Protein AF-0000000082431481 (afdb_homodimer)

Nearest PDB structures (foldseek):
  3o7w-assembly1_A  TM=8.827E-01  e=3.983E-12  Homo sapiens
  3p71-assembly1_T  TM=8.928E-01  e=1.053E-11  Homo sapiens
  8har-assembly1_B  TM=4.815E-01  e=8.298E-02  Streptomyces sp. KO-3988
  4f6c-assembly1_A  TM=4.393E-01  e=6.550E-01  Staphylococcus aureus subsp. aureus Mu50
  7rlo-assembly1_D  TM=3.215E-01  e=6.550E-01  Homo sapiens

Structure (mmCIF, N/CA/C/O backbone):
data_AF-0000000082431481-model_v1
#
loop_
_entity.id
_entity.type
_entity.pdbx_description
1 polymer A0A803R4A2_CANSA
#
loop_
_atom_site.group_PDB
_atom_site.id
_atom_site.type_symbol
_atom_site.label_atom_id
_atom_site.label_alt_id
_atom_site.label_comp_id
_atom_site.label_asym_id
_atom_site.label_entity_id
_atom_site.label_seq_id
_atom_site.pdbx_PDB_ins_code
_atom_site.Cartn_x
_atom_site.Cartn_y
_atom_site.Cartn_z
_atom_site.occupancy
_atom_site.B_iso_or_equiv
_atom_site.auth_seq_id
_atom_site.auth_comp_id
_atom_site.auth_asym_id
_atom_site.auth_atom_id
_atom_site.pdbx_PDB_model_num
ATOM 1 N N . MET A 1 1 ? -11.195 -8.539 27.344 1 41.53 1 MET A N 1
ATOM 2 C CA . MET A 1 1 ? -9.75 -8.703 27.484 1 41.53 1 MET A CA 1
ATOM 3 C C . MET A 1 1 ? -9.125 -9.141 26.156 1 41.53 1 MET A C 1
ATOM 5 O O . MET A 1 1 ? -8.117 -8.586 25.719 1 41.53 1 MET A O 1
ATOM 9 N N . ALA A 1 2 ? -9.695 -10.172 25.609 1 45.09 2 ALA A N 1
ATOM 10 C CA . ALA A 1 2 ? -9.195 -10.656 24.328 1 45.09 2 ALA A CA 1
ATOM 11 C C . ALA A 1 2 ? -9.312 -9.586 23.25 1 45.09 2 ALA A C 1
ATOM 13 O O . ALA A 1 2 ? -8.383 -9.383 22.469 1 45.09 2 ALA A O 1
ATOM 14 N N . GLU A 1 3 ? -10.359 -8.867 23.281 1 48 3 GLU A N 1
ATOM 15 C CA . GLU A 1 3 ? -10.586 -7.777 22.344 1 48 3 GLU A CA 1
ATOM 16 C C . GLU A 1 3 ? -9.586 -6.645 22.547 1 48 3 GLU A C 1
ATOM 18 O O . GLU A 1 3 ? -9.094 -6.055 21.594 1 48 3 GLU A O 1
ATOM 23 N N . MET A 1 4 ? -9.281 -6.383 23.875 1 45.25 4 MET A N 1
ATOM 24 C CA . MET A 1 4 ? -8.305 -5.34 24.172 1 45.25 4 MET A CA 1
ATOM 25 C C . MET A 1 4 ? -6.91 -5.758 23.719 1 45.25 4 MET A C 1
ATOM 27 O O . MET A 1 4 ? -6.156 -4.945 23.172 1 45.25 4 MET A O 1
ATOM 31 N N . ALA A 1 5 ? -6.602 -7.023 23.953 1 46.16 5 ALA A N 1
ATOM 32 C CA . ALA A 1 5 ? -5.297 -7.527 23.531 1 46.16 5 ALA A CA 1
ATOM 33 C C . ALA A 1 5 ? -5.16 -7.5 22.016 1 46.16 5 ALA A C 1
ATOM 35 O O . ALA A 1 5 ? -4.105 -7.141 21.484 1 46.16 5 ALA A O 1
ATOM 36 N N . ASP A 1 6 ? -6.254 -7.785 21.406 1 56.28 6 ASP A N 1
ATOM 37 C CA . ASP A 1 6 ? -6.289 -7.773 19.953 1 56.28 6 ASP A CA 1
ATOM 38 C C . ASP A 1 6 ? -6.141 -6.352 19.406 1 56.28 6 ASP A C 1
ATOM 40 O O . ASP A 1 6 ? -5.422 -6.129 18.438 1 56.28 6 ASP A O 1
ATOM 44 N N . SER A 1 7 ? -6.695 -5.473 20.266 1 58.16 7 SER A N 1
ATOM 45 C CA . SER A 1 7 ? -6.594 -4.07 19.875 1 58.16 7 SER A CA 1
ATOM 46 C C . SER A 1 7 ? -5.168 -3.551 20.031 1 58.16 7 SER A C 1
ATOM 48 O O . SER A 1 7 ? -4.656 -2.844 19.156 1 58.16 7 SER A O 1
ATOM 50 N N . ARG A 1 8 ? -4.586 -3.9 21.156 1 55.94 8 ARG A N 1
ATOM 51 C CA . ARG A 1 8 ? -3.219 -3.453 21.406 1 55.94 8 ARG A CA 1
ATOM 52 C C . ARG A 1 8 ? -2.248 -4.059 20.406 1 55.94 8 ARG A C 1
ATOM 54 O O . ARG A 1 8 ? -1.327 -3.385 19.938 1 55.94 8 ARG A O 1
ATOM 61 N N . SER A 1 9 ? -2.391 -5.305 20.234 1 59.12 9 SER A N 1
ATOM 62 C CA . SER A 1 9 ? -1.533 -5.988 19.266 1 59.12 9 SER A CA 1
ATOM 63 C C . SER A 1 9 ? -1.663 -5.375 17.875 1 59.12 9 SER A C 1
ATOM 65 O O . SER A 1 9 ? -0.664 -5.188 17.172 1 59.12 9 SER A O 1
ATOM 67 N N . ASN A 1 10 ? -2.82 -4.902 17.672 1 67.94 10 ASN A N 1
ATOM 68 C CA . ASN A 1 10 ? -3.049 -4.301 16.359 1 67.94 10 ASN A CA 1
ATOM 69 C C . ASN A 1 10 ? -2.391 -2.93 16.25 1 67.94 10 ASN A C 1
ATOM 71 O O . ASN A 1 10 ? -1.796 -2.602 15.227 1 67.94 10 ASN A O 1
ATOM 75 N N . ARG A 1 11 ? -2.314 -2.322 17.469 1 73.88 11 ARG A N 1
ATOM 76 C CA . ARG A 1 11 ? -1.729 -0.986 17.453 1 73.88 11 ARG A CA 1
ATOM 77 C C . ARG A 1 11 ? -0.211 -1.056 17.328 1 73.88 11 ARG A C 1
ATOM 79 O O . ARG A 1 11 ? 0.396 -0.228 16.641 1 73.88 11 ARG A O 1
ATOM 86 N N . ALA A 1 12 ? 0.333 -2.123 17.969 1 77.5 12 ALA A N 1
ATOM 87 C CA . ALA A 1 12 ? 1.775 -2.311 17.844 1 77.5 12 ALA A CA 1
ATOM 88 C C . ALA A 1 12 ? 2.162 -2.652 16.406 1 77.5 12 ALA A C 1
ATOM 90 O O . ALA A 1 12 ? 3.176 -2.172 15.906 1 77.5 12 ALA A O 1
ATOM 91 N N . ALA A 1 13 ? 1.406 -3.396 15.852 1 75.31 13 ALA A N 1
ATOM 92 C CA . ALA A 1 13 ? 1.664 -3.785 14.469 1 75.31 13 ALA A CA 1
ATOM 93 C C . ALA A 1 13 ? 1.53 -2.592 13.523 1 75.31 13 ALA A C 1
ATOM 95 O O . ALA A 1 13 ? 2.318 -2.439 12.586 1 75.31 13 ALA A O 1
ATOM 96 N N . VAL A 1 14 ? 0.667 -1.733 13.906 1 75.81 14 VAL A N 1
ATOM 97 C CA . VAL A 1 14 ? 0.438 -0.54 13.094 1 75.81 14 VAL A CA 1
ATOM 98 C C . VAL A 1 14 ? 1.644 0.392 13.195 1 75.81 14 VAL A C 1
ATOM 100 O O . VAL A 1 14 ? 2.107 0.927 12.188 1 75.81 14 VAL A O 1
ATOM 103 N N . GLN A 1 15 ? 2.107 0.514 14.359 1 80.81 15 GLN A N 1
ATOM 104 C CA . GLN A 1 15 ? 3.254 1.393 14.562 1 80.81 15 GLN A CA 1
ATOM 105 C C . GLN A 1 15 ? 4.496 0.851 13.859 1 80.81 15 GLN A C 1
ATOM 107 O O . GLN A 1 15 ? 5.254 1.61 13.25 1 80.81 15 GLN A O 1
ATOM 112 N N . ALA A 1 16 ? 4.637 -0.404 13.938 1 81.38 16 ALA A N 1
ATOM 113 C CA . ALA A 1 16 ? 5.781 -1.032 13.273 1 81.38 16 ALA A CA 1
ATOM 114 C C . ALA A 1 16 ? 5.707 -0.849 11.766 1 81.38 16 ALA A C 1
ATOM 116 O O . ALA A 1 16 ? 6.723 -0.584 11.117 1 81.38 16 ALA A O 1
ATOM 117 N N . THR A 1 17 ? 4.512 -0.928 11.297 1 78.94 17 THR A N 1
ATOM 118 C CA . THR A 1 17 ? 4.309 -0.746 9.859 1 78.94 17 THR A CA 1
ATOM 119 C C . THR A 1 17 ? 4.605 0.695 9.453 1 78.94 17 THR A C 1
ATOM 121 O O . THR A 1 17 ? 5.203 0.938 8.406 1 78.94 17 THR A O 1
ATOM 124 N N . ASN A 1 18 ? 4.207 1.595 10.297 1 84.5 18 ASN A N 1
ATOM 125 C CA . ASN A 1 18 ? 4.469 3.006 10.031 1 84.5 18 ASN A CA 1
ATOM 126 C C . ASN A 1 18 ? 5.965 3.303 10.008 1 84.5 18 ASN A C 1
ATOM 128 O O . ASN A 1 18 ? 6.457 3.971 9.094 1 84.5 18 ASN A O 1
ATOM 132 N N . ASP A 1 19 ? 6.664 2.76 10.945 1 87 19 ASP A N 1
ATOM 133 C CA . ASP A 1 19 ? 8.109 2.98 11.023 1 87 19 ASP A CA 1
ATOM 134 C C . ASP A 1 19 ? 8.82 2.365 9.82 1 87 19 ASP A C 1
ATOM 136 O O . ASP A 1 19 ? 9.711 2.986 9.234 1 87 19 ASP A O 1
ATOM 140 N N . ASP A 1 20 ? 8.414 1.267 9.516 1 84.5 20 ASP A N 1
ATOM 141 C CA . ASP A 1 20 ? 9.023 0.577 8.383 1 84.5 20 ASP A CA 1
ATOM 142 C C . ASP A 1 20 ? 8.758 1.324 7.082 1 84.5 20 ASP A C 1
ATOM 144 O O . ASP A 1 20 ? 9.648 1.452 6.238 1 84.5 20 ASP A O 1
ATOM 148 N N . ALA A 1 21 ? 7.531 1.777 6.902 1 86.38 21 ALA A N 1
ATOM 149 C CA . ALA A 1 21 ? 7.164 2.523 5.703 1 86.38 21 ALA A CA 1
ATOM 150 C C . ALA A 1 21 ? 7.973 3.812 5.586 1 86.38 21 ALA A C 1
ATOM 152 O O . ALA A 1 21 ? 8.445 4.16 4.5 1 86.38 21 ALA A O 1
ATOM 153 N N . SER A 1 22 ? 8.141 4.457 6.707 1 91.88 22 SER A N 1
ATOM 154 C CA . SER A 1 22 ? 8.914 5.695 6.707 1 91.88 22 SER A CA 1
ATOM 155 C C . SER A 1 22 ? 10.383 5.434 6.387 1 91.88 22 SER A C 1
ATOM 157 O O . SER A 1 22 ? 11 6.172 5.617 1 91.88 22 SER A O 1
ATOM 159 N N . ALA A 1 23 ? 10.875 4.359 6.891 1 91.25 23 ALA A N 1
ATOM 160 C CA . ALA A 1 23 ? 12.266 3.99 6.625 1 91.25 23 ALA A CA 1
ATOM 161 C C . ALA A 1 23 ? 12.453 3.617 5.156 1 91.25 23 ALA A C 1
ATOM 163 O O . ALA A 1 23 ? 13.484 3.945 4.559 1 91.25 23 ALA A O 1
ATOM 164 N N . SER A 1 24 ? 11.492 2.945 4.637 1 88.62 24 SER A N 1
ATOM 165 C CA . SER A 1 24 ? 11.57 2.582 3.227 1 88.62 24 SER A CA 1
ATOM 166 C C . SER A 1 24 ? 11.508 3.816 2.334 1 88.62 24 SER A C 1
ATOM 168 O O . SER A 1 24 ? 12.227 3.91 1.342 1 88.62 24 SER A O 1
ATOM 170 N N . LYS A 1 25 ? 10.719 4.738 2.697 1 92.12 25 LYS A N 1
ATOM 171 C CA . LYS A 1 25 ? 10.648 5.973 1.919 1 92.12 25 LYS A CA 1
ATOM 172 C C . LYS A 1 25 ? 11.977 6.727 1.972 1 92.12 25 LYS A C 1
ATOM 174 O O . LYS A 1 25 ? 12.461 7.215 0.948 1 92.12 25 LYS A O 1
ATOM 179 N N . LEU A 1 26 ? 12.492 6.805 3.115 1 95.94 26 LEU A N 1
ATOM 180 C CA . LEU A 1 26 ? 13.766 7.504 3.25 1 95.94 26 LEU A CA 1
ATOM 181 C C . LEU A 1 26 ? 14.852 6.812 2.428 1 95.94 26 LEU A C 1
ATOM 183 O O . LEU A 1 26 ? 15.672 7.477 1.79 1 95.94 26 LEU A O 1
ATOM 187 N N . SER A 1 27 ? 14.852 5.516 2.455 1 93.56 27 SER A N 1
ATOM 188 C CA . SER A 1 27 ? 15.789 4.77 1.629 1 93.56 27 SER A CA 1
ATOM 189 C C . SER A 1 27 ? 15.648 5.133 0.155 1 93.56 27 SER A C 1
ATOM 191 O O . SER A 1 27 ? 16.641 5.336 -0.542 1 93.56 27 SER A O 1
ATOM 193 N N . CYS A 1 28 ? 14.422 5.281 -0.324 1 93.62 28 CYS A N 1
ATOM 194 C CA . CYS A 1 28 ? 14.148 5.68 -1.698 1 93.62 28 CYS A CA 1
ATOM 195 C C . CYS A 1 28 ? 14.672 7.082 -1.979 1 93.62 28 CYS A C 1
ATOM 197 O O . CYS A 1 28 ? 15.281 7.324 -3.023 1 93.62 28 CYS A O 1
ATOM 199 N N . VAL A 1 29 ? 14.492 7.914 -1.031 1 96.69 29 VAL A N 1
ATOM 200 C CA . VAL A 1 29 ? 14.922 9.305 -1.185 1 96.69 29 VAL A CA 1
ATOM 201 C C . VAL A 1 29 ? 16.453 9.367 -1.246 1 96.69 29 VAL A C 1
ATOM 203 O O . VAL A 1 29 ? 17.016 10.016 -2.131 1 96.69 29 VAL A O 1
ATOM 206 N N . LYS A 1 30 ? 17.031 8.648 -0.423 1 96.69 30 LYS A N 1
ATOM 207 C CA . LYS A 1 30 ? 18.484 8.664 -0.345 1 96.69 30 LYS A CA 1
ATOM 208 C C . LYS A 1 30 ? 19.109 8.062 -1.602 1 96.69 30 LYS A C 1
ATOM 210 O O . LYS A 1 30 ? 20.203 8.477 -2.021 1 96.69 30 LYS A O 1
ATOM 215 N N . LYS A 1 31 ? 18.406 7.191 -2.207 1 95.25 31 LYS A N 1
ATOM 216 C CA . LYS A 1 31 ? 18.938 6.531 -3.395 1 95.25 31 LYS A CA 1
ATOM 217 C C . LYS A 1 31 ? 18.5 7.258 -4.668 1 95.25 31 LYS A C 1
ATOM 219 O O . LYS A 1 31 ? 18.812 6.812 -5.773 1 95.25 31 LYS A O 1
ATOM 224 N N . GLY A 1 32 ? 17.672 8.297 -4.516 1 96.06 32 GLY A N 1
ATOM 225 C CA . GLY A 1 32 ? 17.375 9.195 -5.625 1 96.06 32 GLY A CA 1
ATOM 226 C C . GLY A 1 32 ? 16.156 8.789 -6.418 1 96.06 32 GLY A C 1
ATOM 227 O O . GLY A 1 32 ? 15.898 9.32 -7.5 1 96.06 32 GLY A O 1
ATOM 228 N N . TYR A 1 33 ? 15.414 7.867 -5.887 1 92.81 33 TYR A N 1
ATOM 229 C CA . TYR A 1 33 ? 14.211 7.441 -6.594 1 92.81 33 TYR A CA 1
ATOM 230 C C . TYR A 1 33 ? 13.164 8.547 -6.605 1 92.81 33 TYR A C 1
ATOM 232 O O . TYR A 1 33 ? 12.359 8.641 -7.539 1 92.81 33 TYR A O 1
ATOM 240 N N . MET A 1 34 ? 13.164 9.305 -5.543 1 94.25 34 MET A N 1
ATOM 241 C CA . MET A 1 34 ? 12.172 10.359 -5.371 1 94.25 34 MET A CA 1
ATOM 242 C C . MET A 1 34 ? 12.719 11.492 -4.512 1 94.25 34 MET A C 1
ATOM 244 O O . MET A 1 34 ? 13.719 11.32 -3.812 1 94.25 34 MET A O 1
ATOM 248 N N . LYS A 1 35 ? 12.062 12.547 -4.652 1 96.31 35 LYS A N 1
ATOM 249 C CA . LYS A 1 35 ? 12.414 13.695 -3.822 1 96.31 35 LYS A CA 1
ATOM 250 C C . LYS A 1 35 ? 11.406 13.891 -2.697 1 96.31 35 LYS A C 1
ATOM 252 O O . LYS A 1 35 ? 10.195 13.867 -2.93 1 96.31 35 LYS A O 1
ATOM 257 N N . ASP A 1 36 ? 11.906 14.039 -1.519 1 97.06 36 ASP A N 1
ATOM 258 C CA . ASP A 1 36 ? 11.133 14.336 -0.318 1 97.06 36 ASP A CA 1
ATOM 259 C C . ASP A 1 36 ? 11.992 15.031 0.734 1 97.06 36 ASP A C 1
ATOM 261 O O . ASP A 1 36 ? 12.867 14.406 1.343 1 97.06 36 ASP A O 1
ATOM 265 N N . ASP A 1 37 ? 11.711 16.219 0.983 1 97.81 37 ASP A N 1
ATOM 266 C CA . ASP A 1 37 ? 12.547 17.016 1.872 1 97.81 37 ASP A CA 1
ATOM 267 C C . ASP A 1 37 ? 12.102 16.859 3.326 1 97.81 37 ASP A C 1
ATOM 269 O O . ASP A 1 37 ? 12.688 17.469 4.227 1 97.81 37 ASP A O 1
ATOM 273 N N . TYR A 1 38 ? 11.156 16.031 3.596 1 98.31 38 TYR A N 1
ATOM 274 C CA . TYR A 1 38 ? 10.555 16.031 4.922 1 98.31 38 TYR A CA 1
ATOM 275 C C . TYR A 1 38 ? 10.711 14.672 5.598 1 98.31 38 TYR A C 1
ATOM 277 O O . TYR A 1 38 ? 10.695 14.578 6.824 1 98.31 38 TYR A O 1
ATOM 285 N N . ILE A 1 39 ? 10.836 13.562 4.844 1 97.62 39 ILE A N 1
ATOM 286 C CA . ILE A 1 39 ? 10.695 12.219 5.387 1 97.62 39 ILE A CA 1
ATOM 287 C C . ILE A 1 39 ? 11.805 11.945 6.395 1 97.62 39 ILE A C 1
ATOM 289 O O . ILE A 1 39 ? 11.617 11.203 7.355 1 97.62 39 ILE A O 1
ATOM 293 N N . HIS A 1 40 ? 12.984 12.578 6.246 1 97.75 40 HIS A N 1
ATOM 294 C CA . HIS A 1 40 ? 14.102 12.359 7.152 1 97.75 40 HIS A CA 1
ATOM 295 C C . HIS A 1 40 ? 13.773 12.844 8.562 1 97.75 40 HIS A C 1
ATOM 297 O O . HIS A 1 40 ? 14.375 12.383 9.531 1 97.75 40 HIS A O 1
ATOM 303 N N . LEU A 1 41 ? 12.797 13.719 8.719 1 97.81 41 LEU A N 1
ATOM 304 C CA . LEU A 1 41 ? 12.391 14.242 10.023 1 97.81 41 LEU A CA 1
ATOM 305 C C . LEU A 1 41 ? 11.586 13.203 10.797 1 97.81 41 LEU A C 1
ATOM 307 O O . LEU A 1 41 ? 11.422 13.32 12.016 1 97.81 41 LEU A O 1
ATOM 311 N N . PHE A 1 42 ? 11.102 12.148 10.047 1 97.06 42 PHE A N 1
ATOM 312 C CA . PHE A 1 42 ? 10.18 11.188 10.633 1 97.06 42 PHE A CA 1
ATOM 313 C C . PHE A 1 42 ? 10.867 9.844 10.867 1 97.06 42 PHE A C 1
ATOM 315 O O . PHE A 1 42 ? 10.25 8.898 11.344 1 97.06 42 PHE A O 1
ATOM 322 N N . VAL A 1 43 ? 12.102 9.773 10.5 1 96 43 VAL A N 1
ATOM 323 C CA . VAL A 1 43 ? 12.812 8.5 10.602 1 96 43 VAL A CA 1
ATOM 324 C C . VAL A 1 43 ? 13.953 8.633 11.609 1 96 43 VAL A C 1
ATOM 326 O O . VAL A 1 43 ? 14.891 9.406 11.406 1 96 43 VAL A O 1
ATOM 329 N N . ARG A 1 44 ? 13.867 7.891 12.555 1 91.12 44 ARG A N 1
ATOM 330 C CA . ARG A 1 44 ? 14.898 7.934 13.586 1 91.12 44 ARG A CA 1
ATOM 331 C C . ARG A 1 44 ? 16.094 7.066 13.203 1 91.12 44 ARG A C 1
ATOM 333 O O . ARG A 1 44 ? 17.25 7.473 13.383 1 91.12 44 ARG A O 1
ATOM 340 N N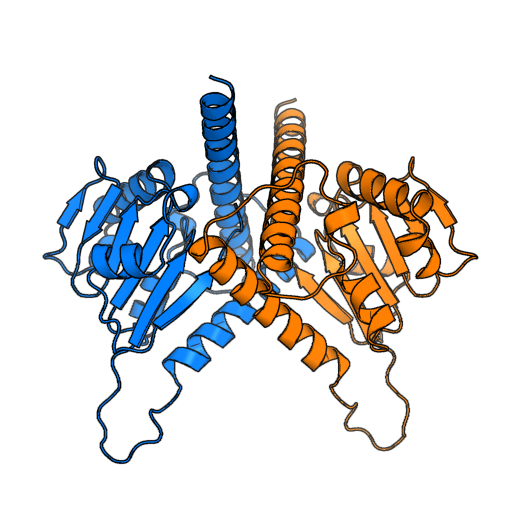 . ARG A 1 45 ? 15.797 5.871 12.641 1 90.5 45 ARG A N 1
ATOM 341 C CA . ARG A 1 45 ? 16.844 4.941 12.25 1 90.5 45 ARG A CA 1
ATOM 342 C C . ARG A 1 45 ? 16.75 4.609 10.758 1 90.5 45 ARG A C 1
ATOM 344 O O . ARG A 1 45 ? 16 3.713 10.367 1 90.5 45 ARG A O 1
ATOM 351 N N . PRO A 1 46 ? 17.594 5.258 10.086 1 91.62 46 PRO A N 1
ATOM 352 C CA . PRO A 1 46 ? 17.594 4.953 8.656 1 91.62 46 PRO A CA 1
ATOM 353 C C . PRO A 1 46 ? 18.047 3.529 8.352 1 91.62 46 PRO A C 1
ATOM 355 O O . PRO A 1 46 ? 18.922 2.992 9.055 1 91.62 46 PRO A O 1
ATOM 358 N N . VAL A 1 47 ? 17.422 2.961 7.402 1 87.25 47 VAL A N 1
ATOM 359 C CA . VAL A 1 47 ? 17.797 1.631 6.934 1 87.25 47 VAL A CA 1
ATOM 360 C C . VAL A 1 47 ? 18.031 1.66 5.422 1 87.25 47 VAL A C 1
ATOM 362 O O . VAL A 1 47 ? 17.359 2.4 4.703 1 87.25 47 VAL A O 1
ATOM 365 N N . ARG A 1 48 ? 19.016 0.936 5.051 1 86.69 48 ARG A N 1
ATOM 366 C CA . ARG A 1 48 ? 19.25 0.769 3.617 1 86.69 48 ARG A CA 1
ATOM 367 C C . ARG A 1 48 ? 18.453 -0.42 3.074 1 86.69 48 ARG A C 1
ATOM 369 O O . ARG A 1 48 ? 18.703 -1.562 3.465 1 86.69 48 ARG A O 1
ATOM 376 N N . ARG A 1 49 ? 17.594 -0.048 2.207 1 84.94 49 ARG A N 1
ATOM 377 C CA . ARG A 1 49 ? 16.828 -1.108 1.566 1 84.94 49 ARG A CA 1
ATOM 378 C C . ARG A 1 49 ? 17.469 -1.54 0.254 1 84.94 49 ARG A C 1
ATOM 380 O O . ARG A 1 49 ? 18.172 -0.756 -0.384 1 84.94 49 ARG A O 1
ATOM 387 N N . SER A 1 50 ? 17.219 -2.736 -0.128 1 83.69 50 SER A N 1
ATOM 388 C CA . SER A 1 50 ? 17.719 -3.234 -1.402 1 83.69 50 SER A CA 1
ATOM 389 C C . SER A 1 50 ? 17.109 -2.475 -2.574 1 83.69 50 SER A C 1
ATOM 391 O O . SER A 1 50 ? 16.031 -1.914 -2.459 1 83.69 50 SER A O 1
ATOM 393 N N . PRO A 1 51 ? 17.812 -2.451 -3.74 1 83.81 51 PRO A N 1
ATOM 394 C CA . PRO A 1 51 ? 17.281 -1.771 -4.922 1 83.81 51 PRO A CA 1
ATOM 395 C C . PRO A 1 51 ? 15.906 -2.299 -5.332 1 83.81 51 PRO A C 1
ATOM 397 O O . PRO A 1 51 ? 15.055 -1.526 -5.773 1 83.81 51 PRO A O 1
ATOM 400 N N . ILE A 1 52 ? 15.703 -3.514 -5.133 1 79.25 52 ILE A N 1
ATOM 401 C CA . ILE A 1 52 ? 14.445 -4.117 -5.535 1 79.25 52 ILE A CA 1
ATOM 402 C C . ILE A 1 52 ? 13.312 -3.605 -4.641 1 79.25 52 ILE A C 1
ATOM 404 O O . ILE A 1 52 ? 12.227 -3.291 -5.121 1 79.25 52 ILE A O 1
ATOM 408 N N . ILE A 1 53 ? 13.562 -3.576 -3.354 1 80.88 53 ILE A N 1
ATOM 409 C CA . ILE A 1 53 ? 12.562 -3.039 -2.436 1 80.88 53 ILE A CA 1
ATOM 410 C C . ILE A 1 53 ? 12.297 -1.57 -2.762 1 80.88 53 ILE A C 1
ATOM 412 O O . ILE A 1 53 ? 11.148 -1.132 -2.795 1 80.88 53 ILE A O 1
ATOM 416 N N . ASN A 1 54 ? 13.367 -0.85 -3 1 86.56 54 ASN A N 1
ATOM 417 C CA . ASN A 1 54 ? 13.227 0.56 -3.352 1 86.56 54 ASN A CA 1
ATOM 418 C C . ASN A 1 54 ? 12.391 0.743 -4.613 1 86.56 54 ASN A C 1
ATOM 420 O O . ASN A 1 54 ? 11.539 1.637 -4.68 1 86.56 54 ASN A O 1
ATOM 424 N N . ARG A 1 55 ? 12.594 -0.11 -5.57 1 84.19 55 ARG A N 1
ATOM 425 C CA . ARG A 1 55 ? 11.836 -0.017 -6.816 1 84.19 55 ARG A CA 1
ATOM 426 C C . ARG A 1 55 ? 10.359 -0.314 -6.59 1 84.19 55 ARG A C 1
ATOM 428 O O . ARG A 1 55 ? 9.492 0.353 -7.156 1 84.19 55 ARG A O 1
ATOM 435 N N . GLY A 1 56 ? 10.133 -1.345 -5.828 1 82.62 56 GLY A N 1
ATOM 436 C CA . GLY 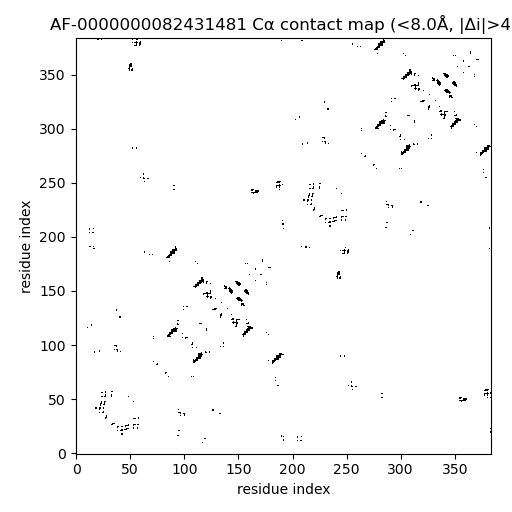A 1 56 ? 8.75 -1.652 -5.504 1 82.62 56 GLY A CA 1
ATOM 437 C C . GLY A 1 56 ? 8.039 -0.523 -4.777 1 82.62 56 GLY A C 1
ATOM 438 O O . GLY A 1 56 ? 6.918 -0.158 -5.133 1 82.62 56 GLY A O 1
ATOM 439 N N . TYR A 1 57 ? 8.711 0.036 -3.818 1 84.94 57 TYR A N 1
ATOM 440 C CA . TYR A 1 57 ? 8.141 1.154 -3.078 1 84.94 57 TYR A CA 1
ATOM 441 C C . TYR A 1 57 ? 7.875 2.34 -3.998 1 84.94 57 TYR A C 1
ATOM 443 O O . TYR A 1 57 ? 6.801 2.945 -3.949 1 84.94 57 TYR A O 1
ATOM 451 N N . PHE A 1 58 ? 8.852 2.588 -4.832 1 87.62 58 PHE A N 1
ATOM 452 C CA . PHE A 1 58 ? 8.742 3.725 -5.738 1 87.62 58 PHE A CA 1
ATOM 453 C C . PHE A 1 58 ? 7.574 3.539 -6.699 1 87.62 58 PHE A C 1
ATOM 455 O O . PHE A 1 58 ? 6.852 4.492 -7 1 87.62 58 PHE A O 1
ATOM 462 N N . ALA A 1 59 ? 7.418 2.354 -7.16 1 82.31 59 ALA A N 1
ATOM 463 C CA . ALA A 1 59 ? 6.332 2.078 -8.094 1 82.31 59 ALA A CA 1
ATOM 464 C C . ALA A 1 59 ? 4.977 2.377 -7.465 1 82.31 59 ALA A C 1
ATOM 466 O O . ALA A 1 59 ? 4.125 3.018 -8.086 1 82.31 59 ALA A O 1
ATOM 467 N N . ARG A 1 60 ? 4.805 1.949 -6.273 1 83.06 60 ARG A N 1
ATOM 468 C CA . ARG A 1 60 ? 3.547 2.203 -5.574 1 83.06 60 ARG A CA 1
ATOM 469 C C . ARG A 1 60 ? 3.363 3.693 -5.305 1 83.06 60 ARG A C 1
ATOM 471 O O . ARG A 1 60 ? 2.283 4.242 -5.535 1 83.06 60 ARG A O 1
ATOM 478 N N . TRP A 1 61 ? 4.355 4.27 -4.777 1 86.62 61 TRP A N 1
ATOM 479 C CA . TRP A 1 61 ? 4.316 5.703 -4.496 1 86.62 61 TRP A CA 1
ATOM 480 C C . TRP A 1 61 ? 3.965 6.492 -5.75 1 86.62 61 TRP A C 1
ATOM 482 O O . TRP A 1 61 ? 3.09 7.363 -5.719 1 86.62 61 TRP A O 1
ATOM 492 N N . ALA A 1 62 ? 4.621 6.156 -6.883 1 86.56 62 ALA A N 1
ATOM 493 C CA . ALA A 1 62 ? 4.414 6.867 -8.141 1 86.56 62 ALA A CA 1
ATOM 494 C C . ALA A 1 62 ? 2.98 6.688 -8.641 1 86.56 62 ALA A C 1
ATOM 496 O O . ALA A 1 62 ? 2.371 7.633 -9.148 1 86.56 62 ALA A O 1
ATOM 497 N N . ALA A 1 63 ? 2.482 5.535 -8.461 1 82 63 ALA A N 1
ATOM 498 C CA . ALA A 1 63 ? 1.112 5.254 -8.883 1 82 63 ALA A CA 1
ATOM 499 C C . ALA A 1 63 ? 0.112 6.082 -8.078 1 82 63 ALA A C 1
ATOM 501 O O . ALA A 1 63 ? -0.787 6.703 -8.648 1 82 63 ALA A O 1
ATOM 502 N N . LEU A 1 64 ? 0.285 6.129 -6.836 1 83.94 64 LEU A N 1
ATOM 503 C CA . LEU A 1 64 ? -0.628 6.875 -5.977 1 83.94 64 LEU A CA 1
ATOM 504 C C . LEU A 1 64 ? -0.481 8.375 -6.203 1 83.94 64 LEU A C 1
ATOM 506 O O . LEU A 1 64 ? -1.471 9.109 -6.188 1 83.94 64 LEU A O 1
ATOM 510 N N . ARG A 1 65 ? 0.721 8.773 -6.43 1 87.38 65 ARG A N 1
ATOM 511 C CA . ARG A 1 65 ? 0.968 10.188 -6.688 1 87.38 65 ARG A CA 1
ATOM 512 C C . ARG A 1 65 ? 0.314 10.625 -7.996 1 87.38 65 ARG A C 1
ATOM 514 O O . ARG A 1 65 ? -0.237 11.727 -8.078 1 87.38 65 ARG A O 1
ATOM 521 N N . GLN A 1 66 ? 0.398 9.781 -8.945 1 84.69 66 GLN A N 1
ATOM 522 C CA . GLN A 1 66 ? -0.235 10.086 -10.227 1 84.69 66 GLN A CA 1
ATOM 523 C C . GLN A 1 66 ? -1.745 10.242 -10.062 1 84.69 66 GLN A C 1
ATOM 525 O O . GLN A 1 66 ? -2.344 11.156 -10.641 1 84.69 66 GLN A O 1
ATOM 530 N N . LEU A 1 67 ? -2.311 9.406 -9.336 1 81.88 67 LEU A N 1
ATOM 531 C CA . LEU A 1 67 ? -3.746 9.484 -9.094 1 81.88 67 LEU A CA 1
ATOM 532 C C . LEU A 1 67 ? -4.102 10.773 -8.352 1 81.88 67 LEU A C 1
ATOM 534 O O . LEU A 1 67 ? -5.102 11.422 -8.664 1 81.88 67 LEU A O 1
ATOM 538 N N . LEU A 1 68 ? -3.328 11.094 -7.441 1 87.06 68 LEU A N 1
ATOM 539 C CA . LEU A 1 68 ? -3.516 12.328 -6.68 1 87.06 68 LEU A CA 1
ATOM 540 C C . LEU A 1 68 ? -3.467 13.547 -7.598 1 87.06 68 LEU A C 1
ATOM 542 O O . LEU A 1 68 ? -4.34 14.414 -7.527 1 87.06 68 LEU A O 1
ATOM 546 N N . PHE A 1 69 ? -2.514 13.531 -8.453 1 89.5 69 PHE A N 1
ATOM 547 C CA . PHE A 1 69 ? -2.35 14.68 -9.336 1 89.5 69 PHE A CA 1
ATOM 548 C C . PHE A 1 69 ? -3.471 14.734 -10.367 1 89.5 69 PHE A C 1
ATOM 550 O O . PHE A 1 69 ? -3.918 15.82 -10.75 1 89.5 69 PHE A O 1
ATOM 557 N N . GLN A 1 70 ? -3.877 13.602 -10.82 1 83.81 70 GLN A N 1
ATOM 558 C CA . GLN A 1 70 ? -5.031 13.578 -11.711 1 83.81 70 GLN A CA 1
ATOM 559 C C . GLN A 1 70 ? -6.254 14.203 -11.047 1 83.81 70 GLN A C 1
ATOM 561 O O . GLN A 1 70 ? -6.996 14.961 -11.68 1 83.81 70 GLN A O 1
ATOM 566 N N . PHE A 1 71 ? -6.418 13.898 -9.906 1 85.69 71 PHE A N 1
ATOM 567 C CA . PHE A 1 71 ? -7.527 14.461 -9.148 1 85.69 71 PHE A CA 1
ATOM 568 C C . PHE A 1 71 ? -7.367 15.969 -8.992 1 85.69 71 PHE A C 1
ATOM 570 O O . PHE A 1 71 ? -8.312 16.719 -9.219 1 85.69 71 PHE A O 1
ATOM 577 N N . LEU A 1 72 ? -6.23 16.359 -8.648 1 88.38 72 LEU A N 1
ATOM 578 C CA . LEU A 1 72 ? -5.984 17.781 -8.359 1 88.38 72 LEU A CA 1
ATOM 579 C C . LEU A 1 72 ? -6 18.609 -9.633 1 88.38 72 LEU A C 1
ATOM 581 O O . LEU A 1 72 ? -6.328 19.797 -9.609 1 88.38 72 LEU A O 1
ATOM 585 N N . ASP A 1 73 ? -5.699 17.953 -10.781 1 86.19 73 ASP A N 1
ATOM 586 C CA . ASP A 1 73 ? -5.598 18.672 -12.047 1 86.19 73 ASP A CA 1
ATOM 587 C C . ASP A 1 73 ? -6.941 18.688 -12.773 1 86.19 73 ASP A C 1
ATOM 589 O O . ASP A 1 73 ? -7.121 19.438 -13.742 1 86.19 73 ASP A O 1
ATOM 593 N N . THR A 1 74 ? -7.789 17.75 -12.555 1 75.12 74 THR A N 1
ATOM 594 C CA . THR A 1 74 ? -9.07 17.703 -13.242 1 75.12 74 THR A CA 1
ATOM 595 C C . THR A 1 74 ? -9.797 19.047 -13.141 1 75.12 74 THR A C 1
ATOM 597 O O . THR A 1 74 ? -9.945 19.594 -12.047 1 75.12 74 THR A O 1
ATOM 600 N N . GLU A 1 75 ? -9.781 19.641 -14.422 1 62.75 75 GLU A N 1
ATOM 601 C CA . GLU A 1 75 ? -10.5 20.906 -14.555 1 62.75 75 GLU A CA 1
ATOM 602 C C . GLU A 1 75 ? -12.008 20.703 -14.453 1 62.75 75 GLU A C 1
ATOM 604 O O . GLU A 1 75 ? -12.516 19.641 -14.836 1 62.75 75 GLU A O 1
ATOM 609 N N . SER A 1 76 ? -12.75 21.266 -13.547 1 55.34 76 SER A N 1
ATOM 610 C CA . SER A 1 76 ? -14.211 21.266 -13.602 1 55.34 76 SER A CA 1
ATOM 611 C C . SER A 1 76 ? -14.711 21.688 -14.984 1 55.34 76 SER A C 1
ATOM 613 O O . SER A 1 76 ? -14.211 22.641 -15.57 1 55.34 76 SER A O 1
ATOM 615 N N . ASN A 1 77 ? -14.93 20.656 -15.875 1 50.19 77 ASN A N 1
ATOM 616 C CA . ASN A 1 77 ? -15.469 20.984 -17.203 1 50.19 77 ASN A CA 1
ATOM 617 C C . ASN A 1 77 ? -16.359 22.219 -17.156 1 50.19 77 ASN A C 1
ATOM 619 O O . ASN A 1 77 ? -16.953 22.594 -18.156 1 50.19 77 ASN A O 1
ATOM 623 N N . GLY A 1 78 ? -17.125 22.484 -16.219 1 47.31 78 GLY A N 1
ATOM 624 C CA . GLY A 1 78 ? -18.094 23.531 -16.469 1 47.31 78 GLY A CA 1
ATOM 625 C C . GLY A 1 78 ? -17.453 24.859 -16.797 1 47.31 78 GLY A C 1
ATOM 626 O O . GLY A 1 78 ? -16.25 25.047 -16.625 1 47.31 78 GLY A O 1
ATOM 627 N N . ASP A 1 79 ? -18.281 25.844 -17.547 1 46.19 79 ASP A N 1
ATOM 628 C CA . ASP A 1 79 ? -18.016 27.203 -17.984 1 46.19 79 ASP A CA 1
ATOM 629 C C . ASP A 1 79 ? -17.062 27.922 -17.031 1 46.19 79 ASP A C 1
ATOM 631 O O . ASP A 1 79 ? -16.141 28.609 -17.469 1 46.19 79 ASP A O 1
ATOM 635 N N . GLU A 1 80 ? -17.688 28.562 -15.922 1 45.62 80 GLU A N 1
ATOM 636 C CA . GLU A 1 80 ? -17.109 29.594 -15.055 1 45.62 80 GLU A CA 1
ATOM 637 C C . GLU A 1 80 ? -15.906 29.062 -14.281 1 45.62 80 GLU A C 1
ATOM 639 O O . GLU A 1 80 ? -15.898 27.891 -13.875 1 45.62 80 GLU A O 1
ATOM 644 N N . LYS A 1 81 ? -14.672 29.625 -14.359 1 47.62 81 LYS A N 1
ATOM 645 C CA . LYS A 1 81 ? -13.367 29.594 -13.695 1 47.62 81 LYS A CA 1
ATOM 646 C C . LYS A 1 81 ? -13.5 29.172 -12.234 1 47.62 81 LYS A C 1
ATOM 648 O O . LYS A 1 81 ? -12.688 29.562 -11.391 1 47.62 81 LYS A O 1
ATOM 653 N N . VAL A 1 82 ? -14.602 28.844 -11.75 1 49.31 82 VAL A N 1
ATOM 654 C CA . VAL A 1 82 ? -14.609 28.594 -10.312 1 49.31 82 VAL A CA 1
ATOM 655 C C . VAL A 1 82 ? -13.719 27.391 -9.992 1 49.31 82 VAL A C 1
ATOM 657 O O . VAL A 1 82 ? -13.969 26.281 -10.469 1 49.31 82 VAL A O 1
ATOM 660 N N . GLN A 1 83 ? -12.539 27.656 -9.852 1 55.5 83 GLN A N 1
ATOM 661 C CA . GLN A 1 83 ? -11.594 26.672 -9.336 1 55.5 83 GLN A CA 1
ATOM 662 C C . GLN A 1 83 ? -12.227 25.812 -8.242 1 55.5 83 GLN A C 1
ATOM 664 O O . GLN A 1 83 ? -12.547 26.328 -7.164 1 55.5 83 GLN A O 1
ATOM 669 N N . THR A 1 84 ? -12.867 24.797 -8.547 1 65.75 84 THR A N 1
ATOM 670 C CA . THR A 1 84 ? -13.523 23.891 -7.605 1 65.75 84 THR A CA 1
ATOM 671 C C . THR A 1 84 ? -12.555 23.453 -6.512 1 65.75 84 THR A C 1
ATOM 673 O O . THR A 1 84 ? -11.43 23.031 -6.801 1 65.75 84 THR A O 1
ATOM 676 N N . LYS A 1 85 ? -12.859 23.984 -5.238 1 82.5 85 LYS A N 1
ATOM 677 C CA . LYS A 1 85 ? -12.102 23.609 -4.047 1 82.5 85 LYS A CA 1
ATOM 678 C C . LYS A 1 85 ? -12.039 22.094 -3.893 1 82.5 85 LYS A C 1
ATOM 680 O O . LYS A 1 85 ? -13.039 21.406 -4.07 1 82.5 85 LYS A O 1
ATOM 685 N N . LYS A 1 86 ? -10.781 21.656 -3.783 1 87.88 86 LYS A N 1
ATOM 686 C CA . LYS A 1 86 ? -10.578 20.219 -3.648 1 87.88 86 LYS A CA 1
ATOM 687 C C . LYS A 1 86 ? -10.18 19.844 -2.225 1 87.88 86 LYS A C 1
ATOM 689 O O . LYS A 1 86 ? -9.469 20.609 -1.559 1 87.88 86 LYS A O 1
ATOM 694 N N . GLN A 1 87 ? -10.742 18.719 -1.779 1 90.62 87 GLN A N 1
ATOM 695 C CA . GLN A 1 87 ? -10.414 18.188 -0.459 1 90.62 87 GLN A CA 1
ATOM 696 C C . GLN A 1 87 ? -9.891 16.75 -0.554 1 90.62 87 GLN A C 1
ATOM 698 O O . GLN A 1 87 ? -10.359 15.969 -1.375 1 90.62 87 GLN A O 1
ATOM 703 N N . ILE A 1 88 ? -8.93 16.469 0.279 1 90.19 88 ILE A N 1
ATOM 704 C CA . ILE A 1 88 ? -8.352 15.125 0.309 1 90.19 88 ILE A CA 1
ATOM 705 C C . ILE A 1 88 ? -8.484 14.539 1.713 1 90.19 88 ILE A C 1
ATOM 707 O O . ILE A 1 88 ? -8.211 15.219 2.705 1 90.19 88 ILE A O 1
ATOM 711 N N . LEU A 1 89 ? -8.953 13.328 1.718 1 88.75 89 LEU A N 1
ATOM 712 C CA . LEU A 1 89 ? -8.977 12.555 2.949 1 88.75 89 LEU A CA 1
ATOM 713 C C . LEU A 1 89 ? -7.98 11.398 2.877 1 88.75 89 LEU A C 1
ATOM 715 O O . LEU A 1 89 ? -8.141 10.484 2.062 1 88.75 89 LEU A O 1
ATOM 719 N N . SER A 1 90 ? -6.973 11.453 3.717 1 89.81 90 SER A N 1
ATOM 720 C CA . SER A 1 90 ? -5.969 10.398 3.781 1 89.81 90 SER A CA 1
ATOM 721 C C . SER A 1 90 ? -6.195 9.492 4.988 1 89.81 90 SER A C 1
ATOM 723 O O . SER A 1 90 ? -6.023 9.914 6.133 1 89.81 90 SER A O 1
ATOM 725 N N . LEU A 1 91 ? -6.516 8.281 4.715 1 86.31 91 LEU A N 1
ATOM 726 C CA . LEU A 1 91 ? -6.762 7.309 5.77 1 86.31 91 LEU A CA 1
ATOM 727 C C . LEU A 1 91 ? -5.484 6.551 6.121 1 86.31 91 LEU A C 1
ATOM 729 O O . LEU A 1 91 ? -4.766 6.094 5.227 1 86.31 91 LEU A O 1
ATOM 733 N N . GLY A 1 92 ? -5.289 6.387 7.402 1 85.06 92 GLY A N 1
ATOM 734 C CA . GLY A 1 92 ? -4.059 5.719 7.793 1 85.06 92 GLY A CA 1
ATOM 735 C C . GLY A 1 92 ? -2.814 6.395 7.25 1 85.06 92 GLY A C 1
ATOM 736 O O . GLY A 1 92 ? -1.934 5.734 6.695 1 85.06 92 GLY A O 1
ATOM 737 N N . ALA A 1 93 ? -2.768 7.629 7.344 1 88 93 ALA A N 1
ATOM 738 C CA . ALA A 1 93 ? -1.742 8.445 6.703 1 88 93 ALA A CA 1
ATOM 739 C C . ALA A 1 93 ? -0.365 8.164 7.297 1 88 93 ALA A C 1
ATOM 741 O O . ALA A 1 93 ? 0.655 8.344 6.629 1 88 93 ALA A O 1
ATOM 742 N N . GLY A 1 94 ? -0.348 7.801 8.516 1 90.44 94 GLY A N 1
ATOM 743 C CA . GLY A 1 94 ? 0.947 7.641 9.156 1 90.44 94 GLY A CA 1
ATOM 744 C C . GLY A 1 94 ? 1.796 8.898 9.109 1 90.44 94 GLY A C 1
ATOM 745 O O . GLY A 1 94 ? 1.312 9.992 9.414 1 90.44 94 GLY A O 1
ATOM 746 N N . PHE A 1 95 ? 3.066 8.688 8.75 1 94.56 95 PHE A N 1
ATOM 747 C CA . PHE A 1 95 ? 3.98 9.82 8.656 1 94.56 95 PHE A CA 1
ATOM 748 C C . PHE A 1 95 ? 4.117 10.289 7.211 1 94.56 95 PHE A C 1
ATOM 750 O O . PHE A 1 95 ? 5.188 10.727 6.793 1 94.56 95 PHE A O 1
ATOM 757 N N . ASP A 1 96 ? 3.041 10.125 6.512 1 92.94 96 ASP A N 1
ATOM 758 C CA . ASP A 1 96 ? 3.01 10.609 5.133 1 92.94 96 ASP A CA 1
ATOM 759 C C . ASP A 1 96 ? 3.369 12.094 5.066 1 92.94 96 ASP A C 1
ATOM 761 O O . ASP A 1 96 ? 2.941 12.883 5.914 1 92.94 96 ASP A O 1
ATOM 765 N N . THR A 1 97 ? 4.129 12.461 4.062 1 96.69 97 THR A N 1
ATOM 766 C CA . THR A 1 97 ? 4.613 13.828 3.936 1 96.69 97 THR A CA 1
ATOM 767 C C . THR A 1 97 ? 4 14.516 2.717 1 96.69 97 THR A C 1
ATOM 769 O O . THR A 1 97 ? 4.445 15.586 2.312 1 96.69 97 THR A O 1
ATOM 772 N N . THR A 1 98 ? 2.996 13.93 2.15 1 95 98 THR A N 1
ATOM 773 C CA . THR A 1 98 ? 2.4 14.398 0.905 1 95 98 THR A CA 1
ATOM 774 C C . THR A 1 98 ? 1.902 15.836 1.049 1 95 98 THR A C 1
ATOM 776 O O . THR A 1 98 ? 2.119 16.656 0.164 1 95 98 THR A O 1
ATOM 779 N N . PHE A 1 99 ? 1.259 16.141 2.135 1 96.38 99 PHE A N 1
ATOM 780 C CA . PHE A 1 99 ? 0.756 17.5 2.334 1 96.38 99 PHE A CA 1
ATOM 781 C C . PHE A 1 99 ? 1.883 18.516 2.207 1 96.38 99 PHE A C 1
ATOM 783 O O . PHE A 1 99 ? 1.748 19.516 1.491 1 96.38 99 PHE A O 1
ATOM 790 N N . PHE A 1 100 ? 2.936 18.281 2.869 1 97.81 100 PHE A N 1
ATOM 791 C CA . PHE A 1 100 ? 4.055 19.219 2.893 1 97.81 100 PHE A CA 1
ATOM 792 C C . PHE A 1 100 ? 4.68 19.344 1.51 1 97.81 100 PHE A C 1
ATOM 794 O O . PHE A 1 100 ? 5.039 20.453 1.09 1 97.81 100 PHE A O 1
ATOM 801 N N . GLN A 1 101 ? 4.738 18.25 0.848 1 96.88 101 GLN A N 1
ATOM 802 C CA . GLN A 1 101 ? 5.266 18.281 -0.514 1 96.88 101 GLN A CA 1
ATOM 803 C C . GLN A 1 101 ? 4.375 19.109 -1.428 1 96.88 101 GLN A C 1
ATOM 805 O O . GLN A 1 101 ? 4.875 19.906 -2.232 1 96.88 101 GLN A O 1
ATOM 810 N N . LEU A 1 102 ? 3.139 18.906 -1.285 1 95.69 102 LEU A N 1
ATOM 811 C CA . LEU A 1 102 ? 2.188 19.625 -2.117 1 95.69 102 LEU A CA 1
ATOM 812 C C . LEU A 1 102 ? 2.291 21.125 -1.87 1 95.69 102 LEU A C 1
ATOM 814 O O . LEU A 1 102 ? 2.145 21.922 -2.799 1 95.69 102 LEU A O 1
ATOM 818 N N . GLN A 1 103 ? 2.531 21.516 -0.657 1 96.38 103 GLN A N 1
ATOM 819 C CA . GLN A 1 103 ? 2.74 22.922 -0.34 1 96.38 103 GLN A CA 1
ATOM 820 C C . GLN A 1 103 ? 3.938 23.484 -1.1 1 96.38 103 GLN A C 1
ATOM 822 O O . GLN A 1 103 ? 3.852 24.562 -1.693 1 96.38 103 GLN A O 1
ATOM 827 N N . ASP A 1 104 ? 4.938 22.75 -1.134 1 96.38 104 ASP A N 1
ATOM 828 C CA . ASP A 1 104 ? 6.148 23.188 -1.826 1 96.38 104 ASP A CA 1
ATOM 829 C C . ASP A 1 104 ? 5.91 23.297 -3.33 1 96.38 104 ASP A C 1
ATOM 831 O O . ASP A 1 104 ? 6.465 24.188 -3.984 1 96.38 104 ASP A O 1
ATOM 835 N N . GLU A 1 105 ? 5.125 22.406 -3.803 1 94.69 105 GLU A N 1
ATOM 836 C CA . GLU A 1 105 ? 4.906 22.328 -5.242 1 94.69 105 GLU A CA 1
ATOM 837 C C . GLU A 1 105 ? 3.836 23.312 -5.688 1 94.69 105 GLU A C 1
ATOM 839 O O . GLU A 1 105 ? 3.605 23.5 -6.887 1 94.69 105 GLU A O 1
ATOM 844 N N . GLY A 1 106 ? 3.146 23.969 -4.746 1 93.44 106 GLY A N 1
ATOM 845 C CA . GLY A 1 106 ? 2.078 24.906 -5.062 1 93.44 106 GLY A CA 1
ATOM 846 C C . GLY A 1 106 ? 0.82 24.219 -5.566 1 93.44 106 GLY A C 1
ATOM 847 O O . GLY A 1 106 ? 0.096 24.781 -6.395 1 93.44 106 GLY A O 1
ATOM 848 N N . LYS A 1 107 ? 0.606 22.984 -5.141 1 91.69 107 LYS A N 1
ATOM 849 C CA . LYS A 1 107 ? -0.527 22.188 -5.617 1 91.69 107 LYS A CA 1
ATOM 850 C C . LYS A 1 107 ? -1.398 21.719 -4.457 1 91.69 107 LYS A C 1
ATOM 852 O O . LYS A 1 107 ? -2.084 20.703 -4.562 1 91.69 107 LYS A O 1
ATOM 857 N N . ALA A 1 108 ? -1.281 22.406 -3.371 1 91.44 108 ALA A N 1
ATOM 858 C CA . ALA A 1 108 ? -2.045 22 -2.193 1 91.44 108 ALA A CA 1
ATOM 859 C C . ALA A 1 108 ? -3.543 22.156 -2.43 1 91.44 108 ALA A C 1
ATOM 861 O O . ALA A 1 108 ? -3.98 23.141 -3.037 1 91.44 108 ALA A O 1
ATOM 862 N N . PRO A 1 109 ? -4.289 21.203 -1.942 1 91.44 109 PRO A N 1
ATOM 863 C CA . PRO A 1 109 ? -5.746 21.344 -2.016 1 91.44 109 PRO A CA 1
ATOM 864 C C . PRO A 1 109 ? -6.285 22.391 -1.037 1 91.44 109 PRO A C 1
ATOM 866 O O . PRO A 1 109 ? -5.523 22.938 -0.24 1 91.44 109 PRO A O 1
ATOM 869 N N . HIS A 1 110 ? -7.602 22.594 -1.21 1 91.31 110 HIS A N 1
ATOM 870 C CA . HIS A 1 110 ? -8.281 23.484 -0.273 1 91.31 110 HIS A CA 1
ATOM 871 C C . HIS A 1 110 ? -8.172 22.953 1.155 1 91.31 110 HIS A C 1
ATOM 873 O O . HIS A 1 110 ? -7.922 23.719 2.086 1 91.31 110 HIS A O 1
ATOM 879 N N . LEU A 1 111 ? -8.312 21.625 1.262 1 93.25 111 LEU A N 1
ATOM 880 C CA . LEU A 1 111 ? -8.234 20.984 2.572 1 93.25 111 LEU A CA 1
ATOM 881 C C . LEU A 1 111 ? -7.648 19.578 2.463 1 93.25 111 LEU A C 1
ATOM 883 O O . LEU A 1 111 ? -8.039 18.812 1.588 1 93.25 111 LEU A O 1
ATOM 887 N N . TYR A 1 112 ? -6.676 19.328 3.293 1 94.81 112 TYR A N 1
ATOM 888 C CA . TYR A 1 112 ? -6.062 18.016 3.43 1 94.81 112 TYR A CA 1
ATOM 889 C C . TYR A 1 112 ? -6.289 17.453 4.828 1 94.81 112 TYR A C 1
ATOM 891 O O . TYR A 1 112 ? -5.82 18.016 5.816 1 94.81 112 TYR A O 1
ATOM 899 N N . VAL A 1 113 ? -6.996 16.344 4.863 1 93.56 113 VAL A N 1
ATOM 900 C CA . VAL A 1 113 ? -7.312 15.742 6.152 1 93.56 113 VAL A CA 1
ATOM 901 C C . VAL A 1 113 ? -6.633 14.383 6.27 1 93.56 113 VAL A C 1
ATOM 903 O O . VAL A 1 113 ? -6.781 13.531 5.391 1 93.56 113 VAL A O 1
ATOM 906 N N . GLU A 1 114 ? -5.906 14.266 7.355 1 93.25 114 GLU A N 1
ATOM 907 C CA . GLU A 1 114 ? -5.289 12.977 7.676 1 93.25 114 GLU A CA 1
ATOM 908 C C . GLU A 1 114 ? -5.906 12.367 8.93 1 93.25 114 GLU A C 1
ATOM 910 O O . GLU A 1 114 ? -6.109 13.055 9.93 1 93.25 114 GLU A O 1
ATOM 915 N N . VAL A 1 115 ? -6.168 11.078 8.781 1 90.31 115 VAL A N 1
ATOM 916 C CA . VAL A 1 115 ? -6.711 10.359 9.93 1 90.31 115 VAL A CA 1
ATOM 917 C C . VAL A 1 115 ? -5.863 9.125 10.219 1 90.31 115 VAL A C 1
ATOM 919 O O . VAL A 1 115 ? -5.449 8.422 9.289 1 90.31 115 VAL A O 1
ATOM 922 N N . ASP A 1 116 ? -5.652 8.867 11.445 1 89.06 116 ASP A N 1
ATOM 923 C CA . ASP A 1 116 ? -4.938 7.688 11.922 1 89.06 116 ASP A CA 1
ATOM 924 C C . ASP A 1 116 ? -5.184 7.453 13.406 1 89.06 116 ASP A C 1
ATOM 926 O O . ASP A 1 116 ? -5.895 8.234 14.055 1 89.0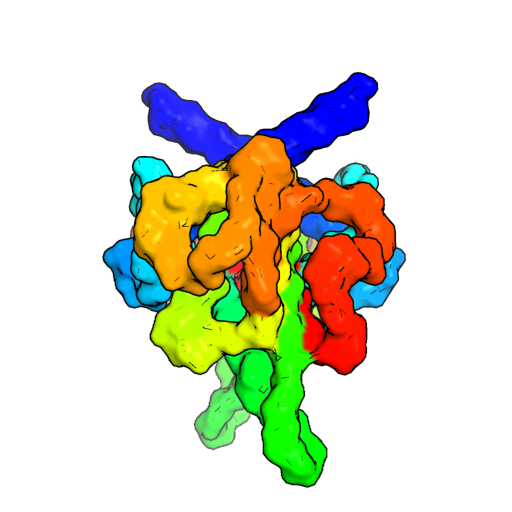6 116 ASP A O 1
ATOM 930 N N . PHE A 1 117 ? -4.641 6.363 13.945 1 88.88 117 PHE A N 1
ATOM 931 C CA . PHE A 1 117 ? -4.715 6.113 15.383 1 88.88 117 PHE A CA 1
ATOM 932 C C . PHE A 1 117 ? -4.012 7.219 16.156 1 88.88 117 PHE A C 1
ATOM 934 O O . PHE A 1 117 ? -3.002 7.758 15.711 1 88.88 117 PHE A O 1
ATOM 941 N N . LYS A 1 118 ? -4.492 7.387 17.328 1 92.81 118 LYS A N 1
ATOM 942 C CA . LYS A 1 118 ? -3.984 8.469 18.172 1 92.81 118 LYS A CA 1
ATOM 943 C C . LYS A 1 118 ? -2.486 8.32 18.422 1 92.81 118 LYS A C 1
ATOM 945 O O . LYS A 1 118 ? -1.752 9.305 18.438 1 92.81 118 LYS A O 1
ATOM 950 N N . GLU A 1 119 ? -2.023 7.074 18.578 1 92.25 119 GLU A N 1
ATOM 951 C CA . GLU A 1 119 ? -0.608 6.828 18.828 1 92.25 119 GLU A CA 1
ATOM 952 C C . GLU A 1 119 ? 0.26 7.355 17.703 1 92.25 119 GLU A C 1
ATOM 954 O O . GLU A 1 119 ? 1.374 7.832 17.922 1 92.25 119 GLU A O 1
ATOM 959 N N . VAL A 1 120 ? -0.264 7.324 16.547 1 92.69 120 VAL A N 1
ATOM 960 C CA . VAL A 1 120 ? 0.482 7.758 15.375 1 92.69 120 VAL A CA 1
ATOM 961 C C . VAL A 1 120 ? 0.353 9.266 15.211 1 92.69 120 VAL A C 1
ATOM 963 O O . VAL A 1 120 ? 1.352 9.969 15.023 1 92.69 120 VAL A O 1
ATOM 966 N N . THR A 1 121 ? -0.87 9.781 15.359 1 96 121 THR A N 1
ATOM 967 C CA . THR A 1 121 ? -1.086 11.203 15.133 1 96 121 THR A CA 1
ATOM 968 C C . THR A 1 121 ? -0.421 12.031 16.234 1 96 121 THR A C 1
ATOM 970 O O . THR A 1 121 ? 0.047 13.148 15.984 1 96 121 THR A O 1
ATOM 973 N N . SER A 1 122 ? -0.383 11.492 17.422 1 97.62 122 SER A N 1
ATOM 974 C CA . SER A 1 122 ? 0.292 12.203 18.5 1 97.62 122 SER A CA 1
ATOM 975 C C . SER A 1 122 ? 1.766 12.43 18.188 1 97.62 122 SER A C 1
ATOM 977 O O . SER A 1 122 ? 2.293 13.523 18.391 1 97.62 122 SER A O 1
ATOM 979 N N . LYS A 1 123 ? 2.34 11.414 17.672 1 96.62 123 LYS A N 1
ATOM 980 C CA . LYS A 1 123 ? 3.748 11.523 17.312 1 96.62 123 LYS A CA 1
ATOM 981 C C . LYS A 1 123 ? 3.941 12.5 16.156 1 96.62 123 LYS A C 1
ATOM 983 O O . LYS A 1 123 ? 4.867 13.312 16.172 1 96.62 123 LYS A O 1
ATOM 988 N N . LYS A 1 124 ? 3.088 12.438 15.211 1 97.56 124 LYS A N 1
ATOM 989 C CA . LYS A 1 124 ? 3.201 13.352 14.07 1 97.56 124 LYS A CA 1
ATOM 990 C C . LYS A 1 124 ? 2.953 14.797 14.5 1 97.56 124 LYS A C 1
ATOM 992 O O . LYS A 1 124 ? 3.674 15.703 14.078 1 97.56 124 LYS A O 1
ATOM 997 N N . ALA A 1 125 ? 1.966 15.008 15.336 1 98.5 125 ALA A N 1
ATOM 998 C CA . ALA A 1 125 ? 1.678 16.344 15.852 1 98.5 125 ALA A CA 1
ATOM 999 C C . ALA A 1 125 ? 2.875 16.906 16.609 1 98.5 125 ALA A C 1
ATOM 1001 O O . ALA A 1 125 ? 3.205 18.094 16.469 1 98.5 125 ALA A O 1
ATOM 1002 N N . ALA A 1 126 ? 3.455 16.078 17.375 1 98.31 126 ALA A N 1
ATOM 1003 C CA . ALA A 1 126 ? 4.629 16.516 18.141 1 98.31 126 ALA A CA 1
ATOM 1004 C C . ALA A 1 126 ? 5.75 16.969 17.203 1 98.31 126 ALA A C 1
ATOM 1006 O O . ALA A 1 126 ? 6.379 18 17.438 1 98.31 126 ALA A O 1
ATOM 1007 N N . LEU A 1 127 ? 5.961 16.234 16.172 1 97.81 127 LEU A N 1
ATOM 1008 C CA . LEU A 1 127 ? 7 16.578 15.211 1 97.81 127 LEU A CA 1
ATOM 1009 C C . LEU A 1 127 ? 6.66 17.859 14.477 1 97.81 127 LEU A C 1
ATOM 1011 O O . LEU A 1 127 ? 7.535 18.703 14.266 1 97.81 127 LEU A O 1
ATOM 1015 N N . ILE A 1 128 ? 5.453 18.016 14.133 1 98.19 128 ILE A N 1
ATOM 1016 C CA . ILE A 1 128 ? 5.02 19.219 13.445 1 98.19 128 ILE A CA 1
ATOM 1017 C C . ILE A 1 128 ? 5.246 20.438 14.352 1 98.19 128 ILE A C 1
ATOM 1019 O O . ILE A 1 128 ? 5.707 21.484 13.891 1 98.19 128 ILE A O 1
ATOM 1023 N N . GLU A 1 129 ? 4.961 20.25 15.57 1 97.69 129 GLU A N 1
ATOM 1024 C CA . GLU A 1 129 ? 5.09 21.344 16.516 1 97.69 129 GLU A CA 1
ATOM 1025 C C . GLU A 1 129 ? 6.555 21.703 16.766 1 97.69 129 GLU A C 1
ATOM 1027 O O . GLU A 1 129 ? 6.906 22.875 16.859 1 97.69 129 GLU A O 1
ATOM 1032 N N . SER A 1 130 ? 7.402 20.734 16.781 1 97.19 130 SER A N 1
ATOM 1033 C CA . SER A 1 130 ? 8.773 20.953 17.234 1 97.19 130 SER A CA 1
ATOM 1034 C C . SER A 1 130 ? 9.703 21.219 16.062 1 97.19 130 SER A C 1
ATOM 1036 O O . SER A 1 130 ? 10.805 21.75 16.25 1 97.19 130 SER A O 1
ATOM 1038 N N . CYS A 1 131 ? 9.32 20.875 14.914 1 97.5 131 CYS A N 1
ATOM 1039 C CA . CYS A 1 131 ? 10.18 21.062 13.75 1 97.5 131 CYS A CA 1
ATOM 1040 C C . CYS A 1 131 ? 9.711 22.234 12.906 1 97.5 131 CYS A C 1
ATOM 1042 O O . CYS A 1 131 ? 8.656 22.188 12.281 1 97.5 131 CYS A O 1
ATOM 1044 N N . SER A 1 132 ? 10.531 23.203 12.742 1 97.19 132 SER A N 1
ATOM 1045 C CA . SER A 1 132 ? 10.164 24.438 12.055 1 97.19 132 SER A CA 1
ATOM 1046 C C . SER A 1 132 ? 9.867 24.188 10.586 1 97.19 132 SER A C 1
ATOM 1048 O O . SER A 1 132 ? 8.984 24.828 10.008 1 97.19 132 SER A O 1
ATOM 1050 N N . GLN A 1 133 ? 10.609 23.281 9.992 1 97.5 133 GLN A N 1
ATOM 1051 C CA . GLN A 1 133 ? 10.406 22.984 8.578 1 97.5 133 GLN A CA 1
ATOM 1052 C C . GLN A 1 133 ? 8.977 22.531 8.312 1 97.5 133 GLN A C 1
ATOM 1054 O O . GLN A 1 133 ? 8.406 22.828 7.258 1 97.5 133 GLN A O 1
ATOM 1059 N N . LEU A 1 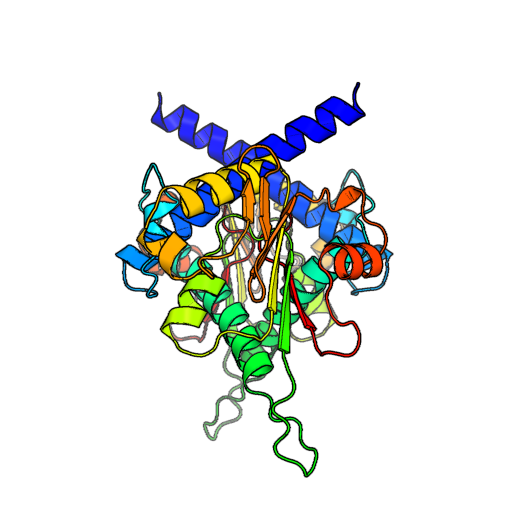134 ? 8.445 21.781 9.188 1 98.19 134 LEU A N 1
ATOM 1060 C CA . LEU A 1 134 ? 7.066 21.312 9.07 1 98.19 134 LEU A CA 1
ATOM 1061 C C . LEU A 1 134 ? 6.09 22.406 9.5 1 98.19 134 LEU A C 1
ATOM 1063 O O . LEU A 1 134 ? 5.117 22.688 8.797 1 98.19 134 LEU A O 1
ATOM 1067 N N . ARG A 1 135 ? 6.367 22.984 10.625 1 97.69 135 ARG A N 1
ATOM 1068 C CA . ARG A 1 135 ? 5.48 23.969 11.234 1 97.69 135 ARG A CA 1
ATOM 1069 C C . ARG A 1 135 ? 5.246 25.156 10.289 1 97.69 135 ARG A C 1
ATOM 1071 O O . ARG A 1 135 ? 4.145 25.703 10.242 1 97.69 135 ARG A O 1
ATOM 1078 N N . ASN A 1 136 ? 6.207 25.484 9.539 1 97.12 136 ASN A N 1
ATOM 1079 C CA . ASN A 1 136 ? 6.145 26.641 8.648 1 97.12 136 ASN A CA 1
ATOM 1080 C C . ASN A 1 136 ? 5.184 26.391 7.492 1 97.12 136 ASN A C 1
ATOM 1082 O O . ASN A 1 136 ? 4.766 27.344 6.82 1 97.12 136 ASN A O 1
ATOM 1086 N N . LYS A 1 137 ? 4.875 25.172 7.23 1 97.12 137 LYS A N 1
ATOM 1087 C CA . LYS A 1 137 ? 3.971 24.859 6.129 1 97.12 137 LYS A CA 1
ATOM 1088 C C . LYS A 1 137 ? 2.514 24.891 6.582 1 97.12 137 LYS A C 1
ATOM 1090 O O . LYS A 1 137 ? 1.6 24.812 5.762 1 97.12 137 LYS A O 1
ATOM 1095 N N . ILE A 1 138 ? 2.365 24.984 7.863 1 96.38 138 ILE A N 1
ATOM 1096 C CA . ILE A 1 138 ? 1.03 25.016 8.453 1 96.38 138 ILE A CA 1
ATOM 1097 C C . ILE A 1 138 ? 0.688 26.438 8.875 1 96.38 138 ILE A C 1
ATOM 1099 O O . ILE A 1 138 ? 1.555 27.172 9.344 1 96.38 138 ILE A O 1
ATOM 1103 N N . ASN A 1 139 ? -0.59 26.734 8.711 1 94.25 139 ASN A N 1
ATOM 1104 C CA . ASN A 1 139 ? -1.033 28.062 9.133 1 94.25 139 ASN A CA 1
ATOM 1105 C C . ASN A 1 139 ? -0.587 28.375 10.555 1 94.25 139 ASN A C 1
ATOM 1107 O O . ASN A 1 139 ? -0.744 27.562 11.461 1 94.25 139 ASN A O 1
ATOM 1111 N N . PRO A 1 140 ? -0.061 29.547 10.758 1 93.56 140 PRO A N 1
ATOM 1112 C CA . PRO A 1 140 ? 0.426 29.922 12.086 1 93.56 140 PRO A CA 1
ATOM 1113 C C . PRO A 1 140 ? -0.67 29.891 13.148 1 93.56 140 PRO A C 1
ATOM 1115 O O . PRO A 1 140 ? -0.384 29.688 14.336 1 93.56 140 PRO A O 1
ATOM 1118 N N . SER A 1 141 ? -1.838 30.078 12.75 1 95.31 141 SER A N 1
ATOM 1119 C CA . SER A 1 141 ? -2.947 30.125 13.703 1 95.31 141 SER A CA 1
ATOM 1120 C C . SER A 1 141 ? -3.471 28.734 14.008 1 95.31 141 SER A C 1
ATOM 1122 O O . SER A 1 141 ? -4.445 28.578 14.75 1 95.31 141 SER A O 1
ATOM 1124 N N . ALA A 1 142 ? -2.801 27.766 13.484 1 97.06 142 ALA A N 1
ATOM 1125 C CA . ALA A 1 142 ? -3.258 26.391 13.672 1 97.06 142 ALA A CA 1
ATOM 1126 C C . ALA A 1 142 ? -3.17 25.969 15.133 1 97.06 142 ALA A C 1
ATOM 1128 O O . ALA A 1 142 ? -2.279 26.422 15.859 1 97.06 142 ALA A O 1
ATOM 1129 N N . SER A 1 143 ? -4.102 25.172 15.57 1 97.75 143 SER A N 1
ATOM 1130 C CA . SER A 1 143 ? -4.047 24.547 16.891 1 97.75 143 SER A CA 1
ATOM 1131 C C . SER A 1 143 ? -3.367 23.188 16.828 1 97.75 143 SER A C 1
ATOM 1133 O O . SER A 1 143 ? -3.801 22.312 16.078 1 97.75 143 SER A O 1
ATOM 1135 N N . ILE A 1 144 ? -2.342 23.016 17.594 1 98.06 144 ILE A N 1
ATOM 1136 C CA . ILE A 1 144 ? -1.603 21.75 17.625 1 98.06 144 ILE A CA 1
ATOM 1137 C C . ILE A 1 144 ? -1.595 21.188 19.047 1 98.06 144 ILE A C 1
ATOM 1139 O O . ILE A 1 144 ? -1.232 21.891 20 1 98.06 144 ILE A O 1
ATOM 1143 N N . SER A 1 145 ? -2.025 19.969 19.203 1 98.12 145 SER A N 1
ATOM 1144 C CA . SER A 1 145 ? -2.043 19.297 20.5 1 98.12 145 SER A CA 1
ATOM 1145 C C . SER A 1 145 ? -1.455 17.891 20.406 1 98.12 145 SER A C 1
ATOM 1147 O O . SER A 1 145 ? -2.082 16.984 19.859 1 98.12 145 SER A O 1
ATOM 1149 N N . GLN A 1 146 ? -0.347 17.688 20.938 1 97.06 146 GLN A N 1
ATOM 1150 C CA . GLN A 1 146 ? 0.253 16.359 21 1 97.06 146 GLN A CA 1
ATOM 1151 C C . GLN A 1 146 ? -0.597 15.406 21.828 1 97.06 146 GLN A C 1
ATOM 1153 O O . GLN A 1 146 ? -0.776 14.242 21.469 1 97.06 146 GLN A O 1
ATOM 1158 N N . ASP A 1 147 ? -1.143 15.93 22.938 1 97.19 147 ASP A N 1
ATOM 1159 C CA . ASP A 1 147 ? -1.931 15.125 23.859 1 97.19 147 ASP A CA 1
ATOM 1160 C C . ASP A 1 147 ? -3.186 14.578 23.188 1 97.19 147 ASP A C 1
ATOM 1162 O O . ASP A 1 147 ? -3.555 13.422 23.391 1 97.19 147 ASP A O 1
ATOM 1166 N N . LYS A 1 148 ? -3.717 15.359 22.375 1 97.06 148 LYS A N 1
ATOM 1167 C CA . LYS A 1 148 ? -4.934 14.945 21.672 1 97.06 148 LYS A CA 1
ATOM 1168 C C . LYS A 1 148 ? -4.605 14.273 20.344 1 97.06 148 LYS A C 1
ATOM 1170 O O . LYS A 1 148 ? -5.465 13.641 19.734 1 97.06 148 LYS A O 1
ATOM 1175 N N . GLY A 1 149 ? -3.414 14.508 19.859 1 97.56 149 GLY A N 1
ATOM 1176 C CA . GLY A 1 149 ? -3.018 13.992 18.562 1 97.56 149 GLY A CA 1
ATOM 1177 C C . GLY A 1 149 ? -3.652 14.734 17.406 1 97.56 149 GLY A C 1
ATOM 1178 O O . GLY A 1 149 ? -3.988 14.133 16.391 1 97.56 149 GLY A O 1
ATOM 1179 N N . GLU A 1 150 ? -3.805 16.078 17.594 1 97.5 150 GLU A N 1
ATOM 1180 C CA . GLU A 1 150 ? -4.562 16.844 16.609 1 97.5 150 GLU A CA 1
ATOM 1181 C C . GLU A 1 150 ? -3.756 18.031 16.094 1 97.5 150 GLU A C 1
ATOM 1183 O O . GLU A 1 150 ? -2.965 18.625 16.828 1 97.5 150 GLU A O 1
ATOM 1188 N N . VAL A 1 151 ? -3.9 18.297 14.844 1 98.19 151 VAL A N 1
ATOM 1189 C CA . VAL A 1 151 ? -3.545 19.562 14.211 1 98.19 151 VAL A CA 1
ATOM 1190 C C . VAL A 1 151 ? -4.754 20.125 13.461 1 98.19 151 VAL A C 1
ATOM 1192 O O . VAL A 1 151 ? -5.309 19.453 12.586 1 98.19 151 VAL A O 1
ATOM 1195 N N . LEU A 1 152 ? -5.203 21.328 13.867 1 97.19 152 LEU A N 1
ATOM 1196 C CA . LEU A 1 152 ? -6.371 21.953 13.25 1 97.19 152 LEU A CA 1
ATOM 1197 C C . LEU A 1 152 ? -6.004 23.281 12.594 1 97.19 152 LEU A C 1
ATOM 1199 O O . LEU A 1 152 ? -5.613 24.234 13.281 1 97.19 152 LEU A O 1
ATOM 1203 N N . SER A 1 153 ? -6.055 23.266 11.359 1 96.38 153 SER A N 1
ATOM 1204 C CA . SER A 1 153 ? -5.855 24.469 10.562 1 96.38 153 SER A CA 1
ATOM 1205 C C . SER A 1 153 ? -6.879 24.562 9.43 1 96.38 153 SER A C 1
ATOM 1207 O O . SER A 1 153 ? -7.652 23.625 9.211 1 96.38 153 SER A O 1
ATOM 1209 N N . ASP A 1 154 ? -6.902 25.641 8.688 1 92.69 154 ASP A N 1
ATOM 1210 C CA . ASP A 1 154 ? -7.879 25.859 7.621 1 92.69 154 ASP A CA 1
ATOM 1211 C C . ASP A 1 154 ? -7.617 24.938 6.434 1 92.69 154 ASP A C 1
ATOM 1213 O O . ASP A 1 154 ? -8.555 24.516 5.75 1 92.69 154 ASP A O 1
ATOM 1217 N N . ASN A 1 155 ? -6.383 24.578 6.277 1 94.44 155 ASN A N 1
ATOM 1218 C CA . ASN A 1 155 ? -6.078 23.828 5.066 1 94.44 155 ASN A CA 1
ATOM 1219 C C . ASN A 1 155 ? -5.492 22.453 5.391 1 94.44 155 ASN A C 1
ATOM 1221 O O . ASN A 1 155 ? -5.199 21.672 4.484 1 94.44 155 ASN A O 1
ATOM 1225 N N . TYR A 1 156 ? -5.309 22.203 6.684 1 96.88 156 TYR A N 1
ATOM 1226 C CA . TYR A 1 156 ? -4.75 20.922 7.109 1 96.88 156 TYR A CA 1
ATOM 1227 C C . TYR A 1 156 ? -5.355 20.469 8.43 1 96.88 156 TYR A C 1
ATOM 1229 O O . TYR A 1 156 ? -5.434 21.25 9.383 1 96.88 156 TYR A O 1
ATOM 1237 N N . LYS A 1 157 ? -5.723 19.219 8.477 1 96.81 157 LYS A N 1
ATOM 1238 C CA . LYS A 1 157 ? -6.207 18.641 9.719 1 96.81 157 LYS A CA 1
ATOM 1239 C C . LYS A 1 157 ? -5.605 17.25 9.945 1 96.81 157 LYS A C 1
ATOM 1241 O O . LYS A 1 157 ? -5.59 16.422 9.039 1 96.81 157 LYS A O 1
ATOM 1246 N N . LEU A 1 158 ? -5.102 17.062 11.047 1 97.19 158 LEU A N 1
ATOM 1247 C CA . LEU A 1 158 ? -4.672 15.766 11.57 1 97.19 158 LEU A CA 1
ATOM 1248 C C . LEU A 1 158 ? -5.566 15.328 12.727 1 97.19 158 LEU A C 1
ATOM 1250 O O . LEU A 1 158 ? -5.637 16.016 13.758 1 97.19 158 LEU A O 1
ATOM 1254 N N . LEU A 1 159 ? -6.219 14.203 12.531 1 95.12 159 LEU A N 1
ATOM 1255 C CA . LEU A 1 159 ? -7.246 13.82 13.492 1 95.12 159 LEU A CA 1
ATOM 1256 C C . LEU A 1 159 ? -7.027 12.391 13.977 1 95.12 159 LEU A C 1
ATOM 1258 O O . LEU A 1 159 ? -6.824 11.477 13.164 1 95.12 159 LEU A O 1
ATOM 1262 N N . PRO A 1 160 ? -7.043 12.227 15.305 1 94.06 160 PRO A N 1
ATOM 1263 C CA . PRO A 1 160 ? -7.023 10.867 15.852 1 94.06 160 PRO A CA 1
ATOM 1264 C C . PRO A 1 160 ? -8.375 10.172 15.75 1 94.06 160 PRO A C 1
ATOM 1266 O O . PRO A 1 160 ? -9.344 10.594 16.391 1 94.06 160 PRO A O 1
ATOM 1269 N N . VAL A 1 161 ? -8.43 9.164 14.922 1 87.5 161 VAL A N 1
ATOM 1270 C CA . VAL A 1 161 ? -9.672 8.414 14.758 1 87.5 161 VAL A CA 1
ATOM 1271 C C . VAL A 1 161 ? -9.375 6.918 14.734 1 87.5 161 VAL A C 1
ATOM 1273 O O . VAL A 1 161 ? -8.461 6.469 14.039 1 87.5 161 VAL A O 1
ATOM 1276 N N . ASP A 1 162 ? -10.094 6.234 15.555 1 82.44 162 ASP A N 1
ATOM 1277 C CA . ASP A 1 162 ? -10.094 4.785 15.375 1 82.44 162 ASP A CA 1
ATOM 1278 C C . ASP A 1 162 ? -11.047 4.371 14.258 1 82.44 162 ASP A C 1
ATOM 1280 O O . ASP A 1 162 ? -12.258 4.301 14.461 1 82.44 162 ASP A O 1
ATOM 1284 N N . LEU A 1 163 ? -10.484 4.098 13.188 1 75.94 163 LEU A N 1
ATOM 1285 C CA . LEU A 1 163 ? -11.25 3.85 11.977 1 75.94 163 LEU A CA 1
ATOM 1286 C C . LEU A 1 163 ? -12.117 2.6 12.125 1 75.94 163 LEU A C 1
ATOM 1288 O O . LEU A 1 163 ? -13.078 2.41 11.367 1 75.94 163 LEU A O 1
ATOM 1292 N N . ARG A 1 164 ? -11.828 1.748 13.078 1 74.31 164 ARG A N 1
ATOM 1293 C CA . ARG A 1 164 ? -12.617 0.547 13.312 1 74.31 164 ARG A CA 1
ATOM 1294 C C . ARG A 1 164 ? -13.969 0.896 13.938 1 74.31 164 ARG A C 1
ATOM 1296 O O . ARG A 1 164 ? -14.914 0.104 13.875 1 74.31 164 ARG A O 1
ATOM 1303 N N . ASP A 1 165 ? -13.945 2.115 14.477 1 75.19 165 ASP A N 1
ATOM 1304 C CA . ASP A 1 165 ? -15.148 2.553 15.172 1 75.19 165 ASP A CA 1
ATOM 1305 C C . ASP A 1 165 ? -16 3.459 14.289 1 75.19 165 ASP A C 1
ATOM 1307 O O . ASP A 1 165 ? -17.094 3.879 14.688 1 75.19 165 ASP A O 1
ATOM 1311 N N . VAL A 1 166 ? -15.445 3.723 13.18 1 72.06 166 VAL A N 1
ATOM 1312 C CA . VAL A 1 166 ? -16.172 4.652 12.32 1 72.06 166 VAL A CA 1
ATOM 1313 C C . VAL A 1 166 ? -16.953 3.879 11.266 1 72.06 166 VAL A C 1
ATOM 1315 O O . VAL A 1 166 ? -16.359 3.182 10.438 1 72.06 166 VAL A O 1
ATOM 1318 N N . ASN A 1 167 ? -18.172 3.99 11.398 1 69.5 167 ASN A N 1
ATOM 1319 C CA . ASN A 1 167 ? -19.016 3.193 10.508 1 69.5 167 ASN A CA 1
ATOM 1320 C C . ASN A 1 167 ? -19.422 3.988 9.273 1 69.5 167 ASN A C 1
ATOM 1322 O O . ASN A 1 167 ? -19.828 3.408 8.258 1 69.5 167 ASN A O 1
ATOM 1326 N N . LYS A 1 168 ? -19.328 5.324 9.508 1 71.19 168 LYS A N 1
ATOM 1327 C CA . LYS A 1 168 ? -19.812 6.121 8.383 1 71.19 168 LYS A CA 1
ATOM 1328 C C . LYS A 1 168 ? -18.781 7.176 7.98 1 71.19 168 LYS A C 1
ATOM 1330 O O . LYS A 1 168 ? -18.219 7.863 8.836 1 71.19 168 LYS A O 1
ATOM 1335 N N . LEU A 1 169 ? -18.547 7.176 6.742 1 71.88 169 LEU A N 1
ATOM 1336 C CA . LEU A 1 169 ? -17.688 8.211 6.176 1 71.88 169 LEU A CA 1
ATOM 1337 C C . LEU A 1 169 ? -18.156 9.602 6.602 1 71.88 169 LEU A C 1
ATOM 1339 O O . LEU A 1 169 ? -17.344 10.484 6.867 1 71.88 169 LEU A O 1
ATOM 1343 N N . ASP A 1 170 ? -19.406 9.695 6.746 1 76.56 170 ASP A N 1
ATOM 1344 C CA . ASP A 1 170 ? -20 10.977 7.102 1 76.56 170 ASP A CA 1
ATOM 1345 C C . ASP A 1 170 ? -19.516 11.453 8.461 1 76.56 170 ASP A C 1
ATOM 1347 O O . ASP A 1 170 ? -19.359 12.656 8.688 1 76.56 170 ASP A O 1
ATOM 1351 N N . ASP A 1 171 ? -19.188 10.539 9.281 1 79.62 171 ASP A N 1
ATOM 1352 C CA . ASP A 1 171 ? -18.703 10.906 10.609 1 79.62 171 ASP A CA 1
ATOM 1353 C C . ASP A 1 171 ? -17.344 11.586 10.531 1 79.62 171 ASP A C 1
ATOM 1355 O O . ASP A 1 171 ? -17.078 12.57 11.227 1 79.62 171 ASP A O 1
ATOM 1359 N N . ILE A 1 172 ? -16.609 11.094 9.641 1 78.19 172 ILE A N 1
ATOM 1360 C CA . ILE A 1 172 ? -15.281 11.672 9.508 1 78.19 172 ILE A CA 1
ATOM 1361 C C . ILE A 1 172 ? -15.367 13.023 8.812 1 78.19 172 ILE A C 1
ATOM 1363 O O . ILE A 1 172 ? -14.648 13.961 9.164 1 78.19 172 ILE A O 1
ATOM 1367 N N . ILE A 1 173 ? -16.234 13.062 7.895 1 80.44 173 ILE A N 1
ATOM 1368 C CA . ILE A 1 173 ? -16.422 14.297 7.152 1 80.44 173 ILE A CA 1
ATOM 1369 C C . ILE A 1 173 ? -16.891 15.406 8.102 1 80.44 173 ILE A C 1
ATOM 1371 O O . ILE A 1 173 ? -16.391 16.531 8.039 1 80.44 173 ILE A O 1
ATOM 1375 N N . VAL A 1 174 ? -17.719 14.977 8.953 1 80.38 174 VAL A N 1
ATOM 1376 C CA . VAL A 1 174 ? -18.25 15.93 9.922 1 80.38 174 VAL A CA 1
ATOM 1377 C C . VAL A 1 174 ? -17.156 16.312 10.922 1 80.38 174 VAL A C 1
ATOM 1379 O O . VAL A 1 174 ? -16.938 17.484 11.188 1 80.38 174 VAL A O 1
ATOM 1382 N N . LEU A 1 175 ? -16.516 15.297 11.359 1 80.25 175 LEU A N 1
ATOM 1383 C CA . LEU A 1 175 ? -15.453 15.516 12.328 1 80.25 175 LEU A CA 1
ATOM 1384 C C . LEU A 1 175 ? -14.383 16.438 11.75 1 80.25 175 LEU A C 1
ATOM 1386 O O . LEU A 1 175 ? -13.844 17.297 12.461 1 80.25 175 LEU A O 1
ATOM 1390 N N . ALA A 1 176 ? -14.188 16.25 10.516 1 81.94 176 ALA A N 1
ATOM 1391 C CA . ALA A 1 176 ? -13.109 17 9.867 1 81.94 176 ALA A CA 1
ATOM 1392 C C . ALA A 1 176 ? -13.625 18.328 9.312 1 81.94 176 ALA A C 1
ATOM 1394 O O . ALA A 1 176 ? -12.852 19.125 8.797 1 81.94 176 ALA A O 1
ATOM 1395 N N . ASP A 1 177 ? -14.938 18.547 9.445 1 83.62 177 ASP A N 1
ATOM 1396 C CA . ASP A 1 177 ? -15.562 19.75 8.906 1 83.62 177 ASP A CA 1
ATOM 1397 C C . ASP A 1 177 ? -15.258 19.906 7.422 1 83.62 177 ASP A C 1
ATOM 1399 O O . ASP A 1 177 ? -14.844 20.984 6.98 1 83.62 177 ASP A O 1
ATOM 1403 N N . MET A 1 178 ? -15.328 18.766 6.812 1 82.44 178 MET A N 1
ATOM 1404 C CA . MET A 1 178 ? -15.188 18.797 5.359 1 82.44 178 MET A CA 1
ATOM 1405 C C . MET A 1 178 ? -16.516 19.156 4.691 1 82.44 178 MET A C 1
ATOM 1407 O O . MET A 1 178 ? -17.578 18.953 5.266 1 82.44 178 MET A O 1
ATOM 1411 N N . ASP A 1 179 ? -16.375 19.766 3.537 1 75.94 179 ASP A N 1
ATOM 1412 C CA . ASP A 1 179 ? -17.562 20.078 2.756 1 75.94 179 ASP A CA 1
ATOM 1413 C C . ASP A 1 179 ? -17.984 18.906 1.891 1 75.94 179 ASP A C 1
ATOM 1415 O O . ASP A 1 179 ? -17.281 18.531 0.941 1 75.94 179 ASP A O 1
ATOM 1419 N N . PRO A 1 180 ? -19.031 18.312 2.297 1 68.06 180 PRO A N 1
ATOM 1420 C CA . PRO A 1 180 ? -19.453 17.125 1.536 1 68.06 180 PRO A CA 1
ATOM 1421 C C . PRO A 1 180 ? -19.781 17.453 0.081 1 68.06 180 PRO A C 1
ATOM 1423 O O . PRO A 1 180 ? -19.844 16.547 -0.755 1 68.06 180 PRO A O 1
ATOM 1426 N N . ARG A 1 181 ? -20.016 18.797 -0.265 1 65.56 181 ARG A N 1
ATOM 1427 C CA . ARG A 1 181 ? -20.375 19.188 -1.624 1 65.56 181 ARG A CA 1
ATOM 1428 C C . ARG A 1 181 ? -19.125 19.25 -2.516 1 65.56 181 ARG A C 1
ATOM 1430 O O . ARG A 1 181 ? -19.25 19.234 -3.742 1 65.56 181 ARG A O 1
ATOM 1437 N N . MET A 1 182 ? -18.062 19.219 -1.806 1 52.91 182 MET A N 1
ATOM 1438 C CA . MET A 1 182 ? -16.812 19.328 -2.547 1 52.91 182 MET A CA 1
ATOM 1439 C C . MET A 1 182 ? -16.266 17.938 -2.869 1 52.91 182 MET A C 1
ATOM 1441 O O . MET A 1 182 ? -16.438 17 -2.092 1 52.91 182 MET A O 1
ATOM 1445 N N . ARG A 1 183 ? -15.609 17.844 -3.994 1 54.62 183 ARG A N 1
ATOM 1446 C CA . ARG A 1 183 ? -14.953 16.609 -4.398 1 54.62 183 ARG A CA 1
ATOM 1447 C C . ARG A 1 183 ? -13.812 16.25 -3.451 1 54.62 183 ARG A C 1
ATOM 1449 O O . ARG A 1 183 ? -13.086 17.141 -2.994 1 54.62 183 ARG A O 1
ATOM 1456 N N . PHE A 1 184 ? -13.977 15.102 -2.916 1 61.44 184 PHE A N 1
ATOM 1457 C CA . PHE A 1 184 ? -12.844 14.656 -2.109 1 61.44 184 PHE A CA 1
ATOM 1458 C C . PHE A 1 184 ? -12.359 13.281 -2.57 1 61.44 184 PHE A C 1
ATOM 1460 O O . PHE A 1 184 ? -13.133 12.508 -3.145 1 61.44 184 PHE A O 1
ATOM 1467 N N . ASP A 1 185 ? -10.984 13.141 -2.551 1 67.44 185 ASP A N 1
ATOM 1468 C CA . ASP A 1 185 ? -10.359 11.852 -2.818 1 67.44 185 ASP A CA 1
ATOM 1469 C C . ASP A 1 185 ? -9.914 11.18 -1.522 1 67.44 185 ASP A C 1
ATOM 1471 O O . ASP A 1 185 ? -9.648 11.852 -0.527 1 67.44 185 ASP A O 1
ATOM 1475 N N . ILE A 1 186 ? -10.086 9.891 -1.549 1 66.94 186 ILE A N 1
ATOM 1476 C CA . ILE A 1 186 ? -9.641 9.102 -0.408 1 66.94 186 ILE A CA 1
ATOM 1477 C C . ILE A 1 186 ?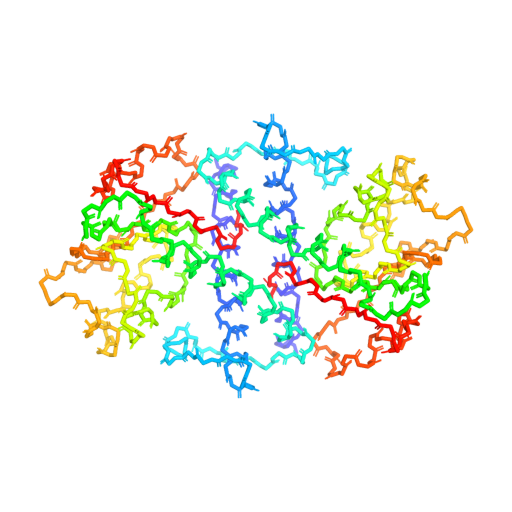 -8.359 8.344 -0.768 1 66.94 186 ILE A C 1
ATOM 1479 O O . ILE A 1 186 ? -8.32 7.625 -1.766 1 66.94 186 ILE A O 1
ATOM 1483 N N . LEU A 1 187 ? -7.352 8.711 -0.145 1 71 187 LEU A N 1
ATOM 1484 C CA . LEU A 1 187 ? -6.098 7.977 -0.285 1 71 187 LEU A CA 1
ATOM 1485 C C . LEU A 1 187 ? -5.922 6.984 0.857 1 71 187 LEU A C 1
ATOM 1487 O O . LEU A 1 187 ? -6.141 7.324 2.021 1 71 187 LEU A O 1
ATOM 1491 N N . GLY A 1 188 ? -5.988 5.676 0.435 1 59.38 188 GLY A N 1
ATOM 1492 C CA . GLY A 1 188 ? -5.707 4.66 1.437 1 59.38 188 GLY A CA 1
ATOM 1493 C C . GLY A 1 188 ? -4.25 4.242 1.47 1 59.38 188 GLY A C 1
ATOM 1494 O O . GLY A 1 188 ? -3.682 3.869 0.441 1 59.38 188 GLY A O 1
ATOM 1495 N N . SER A 1 189 ? -3.43 4.711 2.258 1 49.94 189 SER A N 1
ATOM 1496 C CA . SER A 1 189 ? -2.014 4.359 2.271 1 49.94 189 SER A CA 1
ATOM 1497 C C . SER A 1 189 ? -1.81 2.918 2.732 1 49.94 189 SER A C 1
ATOM 1499 O O . SER A 1 189 ? -1.811 1.994 1.916 1 49.94 189 SER A O 1
ATOM 1501 N N . ARG A 1 190 ? -1.504 2.467 4.035 1 49.66 190 ARG A N 1
ATOM 1502 C CA . ARG A 1 190 ? -0.931 1.242 4.582 1 49.66 190 ARG A CA 1
ATOM 1503 C C . ARG A 1 190 ? -2.016 0.348 5.176 1 49.66 190 ARG A C 1
ATOM 1505 O O . ARG A 1 190 ? -2.928 0.833 5.848 1 49.66 190 ARG A O 1
ATOM 1512 N N . PHE A 1 191 ? -2.688 -0.546 4.371 1 41.03 191 PHE A N 1
ATOM 1513 C CA . PHE A 1 191 ? -3.758 -1.195 5.117 1 41.03 191 PHE A CA 1
ATOM 1514 C C . PHE A 1 191 ? -3.223 -1.827 6.395 1 41.03 191 PHE A C 1
ATOM 1516 O O . PHE A 1 191 ? -2.139 -2.414 6.395 1 41.03 191 PHE A O 1
ATOM 1523 N N . LYS A 1 192 ? -3.404 -1.222 7.391 1 36.62 192 LYS A N 1
ATOM 1524 C CA . LYS A 1 192 ? -3.229 -1.713 8.758 1 36.62 192 LYS A CA 1
ATOM 1525 C C . LYS A 1 192 ? -4.219 -2.834 9.062 1 36.62 192 LYS A C 1
ATOM 1527 O O . LYS A 1 192 ? -5.332 -2.848 8.539 1 36.62 192 LYS A O 1
ATOM 1532 N N . MET B 1 1 ? 23.219 -11.148 17.156 1 40.88 1 MET B N 1
ATOM 1533 C CA . MET B 1 1 ? 22.016 -11.391 17.938 1 40.88 1 MET B CA 1
ATOM 1534 C C . MET B 1 1 ? 20.984 -10.281 17.719 1 40.88 1 MET B C 1
ATOM 1536 O O . MET B 1 1 ? 19.812 -10.555 17.5 1 40.88 1 MET B O 1
ATOM 1540 N N . ALA B 1 2 ? 21.438 -9.078 17.875 1 45.28 2 ALA B N 1
ATOM 1541 C CA . ALA B 1 2 ? 20.547 -7.949 17.656 1 45.28 2 ALA B CA 1
ATOM 1542 C C . ALA B 1 2 ? 20 -7.941 16.234 1 45.28 2 ALA B C 1
ATOM 1544 O O . ALA B 1 2 ? 18.812 -7.699 16.016 1 45.28 2 ALA B O 1
ATOM 1545 N N . GLU B 1 3 ? 20.844 -8.281 15.328 1 48.22 3 GLU B N 1
ATOM 1546 C CA . GLU B 1 3 ? 20.453 -8.352 13.922 1 48.22 3 GLU B CA 1
ATOM 1547 C C . GLU B 1 3 ? 19.438 -9.469 13.688 1 48.22 3 GLU B C 1
ATOM 1549 O O . GLU B 1 3 ? 18.5 -9.297 12.914 1 48.22 3 GLU B O 1
ATOM 1554 N N . MET B 1 4 ? 19.672 -10.625 14.391 1 45.56 4 MET B N 1
ATOM 1555 C CA . MET B 1 4 ? 18.734 -11.734 14.258 1 45.56 4 MET B CA 1
ATOM 1556 C C . MET B 1 4 ? 17.375 -11.375 14.859 1 45.56 4 MET B C 1
ATOM 1558 O O . MET B 1 4 ? 16.344 -11.711 14.297 1 45.56 4 MET B O 1
ATOM 1562 N N . ALA B 1 5 ? 17.438 -10.711 15.984 1 46.25 5 ALA B N 1
ATOM 1563 C CA . ALA B 1 5 ? 16.203 -10.312 16.641 1 46.25 5 ALA B CA 1
ATOM 1564 C C . ALA B 1 5 ? 15.438 -9.297 15.781 1 46.25 5 ALA B C 1
ATOM 1566 O O . ALA B 1 5 ? 14.211 -9.383 15.656 1 46.25 5 ALA B O 1
ATOM 1567 N N . ASP B 1 6 ? 16.219 -8.484 15.172 1 56.38 6 ASP B N 1
ATOM 1568 C CA . ASP B 1 6 ? 15.641 -7.473 14.289 1 56.38 6 ASP B CA 1
ATOM 1569 C C . ASP B 1 6 ? 15.016 -8.117 13.055 1 56.38 6 ASP B C 1
ATOM 1571 O O . ASP B 1 6 ? 13.93 -7.734 12.625 1 56.38 6 ASP B O 1
ATOM 1575 N N . SER B 1 7 ? 15.703 -9.227 12.711 1 58.03 7 SER B N 1
ATOM 1576 C CA . SER B 1 7 ? 15.195 -9.945 11.547 1 58.03 7 SER B CA 1
ATOM 1577 C C . SER B 1 7 ? 13.898 -10.68 11.875 1 58.03 7 SER B C 1
ATOM 1579 O O . SER B 1 7 ? 12.953 -10.672 11.086 1 58.03 7 SER B O 1
ATOM 1581 N N . ARG B 1 8 ? 13.914 -11.328 13.023 1 55.78 8 ARG B N 1
ATOM 1582 C CA . ARG B 1 8 ? 12.719 -12.07 13.438 1 55.78 8 ARG B CA 1
ATOM 1583 C C . ARG B 1 8 ? 11.547 -11.133 13.672 1 55.78 8 ARG B C 1
ATOM 1585 O O . ARG B 1 8 ? 10.406 -11.445 13.312 1 55.78 8 ARG B O 1
ATOM 1592 N N . SER B 1 9 ? 11.812 -10.117 14.391 1 59.25 9 SER B N 1
ATOM 1593 C CA . SER B 1 9 ? 10.773 -9.133 14.664 1 59.25 9 SER B CA 1
ATOM 1594 C C . SER B 1 9 ? 10.195 -8.57 13.367 1 59.25 9 SER B C 1
ATOM 1596 O O . SER B 1 9 ? 8.984 -8.398 13.242 1 59.25 9 SER B O 1
ATOM 1598 N N . ASN B 1 10 ? 11.062 -8.547 12.43 1 68.25 10 ASN B N 1
ATOM 1599 C CA . ASN B 1 10 ? 10.609 -8.016 11.156 1 68.25 10 ASN B CA 1
ATOM 1600 C C . ASN B 1 10 ? 9.727 -9.008 10.406 1 68.25 10 ASN B C 1
ATOM 1602 O O . ASN B 1 10 ? 8.703 -8.633 9.836 1 68.25 10 ASN B O 1
ATOM 1606 N N . ARG B 1 11 ? 10.055 -10.297 10.734 1 74.19 11 ARG B N 1
ATOM 1607 C CA . ARG B 1 11 ? 9.281 -11.32 10.039 1 74.19 11 ARG B CA 1
ATOM 1608 C C . ARG B 1 11 ? 7.887 -11.453 10.641 1 74.19 11 ARG B C 1
ATOM 1610 O O . ARG B 1 11 ? 6.91 -11.664 9.914 1 74.19 11 ARG B O 1
ATOM 1617 N N . ALA B 1 12 ? 7.875 -11.266 11.984 1 77.5 12 ALA B N 1
ATOM 1618 C CA . ALA B 1 12 ? 6.574 -11.312 12.648 1 77.5 12 ALA B CA 1
ATOM 1619 C C . ALA B 1 12 ? 5.691 -10.148 12.203 1 77.5 12 ALA B C 1
ATOM 1621 O O . ALA B 1 12 ? 4.488 -10.312 11.992 1 77.5 12 ALA B O 1
ATOM 1622 N N . ALA B 1 13 ? 6.262 -9.102 12.078 1 75.44 13 ALA B N 1
ATOM 1623 C CA . ALA B 1 13 ? 5.523 -7.918 11.641 1 75.44 13 ALA B CA 1
ATOM 1624 C C . ALA B 1 13 ? 5.035 -8.07 10.203 1 75.44 13 ALA B C 1
ATOM 1626 O O . ALA B 1 13 ? 3.918 -7.672 9.875 1 75.44 13 ALA B O 1
ATOM 1627 N N . VAL B 1 14 ? 5.809 -8.773 9.477 1 75.88 14 VAL B N 1
ATOM 1628 C CA . VAL B 1 14 ? 5.457 -9 8.078 1 75.88 14 VAL B CA 1
ATOM 1629 C C . VAL B 1 14 ? 4.254 -9.938 7.996 1 75.88 14 VAL B C 1
ATOM 1631 O O . VAL B 1 14 ? 3.32 -9.695 7.227 1 75.88 14 VAL B O 1
ATOM 1634 N N . GLN B 1 15 ? 4.301 -10.914 8.773 1 81 15 GLN B N 1
ATOM 1635 C CA . GLN B 1 15 ? 3.203 -11.875 8.766 1 81 15 GLN B CA 1
ATOM 1636 C C . GLN B 1 15 ? 1.903 -11.234 9.242 1 81 15 GLN B C 1
ATOM 1638 O O . GLN B 1 15 ? 0.838 -11.484 8.68 1 81 15 GLN B O 1
ATOM 1643 N N . ALA B 1 16 ? 2.035 -10.453 10.227 1 81.5 16 ALA B N 1
ATOM 1644 C CA . ALA B 1 16 ? 0.858 -9.766 10.75 1 81.5 16 ALA B CA 1
ATOM 1645 C C . ALA B 1 16 ? 0.259 -8.828 9.703 1 81.5 16 ALA B C 1
ATOM 1647 O O . ALA B 1 16 ? -0.964 -8.75 9.562 1 81.5 16 ALA B O 1
ATOM 1648 N N . THR B 1 17 ? 1.143 -8.227 8.992 1 78.94 17 THR B N 1
ATOM 1649 C CA . THR B 1 17 ? 0.693 -7.324 7.941 1 78.94 17 THR B CA 1
ATOM 1650 C C . THR B 1 17 ? -0.001 -8.094 6.824 1 78.94 17 THR B C 1
ATOM 1652 O O . THR B 1 17 ? -1.014 -7.645 6.285 1 78.94 17 THR B O 1
ATOM 1655 N N . ASN B 1 18 ? 0.536 -9.234 6.527 1 84.5 18 ASN B N 1
ATOM 1656 C CA . ASN B 1 18 ? -0.066 -10.078 5.5 1 84.5 18 ASN B CA 1
ATOM 1657 C C . ASN B 1 18 ? -1.463 -10.539 5.906 1 84.5 18 ASN B C 1
ATOM 1659 O O . ASN B 1 18 ? -2.402 -10.461 5.113 1 84.5 18 ASN B O 1
ATOM 1663 N N . ASP B 1 19 ? -1.594 -10.945 7.125 1 87 19 ASP B N 1
ATOM 1664 C CA . ASP B 1 19 ? -2.885 -11.414 7.621 1 87 19 ASP B CA 1
ATOM 1665 C C . ASP B 1 19 ? -3.91 -10.281 7.637 1 87 19 ASP B C 1
ATOM 1667 O O . ASP B 1 19 ? -5.059 -10.469 7.234 1 87 19 ASP B O 1
ATOM 1671 N N . ASP B 1 20 ? -3.469 -9.234 8.047 1 84.44 20 ASP B N 1
ATOM 1672 C CA . ASP B 1 20 ? -4.355 -8.078 8.117 1 84.44 20 ASP B CA 1
ATOM 1673 C C . ASP B 1 20 ? -4.801 -7.641 6.719 1 84.44 20 ASP B C 1
ATOM 1675 O O . ASP B 1 20 ? -5.969 -7.309 6.512 1 84.44 20 ASP B O 1
ATOM 1679 N N . ALA B 1 21 ? -3.865 -7.613 5.797 1 86.31 21 ALA B N 1
ATOM 1680 C CA . ALA B 1 21 ? -4.176 -7.23 4.422 1 86.31 21 ALA B CA 1
ATOM 1681 C C . ALA B 1 21 ? -5.18 -8.195 3.797 1 86.31 21 ALA B C 1
ATOM 1683 O O . ALA B 1 21 ? -6.117 -7.766 3.117 1 86.31 21 ALA B O 1
ATOM 1684 N N . SER B 1 22 ? -4.98 -9.453 4.074 1 91.88 22 SER B N 1
ATOM 1685 C CA . SER B 1 22 ? -5.898 -10.453 3.533 1 91.88 22 SER B CA 1
ATOM 1686 C C . SER B 1 22 ? -7.289 -10.312 4.141 1 91.88 22 SER B C 1
ATOM 1688 O O . SER B 1 22 ? -8.297 -10.398 3.43 1 91.88 22 SER B O 1
ATOM 1690 N N . ALA B 1 23 ? -7.324 -10.008 5.379 1 91.25 23 ALA B N 1
ATOM 1691 C CA . ALA B 1 23 ? -8.609 -9.82 6.055 1 91.25 23 ALA B CA 1
ATOM 1692 C C . ALA B 1 23 ? -9.32 -8.57 5.531 1 91.25 23 ALA B C 1
ATOM 1694 O O . ALA B 1 23 ? -10.547 -8.57 5.383 1 91.25 23 ALA B O 1
ATOM 1695 N N . SER B 1 24 ? -8.547 -7.57 5.297 1 88.62 24 SER B N 1
ATOM 1696 C CA . SER B 1 24 ? -9.141 -6.352 4.75 1 88.62 24 SER B CA 1
ATOM 1697 C C . SER B 1 24 ? -9.68 -6.582 3.342 1 88.62 24 SER B C 1
ATOM 1699 O O . SER B 1 24 ? -10.758 -6.09 2.998 1 88.62 24 SER B O 1
ATOM 1701 N N . LYS B 1 25 ? -9 -7.336 2.586 1 92.06 25 LYS B N 1
ATOM 1702 C CA . LYS B 1 25 ? -9.484 -7.648 1.246 1 92.06 25 LYS B CA 1
ATOM 1703 C C . LYS B 1 25 ? -10.781 -8.453 1.307 1 92.06 25 LYS B C 1
ATOM 1705 O O . LYS B 1 25 ? -11.727 -8.164 0.571 1 92.06 25 LYS B O 1
ATOM 1710 N N . LEU B 1 26 ? -10.773 -9.383 2.141 1 96 26 LEU B N 1
ATOM 1711 C CA . LEU B 1 26 ? -11.977 -10.195 2.27 1 96 26 LEU B CA 1
ATOM 1712 C C . LEU B 1 26 ? -13.164 -9.344 2.715 1 96 26 LEU B C 1
ATOM 1714 O O . LEU B 1 26 ? -14.281 -9.508 2.219 1 96 26 LEU B O 1
ATOM 1718 N N . SER B 1 27 ? -12.922 -8.453 3.623 1 93.5 27 SER B N 1
ATOM 1719 C CA . SER B 1 27 ? -13.969 -7.531 4.047 1 93.5 27 SER B CA 1
ATOM 1720 C C . SER B 1 27 ? -14.516 -6.738 2.863 1 93.5 27 SER B C 1
ATOM 1722 O O . SER B 1 27 ? -15.734 -6.578 2.727 1 93.5 27 SER B O 1
ATOM 1724 N N . CYS B 1 28 ? -13.648 -6.289 1.975 1 93.62 28 CYS B N 1
ATOM 1725 C CA . CYS B 1 28 ? -14.047 -5.562 0.772 1 93.62 28 CYS B CA 1
ATOM 1726 C C . CYS B 1 28 ? -14.883 -6.441 -0.145 1 93.62 28 CYS B C 1
ATOM 1728 O O . CYS B 1 28 ? -15.906 -5.996 -0.678 1 93.62 28 CYS B O 1
ATOM 1730 N N . VAL B 1 29 ? -14.484 -7.641 -0.241 1 96.75 29 VAL B N 1
ATOM 1731 C CA . VAL B 1 29 ? -15.188 -8.578 -1.113 1 96.75 29 VAL B CA 1
ATOM 1732 C C . VAL B 1 29 ? -16.578 -8.859 -0.559 1 96.75 29 VAL B C 1
ATOM 1734 O O . VAL B 1 29 ? -17.562 -8.797 -1.292 1 96.75 29 VAL B O 1
ATOM 1737 N N . LYS B 1 30 ? -16.625 -9.047 0.671 1 96.69 30 LYS B N 1
ATOM 1738 C CA . LYS B 1 30 ? -17.906 -9.375 1.313 1 96.69 30 LYS B CA 1
ATOM 1739 C C . LYS B 1 30 ? -18.875 -8.203 1.247 1 96.69 30 LYS B C 1
ATOM 1741 O O . LYS B 1 30 ? -20.078 -8.398 1.161 1 96.69 30 LYS B O 1
ATOM 1746 N N . LYS B 1 31 ? -18.328 -7.043 1.192 1 95.25 31 LYS B N 1
ATOM 1747 C CA . LYS B 1 31 ? -19.188 -5.855 1.174 1 95.25 31 LYS B CA 1
ATOM 1748 C C . LYS B 1 31 ? -19.469 -5.402 -0.257 1 95.25 31 LYS B C 1
ATOM 1750 O O . LYS B 1 31 ? -20.109 -4.379 -0.472 1 95.25 31 LYS B O 1
ATOM 1755 N N . GLY B 1 32 ? -18.844 -6.082 -1.236 1 96.12 32 GLY B N 1
ATOM 1756 C CA . GLY B 1 32 ? -19.219 -5.887 -2.631 1 96.12 32 GLY B CA 1
ATOM 1757 C C . GLY B 1 32 ? -18.375 -4.836 -3.326 1 96.12 32 GLY B C 1
ATOM 1758 O O . GLY B 1 32 ? -18.703 -4.406 -4.438 1 96.12 32 GLY B O 1
ATOM 1759 N N . TYR B 1 33 ? -17.328 -4.43 -2.676 1 92.94 33 TYR B N 1
ATOM 1760 C CA . TYR B 1 33 ? -16.469 -3.426 -3.297 1 92.94 33 TYR B CA 1
ATOM 1761 C C . TYR B 1 33 ? -15.742 -3.998 -4.508 1 92.94 33 TYR B C 1
ATOM 1763 O O . TYR B 1 33 ? -15.438 -3.273 -5.457 1 92.94 33 TYR B O 1
ATOM 1771 N N . MET B 1 34 ? -15.438 -5.262 -4.402 1 94.38 34 MET B N 1
ATOM 1772 C CA . MET B 1 34 ? -14.672 -5.93 -5.453 1 94.38 34 MET B CA 1
ATOM 1773 C C . MET B 1 34 ? -15.008 -7.418 -5.504 1 94.38 34 MET B C 1
ATOM 1775 O O . MET B 1 34 ? -15.57 -7.961 -4.555 1 94.38 34 MET B O 1
ATOM 1779 N N . LYS B 1 35 ? -14.68 -7.934 -6.582 1 96.31 35 LYS B N 1
ATOM 1780 C CA . LYS B 1 35 ? -14.852 -9.375 -6.742 1 96.31 35 LYS B CA 1
ATOM 1781 C C . LYS B 1 35 ? -13.516 -10.109 -6.633 1 96.31 35 LYS B C 1
ATOM 1783 O O . LYS B 1 35 ? -12.531 -9.703 -7.25 1 96.31 35 LYS B O 1
ATOM 1788 N N . ASP B 1 36 ? -13.508 -11.117 -5.848 1 97.06 36 ASP B N 1
ATOM 1789 C CA . ASP B 1 36 ? -12.375 -12.023 -5.672 1 97.06 36 ASP B CA 1
ATOM 1790 C C . ASP B 1 36 ? -12.828 -13.391 -5.172 1 97.06 36 ASP B C 1
ATOM 1792 O O . ASP B 1 36 ? -13.242 -13.531 -4.016 1 97.06 36 ASP B O 1
ATOM 1796 N N . ASP B 1 37 ? -12.68 -14.328 -5.949 1 97.81 37 ASP B N 1
ATOM 1797 C CA . ASP B 1 37 ? -13.203 -15.656 -5.633 1 97.81 37 ASP B CA 1
ATOM 1798 C C . ASP B 1 37 ? -12.18 -16.469 -4.852 1 97.81 37 ASP B C 1
ATOM 1800 O O . ASP B 1 37 ? -12.445 -17.625 -4.504 1 97.81 37 ASP B O 1
ATOM 1804 N N . TYR B 1 38 ? -11.078 -15.914 -4.516 1 98.31 38 TYR B N 1
ATOM 1805 C CA . TYR B 1 38 ? -9.992 -16.734 -3.984 1 98.31 38 TYR B CA 1
ATOM 1806 C C . TYR B 1 38 ? -9.602 -16.281 -2.584 1 98.31 38 TYR B C 1
ATOM 1808 O O . TYR B 1 38 ? -9.062 -17.062 -1.798 1 98.31 38 TYR B O 1
ATOM 1816 N N . ILE B 1 39 ? -9.812 -15 -2.207 1 97.69 39 ILE B N 1
ATOM 1817 C CA . ILE B 1 39 ? -9.219 -14.406 -1.015 1 97.69 39 ILE B CA 1
ATOM 1818 C C . ILE B 1 39 ? -9.742 -15.117 0.232 1 97.69 39 ILE B C 1
ATOM 1820 O O . ILE B 1 39 ? -9.031 -15.227 1.235 1 97.69 39 ILE B O 1
ATOM 1824 N N . HIS B 1 40 ? -10.969 -15.656 0.19 1 97.81 40 HIS B N 1
ATOM 1825 C CA . HIS B 1 40 ? -11.547 -16.328 1.343 1 97.81 40 HIS B CA 1
ATOM 1826 C C . HIS B 1 40 ? -10.758 -17.594 1.703 1 97.81 40 HIS B C 1
ATOM 1828 O O . HIS B 1 40 ? -10.797 -18.047 2.846 1 97.81 40 HIS B O 1
ATOM 1834 N N . LEU B 1 41 ? -9.984 -18.141 0.789 1 97.81 41 LEU B N 1
ATOM 1835 C CA . LEU B 1 41 ? -9.172 -19.344 1.025 1 97.81 41 LEU B CA 1
ATOM 1836 C C . LEU B 1 41 ? -7.949 -19 1.866 1 97.81 41 LEU B C 1
ATOM 1838 O O . LEU B 1 41 ? -7.316 -19.906 2.434 1 97.81 41 LEU B O 1
ATOM 1842 N N . PHE B 1 42 ? -7.629 -17.656 1.946 1 97 42 PHE B N 1
ATOM 1843 C CA . PHE B 1 42 ? -6.387 -17.234 2.574 1 97 42 PHE B CA 1
ATOM 1844 C C . PHE B 1 42 ? -6.66 -16.578 3.926 1 97 42 PHE B C 1
ATOM 1846 O O . PHE B 1 42 ? -5.734 -16.141 4.605 1 97 42 PHE B O 1
ATOM 1853 N N . VAL B 1 43 ? -7.895 -16.5 4.27 1 96 43 VAL B N 1
ATOM 1854 C CA . VAL B 1 43 ? -8.258 -15.812 5.508 1 96 43 VAL B CA 1
ATOM 1855 C C . VAL B 1 43 ? -8.867 -16.812 6.484 1 96 43 VAL B C 1
ATOM 1857 O O . VAL B 1 43 ? -9.93 -17.375 6.215 1 96 43 VAL B O 1
ATOM 1860 N N . ARG B 1 44 ? -8.266 -16.938 7.516 1 91.06 44 ARG B N 1
ATOM 1861 C CA . ARG B 1 44 ? -8.758 -17.859 8.523 1 91.06 44 ARG B CA 1
ATOM 1862 C C . ARG B 1 44 ? -9.828 -17.203 9.391 1 91.06 44 ARG B C 1
ATOM 1864 O O . ARG B 1 44 ? -10.852 -17.828 9.695 1 91.06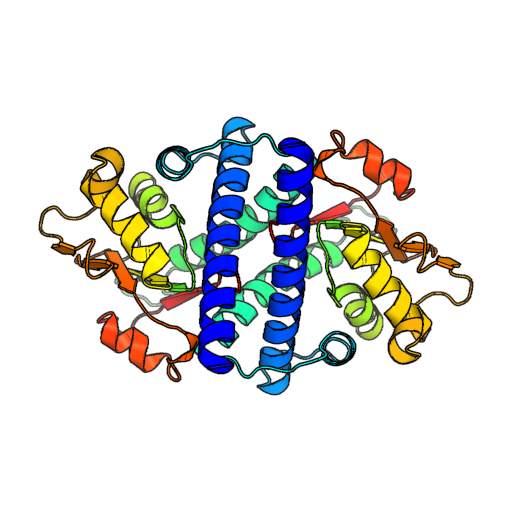 44 ARG B O 1
ATOM 1871 N N . ARG B 1 45 ? -9.594 -15.93 9.773 1 90.44 45 ARG B N 1
ATOM 1872 C CA . ARG B 1 45 ? -10.523 -15.203 10.625 1 90.44 45 ARG B CA 1
ATOM 1873 C C . ARG B 1 45 ? -11 -13.922 9.945 1 90.44 45 ARG B C 1
ATOM 1875 O O . ARG B 1 45 ? -10.328 -12.891 10.016 1 90.44 45 ARG B O 1
ATOM 1882 N N . PRO B 1 46 ? -12.141 -14.062 9.438 1 91.56 46 PRO B N 1
ATOM 1883 C CA . PRO B 1 46 ? -12.68 -12.852 8.805 1 91.56 46 PRO B CA 1
ATOM 1884 C C . PRO B 1 46 ? -12.953 -11.734 9.805 1 91.56 46 PRO B C 1
ATOM 1886 O O . PRO B 1 46 ? -13.328 -12 10.945 1 91.56 46 PRO B O 1
ATOM 1889 N N . VAL B 1 47 ? -12.688 -10.57 9.375 1 87.12 47 VAL B N 1
ATOM 1890 C CA . VAL B 1 47 ? -12.969 -9.383 10.18 1 87.12 47 VAL B CA 1
ATOM 1891 C C . VAL B 1 47 ? -13.805 -8.398 9.367 1 87.12 47 VAL B C 1
ATOM 1893 O O . VAL B 1 47 ? -13.648 -8.289 8.148 1 87.12 47 VAL B O 1
ATOM 1896 N N . ARG B 1 48 ? -14.711 -7.809 10.07 1 86.62 48 ARG B N 1
ATOM 1897 C CA . ARG B 1 48 ? -15.477 -6.742 9.438 1 86.62 48 ARG B CA 1
ATOM 1898 C C . ARG B 1 48 ? -14.781 -5.395 9.609 1 86.62 48 ARG B C 1
ATOM 1900 O O . ARG B 1 48 ? -14.617 -4.914 10.734 1 86.62 48 ARG B O 1
ATOM 1907 N N . ARG B 1 49 ? -14.445 -4.887 8.477 1 84.75 49 ARG B N 1
ATOM 1908 C CA . ARG B 1 49 ? -13.828 -3.562 8.508 1 84.75 49 ARG B CA 1
ATOM 1909 C C . ARG B 1 49 ? -14.875 -2.469 8.305 1 84.75 49 ARG B C 1
ATOM 1911 O O . ARG B 1 49 ? -15.914 -2.701 7.688 1 84.75 49 ARG B O 1
ATOM 1918 N N . SER B 1 50 ? -14.586 -1.326 8.805 1 83.5 50 SER B N 1
ATOM 1919 C CA . SER B 1 50 ? -15.477 -0.187 8.609 1 83.5 50 SER B CA 1
ATOM 1920 C C . SER B 1 50 ? -15.562 0.204 7.141 1 83.5 50 SER B C 1
ATOM 1922 O O . SER B 1 50 ? -14.641 -0.064 6.367 1 83.5 50 SER B O 1
ATOM 1924 N N . PRO B 1 51 ? -16.672 0.859 6.727 1 83.62 51 PRO B N 1
ATOM 1925 C CA . PRO B 1 51 ? -16.812 1.3 5.336 1 83.62 51 PRO B CA 1
ATOM 1926 C C . PRO B 1 51 ? -15.664 2.201 4.887 1 83.62 51 PRO B C 1
ATOM 1928 O O . PRO B 1 51 ? -15.227 2.123 3.738 1 83.62 51 PRO B O 1
ATOM 1931 N N . ILE B 1 52 ? -15.195 2.953 5.766 1 79 52 ILE B N 1
ATOM 1932 C CA . ILE B 1 52 ? -14.125 3.883 5.426 1 79 52 ILE B CA 1
ATOM 1933 C C . ILE B 1 52 ? -12.844 3.109 5.129 1 79 52 ILE B C 1
ATOM 1935 O O . ILE B 1 52 ? -12.133 3.422 4.172 1 79 52 ILE B O 1
ATOM 1939 N N . ILE B 1 53 ? -12.531 2.154 5.969 1 80.69 53 ILE B N 1
ATOM 1940 C CA . ILE B 1 53 ? -11.352 1.326 5.719 1 80.69 53 ILE B CA 1
ATOM 1941 C C . ILE B 1 53 ? -11.523 0.573 4.402 1 80.69 53 ILE B C 1
ATOM 1943 O O . ILE B 1 53 ? -10.586 0.499 3.598 1 80.69 53 ILE B O 1
ATOM 1947 N N . ASN B 1 54 ? -12.695 0.046 4.207 1 86.62 54 ASN B N 1
ATOM 1948 C CA . ASN B 1 54 ? -12.977 -0.67 2.967 1 86.62 54 ASN B CA 1
ATOM 1949 C C . ASN B 1 54 ? -12.789 0.227 1.747 1 86.62 54 ASN B C 1
ATOM 1951 O O . ASN B 1 54 ? -12.219 -0.198 0.74 1 86.62 54 ASN B O 1
ATOM 1955 N N . ARG B 1 55 ? -13.219 1.443 1.852 1 84.25 55 ARG B N 1
ATOM 1956 C CA . ARG B 1 55 ? -13.086 2.379 0.739 1 84.25 55 ARG B CA 1
ATOM 1957 C C . ARG B 1 55 ? -11.625 2.697 0.464 1 84.25 55 ARG B C 1
ATOM 1959 O O . ARG B 1 55 ? -11.203 2.779 -0.694 1 84.25 55 ARG B O 1
ATOM 1966 N N . GLY B 1 56 ? -10.906 2.936 1.53 1 82.56 56 GLY B N 1
ATOM 1967 C CA . GLY B 1 56 ? -9.484 3.174 1.36 1 82.56 56 GLY B CA 1
ATOM 1968 C C . GLY B 1 56 ? -8.758 2.012 0.71 1 82.56 56 GLY B C 1
ATOM 1969 O O . GLY B 1 56 ? -7.969 2.205 -0.22 1 82.56 56 GLY B O 1
ATOM 1970 N N . TYR B 1 57 ? -9.062 0.823 1.17 1 85 57 TYR B N 1
ATOM 1971 C CA . TYR B 1 57 ? -8.453 -0.368 0.594 1 85 57 TYR B CA 1
ATOM 1972 C C . TYR B 1 57 ? -8.812 -0.512 -0.879 1 85 57 TYR B C 1
ATOM 1974 O O . TYR B 1 57 ? -7.949 -0.774 -1.718 1 85 57 TYR B O 1
ATOM 1982 N N . PHE B 1 58 ? -10.07 -0.281 -1.139 1 87.62 58 PHE B N 1
ATOM 1983 C CA . PHE B 1 58 ? -10.562 -0.428 -2.504 1 87.62 58 PHE B CA 1
ATOM 1984 C C . PHE B 1 58 ? -9.891 0.581 -3.43 1 87.62 58 PHE B C 1
ATOM 1986 O O . PHE B 1 58 ? -9.555 0.255 -4.57 1 87.62 58 PHE B O 1
ATOM 1993 N N . ALA B 1 59 ? -9.727 1.749 -2.943 1 82.31 59 ALA B N 1
ATOM 1994 C CA . ALA B 1 59 ? -9.109 2.787 -3.76 1 82.31 59 ALA B CA 1
ATOM 1995 C C . ALA B 1 59 ? -7.688 2.393 -4.16 1 82.31 59 ALA B C 1
ATOM 1997 O O . ALA B 1 59 ? -7.305 2.527 -5.328 1 82.31 59 ALA B O 1
ATOM 1998 N N . ARG B 1 60 ? -6.945 1.898 -3.234 1 82.94 60 ARG B N 1
ATOM 1999 C CA . ARG B 1 60 ? -5.582 1.467 -3.527 1 82.94 60 ARG B CA 1
ATOM 2000 C C . ARG B 1 60 ? -5.578 0.271 -4.473 1 82.94 60 ARG B C 1
ATOM 2002 O O . ARG B 1 60 ? -4.816 0.242 -5.441 1 82.94 60 ARG B O 1
ATOM 2009 N N . TRP B 1 61 ? -6.348 -0.679 -4.148 1 86.62 61 TRP B N 1
ATOM 2010 C CA . TRP B 1 61 ? -6.457 -1.866 -4.988 1 86.62 61 TRP B CA 1
ATOM 2011 C C . TRP B 1 61 ? -6.812 -1.486 -6.426 1 86.62 61 TRP B C 1
ATOM 2013 O O . TRP B 1 61 ? -6.184 -1.959 -7.371 1 86.62 61 TRP B O 1
ATOM 2023 N N . ALA B 1 62 ? -7.82 -0.594 -6.574 1 86.56 62 ALA B N 1
ATOM 2024 C CA . ALA B 1 62 ? -8.289 -0.181 -7.895 1 86.56 62 ALA B CA 1
ATOM 2025 C C . ALA B 1 62 ? -7.191 0.55 -8.664 1 86.56 62 ALA B C 1
ATOM 2027 O O . ALA B 1 62 ? -7.031 0.353 -9.867 1 86.56 62 ALA B O 1
ATOM 2028 N N . ALA B 1 63 ? -6.461 1.335 -7.977 1 82.06 63 ALA B N 1
ATOM 2029 C CA . ALA B 1 63 ? -5.367 2.072 -8.602 1 82.06 63 ALA B CA 1
ATOM 2030 C C . ALA B 1 63 ? -4.293 1.121 -9.125 1 82.06 63 ALA B C 1
ATOM 2032 O O . ALA B 1 63 ? -3.85 1.244 -10.266 1 82.06 63 ALA B O 1
ATOM 2033 N N . LEU B 1 64 ? -3.934 0.193 -8.344 1 83.88 64 LEU B N 1
ATOM 2034 C CA . LEU B 1 64 ? -2.896 -0.755 -8.734 1 83.88 64 LEU B CA 1
ATOM 2035 C C . LEU B 1 64 ? -3.395 -1.675 -9.844 1 83.88 64 LEU B C 1
ATOM 2037 O O . LEU B 1 64 ? -2.639 -2.021 -10.758 1 83.88 64 LEU B O 1
ATOM 2041 N N . ARG B 1 65 ? -4.633 -2.014 -9.75 1 87.31 65 ARG B N 1
ATOM 2042 C CA . ARG B 1 65 ? -5.219 -2.869 -10.781 1 87.31 65 ARG B CA 1
ATOM 2043 C C . ARG B 1 65 ? -5.262 -2.152 -12.125 1 87.31 65 ARG B C 1
ATOM 2045 O O . ARG B 1 65 ? -5.012 -2.762 -13.172 1 87.31 65 ARG B O 1
ATOM 2052 N N . GLN B 1 66 ? -5.582 -0.921 -12.062 1 84.69 66 GLN B N 1
ATOM 2053 C CA . GLN B 1 66 ? -5.609 -0.138 -13.297 1 84.69 66 GLN B CA 1
ATOM 2054 C C . GLN B 1 66 ? -4.227 -0.08 -13.945 1 84.69 66 GLN B C 1
ATOM 2056 O O . GLN B 1 66 ? -4.102 -0.205 -15.164 1 84.69 66 GLN B O 1
ATOM 2061 N N . LEU B 1 67 ? -3.26 0.112 -13.164 1 81.81 67 LEU B N 1
ATOM 2062 C CA . LEU B 1 67 ? -1.896 0.148 -13.68 1 81.81 67 LEU B CA 1
ATOM 2063 C C . LEU B 1 67 ? -1.504 -1.2 -14.281 1 81.81 67 LEU B C 1
ATOM 2065 O O . LEU B 1 67 ? -0.86 -1.256 -15.328 1 81.81 67 LEU B O 1
ATOM 2069 N N . LEU B 1 68 ? -1.875 -2.199 -13.648 1 86.94 68 LEU B N 1
ATOM 2070 C CA . LEU B 1 68 ? -1.614 -3.553 -14.133 1 86.94 68 LEU B CA 1
ATOM 2071 C C . LEU B 1 68 ? -2.26 -3.777 -15.492 1 86.94 68 LEU B C 1
ATOM 2073 O O . LEU B 1 68 ? -1.611 -4.273 -16.422 1 86.94 68 LEU B O 1
ATOM 2077 N N . PHE B 1 69 ? -3.465 -3.344 -15.602 1 89.44 69 PHE B N 1
ATOM 2078 C CA . PHE B 1 69 ? -4.188 -3.566 -16.844 1 89.44 69 PHE B CA 1
ATOM 2079 C C . PHE B 1 69 ? -3.629 -2.688 -17.953 1 89.44 69 PHE B C 1
ATOM 2081 O O . PHE B 1 69 ? -3.588 -3.102 -19.125 1 89.44 69 PHE B O 1
ATOM 2088 N N . GLN B 1 70 ? -3.246 -1.514 -17.594 1 83.75 70 GLN B N 1
ATOM 2089 C CA . GLN B 1 70 ? -2.588 -0.673 -18.594 1 83.75 70 GLN B CA 1
ATOM 2090 C C . GLN B 1 70 ? -1.336 -1.349 -19.141 1 83.75 70 GLN B C 1
ATOM 2092 O O . GLN B 1 70 ? -1.076 -1.3 -20.344 1 83.75 70 GLN B O 1
ATOM 2097 N N . PHE B 1 71 ? -0.659 -1.893 -18.328 1 85.31 71 PHE B N 1
ATOM 2098 C CA . PHE B 1 71 ? 0.544 -2.611 -18.734 1 85.31 71 PHE B CA 1
ATOM 2099 C C . PHE B 1 71 ? 0.192 -3.803 -19.609 1 85.31 71 PHE B C 1
ATOM 2101 O O . PHE B 1 71 ? 0.803 -4.004 -20.672 1 85.31 71 PHE B O 1
ATOM 2108 N N . LEU B 1 72 ? -0.75 -4.527 -19.219 1 88.06 72 LEU B N 1
ATOM 2109 C CA . LEU B 1 72 ? -1.105 -5.754 -19.906 1 88.06 72 LEU B CA 1
ATOM 2110 C C . LEU B 1 72 ? -1.775 -5.445 -21.25 1 88.06 72 LEU B C 1
ATOM 2112 O O . LEU B 1 72 ? -1.686 -6.238 -22.188 1 88.06 72 LEU B O 1
ATOM 2116 N N . ASP B 1 73 ? -2.398 -4.242 -21.344 1 86 73 ASP B N 1
ATOM 2117 C CA . ASP B 1 73 ? -3.145 -3.889 -22.547 1 86 73 ASP B CA 1
ATOM 2118 C C . ASP B 1 73 ? -2.256 -3.156 -23.547 1 86 73 ASP B C 1
ATOM 2120 O O . ASP B 1 73 ? -2.635 -2.979 -24.703 1 86 73 ASP B O 1
ATOM 2124 N N . THR B 1 74 ? -1.243 -2.494 -23.125 1 74.88 74 THR B N 1
ATOM 2125 C CA . THR B 1 74 ? -0.375 -1.75 -24.031 1 74.88 74 THR B CA 1
ATOM 2126 C C . THR B 1 74 ? 0.063 -2.625 -25.203 1 74.88 74 THR B C 1
ATOM 2128 O O . THR B 1 74 ? 0.566 -3.732 -25 1 74.88 74 THR B O 1
ATOM 2131 N N . GLU B 1 75 ? -0.604 -2.168 -26.359 1 62.41 75 GLU B N 1
ATOM 2132 C CA . GLU B 1 75 ? -0.251 -2.826 -27.609 1 62.41 75 GLU B CA 1
ATOM 2133 C C . GLU B 1 75 ? 1.17 -2.471 -28.047 1 62.41 75 GLU B C 1
ATOM 2135 O O . GLU B 1 75 ? 1.655 -1.376 -27.75 1 62.41 75 GLU B O 1
ATOM 2140 N N . SER B 1 76 ? 2.119 -3.35 -28.219 1 55.12 76 SER B N 1
ATOM 2141 C CA . SER B 1 76 ? 3.389 -3.045 -28.859 1 55.12 76 SER B CA 1
ATOM 2142 C C . SER B 1 76 ? 3.174 -2.293 -30.172 1 55.12 76 SER B C 1
ATOM 2144 O O . SER B 1 76 ? 2.332 -2.68 -30.984 1 55.12 76 SER B O 1
ATOM 2146 N N . ASN B 1 77 ? 3.18 -0.919 -30.094 1 49.91 77 ASN B N 1
ATOM 2147 C CA . ASN B 1 77 ? 3.041 -0.143 -31.328 1 49.91 77 ASN B CA 1
ATOM 2148 C C . ASN B 1 77 ? 3.615 -0.888 -32.531 1 49.91 77 ASN B C 1
ATOM 2150 O O . ASN B 1 77 ? 3.656 -0.349 -33.625 1 49.91 77 ASN B O 1
ATOM 2154 N N . GLY B 1 78 ? 4.676 -1.556 -32.469 1 47.22 78 GLY B N 1
ATOM 2155 C CA . GLY B 1 78 ? 5.238 -1.938 -33.75 1 47.22 78 GLY B CA 1
ATOM 2156 C C . GLY B 1 78 ? 4.289 -2.77 -34.594 1 47.22 78 GLY B C 1
ATOM 2157 O O . GLY B 1 78 ? 3.254 -3.229 -34.125 1 47.22 78 GLY B O 1
ATOM 2158 N N . ASP B 1 79 ? 4.551 -2.799 -36.062 1 45.81 79 ASP B N 1
ATOM 2159 C CA . ASP B 1 79 ? 3.879 -3.508 -37.156 1 45.81 79 ASP B CA 1
ATOM 2160 C C . ASP B 1 79 ? 3.295 -4.832 -36.656 1 45.81 79 ASP B C 1
ATOM 2162 O O . ASP B 1 79 ? 2.152 -5.168 -37 1 45.81 79 ASP B O 1
ATOM 2166 N N . GLU B 1 80 ? 4.18 -5.965 -36.75 1 45.44 80 GLU B N 1
ATOM 2167 C CA . GLU B 1 80 ? 3.836 -7.383 -36.719 1 45.44 80 GLU B CA 1
ATOM 2168 C C . GLU B 1 80 ? 3.197 -7.762 -35.406 1 45.44 80 GLU B C 1
ATOM 2170 O O . GLU B 1 80 ? 3.572 -7.23 -34.344 1 45.44 80 GLU B O 1
ATOM 2175 N N . LYS B 1 81 ? 1.97 -8.352 -35.281 1 47.38 81 LYS B N 1
ATOM 2176 C CA . LYS B 1 81 ? 1.094 -9.031 -34.344 1 47.38 81 LYS B CA 1
ATOM 2177 C C . LYS B 1 81 ? 1.899 -9.695 -33.219 1 47.38 81 LYS B C 1
ATOM 2179 O O . LYS B 1 81 ? 1.483 -10.719 -32.688 1 47.38 81 LYS B O 1
ATOM 2184 N N . VAL B 1 82 ? 3.143 -9.602 -33.156 1 49.31 82 VAL B N 1
ATOM 2185 C CA . VAL B 1 82 ? 3.795 -10.414 -32.156 1 49.31 82 VAL B CA 1
ATOM 2186 C C . VAL B 1 82 ? 3.359 -9.961 -30.766 1 49.31 82 VAL B C 1
ATOM 2188 O O . VAL B 1 82 ? 3.578 -8.805 -30.391 1 49.31 82 VAL B O 1
ATOM 2191 N N . GLN B 1 83 ? 2.322 -10.453 -30.375 1 55.44 83 GLN B N 1
ATOM 2192 C CA . GLN B 1 83 ? 1.868 -10.297 -28.984 1 55.44 83 GLN B CA 1
ATOM 2193 C C . GLN B 1 83 ? 3.041 -10.344 -28.016 1 55.44 83 GLN B C 1
ATOM 2195 O O . GLN B 1 83 ? 3.691 -11.383 -27.875 1 55.44 83 GLN B O 1
ATOM 2200 N N . THR B 1 84 ? 3.668 -9.297 -27.766 1 65.75 84 THR B N 1
ATOM 2201 C CA . THR B 1 84 ? 4.809 -9.203 -26.859 1 65.75 84 THR B CA 1
ATOM 2202 C C . THR B 1 84 ? 4.477 -9.828 -25.5 1 65.75 84 THR B C 1
ATOM 2204 O O . THR B 1 84 ? 3.436 -9.531 -24.922 1 65.75 84 THR B O 1
ATOM 2207 N N . LYS B 1 85 ? 5.172 -11.031 -25.25 1 82.19 85 LYS B N 1
ATOM 2208 C CA . LYS B 1 85 ? 5.059 -11.727 -23.969 1 82.19 85 LYS B CA 1
ATOM 2209 C C . LYS B 1 85 ? 5.352 -10.789 -22.812 1 82.19 85 LYS B C 1
ATOM 2211 O O . LYS B 1 85 ? 6.301 -10 -22.859 1 82.19 85 LYS B O 1
ATOM 2216 N N . LYS B 1 86 ? 4.367 -10.781 -21.922 1 87.69 86 LYS B N 1
ATOM 2217 C CA . LYS B 1 86 ? 4.512 -9.898 -20.75 1 87.69 86 LYS B CA 1
ATOM 2218 C C . LYS B 1 86 ? 4.805 -10.703 -19.5 1 87.69 86 LYS B C 1
ATOM 2220 O O . LYS B 1 86 ? 4.32 -11.828 -19.344 1 87.69 86 LYS B O 1
ATOM 2225 N N . GLN B 1 87 ? 5.695 -10.117 -18.688 1 90.44 87 GLN B N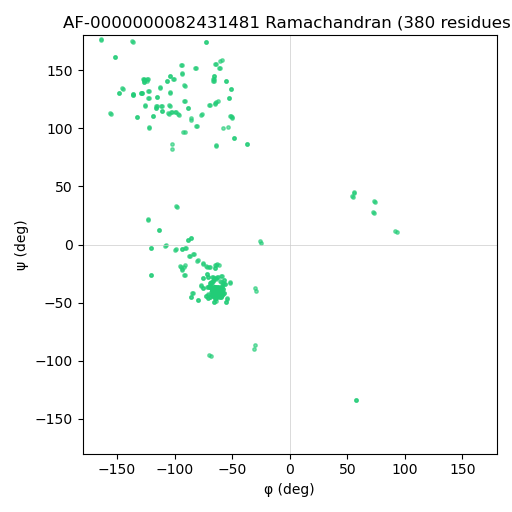 1
ATOM 2226 C CA . GLN B 1 87 ? 6.051 -10.727 -17.406 1 90.44 87 GLN B CA 1
ATOM 2227 C C . GLN B 1 87 ? 5.805 -9.758 -16.25 1 90.44 87 GLN B C 1
ATOM 2229 O O . GLN B 1 87 ? 6.031 -8.555 -16.391 1 90.44 87 GLN B O 1
ATOM 2234 N N . ILE B 1 88 ? 5.352 -10.305 -15.148 1 89.81 88 ILE B N 1
ATOM 2235 C CA . ILE B 1 88 ? 5.098 -9.492 -13.969 1 89.81 88 ILE B CA 1
ATOM 2236 C C . ILE B 1 88 ? 5.906 -10.031 -12.789 1 89.81 88 ILE B C 1
ATOM 2238 O O . ILE B 1 88 ? 5.957 -11.242 -12.562 1 89.81 88 ILE B O 1
ATOM 2242 N N . LEU B 1 89 ? 6.555 -9.109 -12.148 1 88.56 89 LEU B N 1
ATOM 2243 C CA . LEU B 1 89 ? 7.227 -9.414 -10.891 1 88.56 89 LEU B CA 1
ATOM 2244 C C . LEU B 1 89 ? 6.527 -8.734 -9.719 1 88.56 89 LEU B C 1
ATOM 2246 O O . LEU B 1 89 ? 6.496 -7.508 -9.633 1 88.56 89 LEU B O 1
ATOM 2250 N N . SER B 1 90 ? 5.965 -9.531 -8.844 1 89.62 90 SER B N 1
ATOM 2251 C CA . SER B 1 90 ? 5.289 -9.023 -7.656 1 89.62 90 SER B CA 1
ATOM 2252 C C . SER B 1 90 ? 6.16 -9.188 -6.414 1 89.62 90 SER B C 1
ATOM 2254 O O . SER B 1 90 ? 6.406 -10.312 -5.965 1 89.62 90 SER B O 1
ATOM 2256 N N . LEU B 1 91 ? 6.559 -8.102 -5.875 1 86.25 91 LEU B N 1
ATOM 2257 C CA . LEU B 1 91 ? 7.398 -8.109 -4.68 1 86.25 91 LEU B CA 1
ATOM 2258 C C . LEU B 1 91 ? 6.543 -8.055 -3.416 1 86.25 91 LEU B C 1
ATOM 2260 O O . LEU B 1 91 ? 5.617 -7.246 -3.324 1 86.25 91 LEU B O 1
ATOM 2264 N N . GLY B 1 92 ? 6.926 -8.859 -2.473 1 84.94 92 GLY B N 1
ATOM 2265 C CA . GLY B 1 92 ? 6.117 -8.883 -1.266 1 84.94 92 GLY B CA 1
ATOM 2266 C C . GLY B 1 92 ? 4.66 -9.203 -1.532 1 84.94 92 GLY B C 1
ATOM 2267 O O . GLY B 1 92 ? 3.766 -8.508 -1.035 1 84.94 92 GLY B O 1
ATOM 2268 N N . ALA B 1 93 ? 4.422 -10.133 -2.311 1 88 93 ALA B N 1
ATOM 2269 C CA . ALA B 1 93 ? 3.092 -10.438 -2.826 1 88 93 ALA B CA 1
ATOM 2270 C C . ALA B 1 93 ? 2.164 -10.906 -1.707 1 88 93 ALA B C 1
ATOM 2272 O O . ALA B 1 93 ? 0.943 -10.75 -1.799 1 88 93 ALA B O 1
ATOM 2273 N N . GLY B 1 94 ? 2.721 -11.5 -0.723 1 90.31 94 GLY B N 1
ATOM 2274 C CA . GLY B 1 94 ? 1.865 -12.062 0.308 1 90.31 94 GLY B CA 1
ATOM 2275 C C . GLY B 1 94 ? 0.861 -13.062 -0.234 1 90.31 94 GLY B C 1
ATOM 2276 O O . GLY B 1 94 ? 1.219 -13.953 -1.01 1 90.31 94 GLY B O 1
ATOM 2277 N N . PHE B 1 95 ? -0.381 -12.891 0.222 1 94.5 95 PHE B N 1
ATOM 2278 C CA . PHE B 1 95 ? -1.44 -13.781 -0.233 1 94.5 95 PHE B CA 1
ATOM 2279 C C . PHE B 1 95 ? -2.248 -13.133 -1.352 1 94.5 95 PHE B C 1
ATOM 2281 O O . PHE B 1 95 ? -3.459 -13.344 -1.453 1 94.5 95 PHE B O 1
ATOM 2288 N N . ASP B 1 96 ? -1.551 -12.359 -2.109 1 92.94 96 ASP B N 1
ATOM 2289 C CA . ASP B 1 96 ? -2.184 -11.734 -3.268 1 92.94 96 ASP B CA 1
ATOM 2290 C C . ASP B 1 96 ? -2.809 -12.789 -4.184 1 92.94 96 ASP B C 1
ATOM 2292 O O . ASP B 1 96 ? -2.221 -13.852 -4.406 1 92.94 96 ASP B O 1
ATOM 2296 N N . THR B 1 97 ? -3.969 -12.477 -4.715 1 96.62 97 THR B N 1
ATOM 2297 C CA . THR B 1 97 ? -4.707 -13.43 -5.531 1 96.62 97 THR B CA 1
ATOM 2298 C C . THR B 1 97 ? -4.793 -12.953 -6.977 1 96.62 97 THR B C 1
ATOM 2300 O O . THR B 1 97 ? -5.555 -13.508 -7.777 1 96.62 97 THR B O 1
ATOM 2303 N N . THR B 1 98 ? -4.035 -11.977 -7.328 1 94.94 98 THR B N 1
ATOM 2304 C CA . THR B 1 98 ? -4.109 -11.336 -8.633 1 94.94 98 THR B CA 1
ATOM 2305 C C . THR B 1 98 ? -3.867 -12.344 -9.75 1 94.94 98 THR B C 1
ATOM 2307 O O . THR B 1 98 ? -4.582 -12.352 -10.75 1 94.94 98 THR B O 1
ATOM 2310 N N . PHE B 1 99 ? -2.893 -13.195 -9.586 1 96.31 99 PHE B N 1
ATOM 2311 C CA . PHE B 1 99 ? -2.609 -14.188 -10.617 1 96.31 99 PHE B CA 1
ATOM 2312 C C . PHE B 1 99 ? -3.852 -15.016 -10.93 1 96.31 99 PHE B C 1
ATOM 2314 O O . PHE B 1 99 ? -4.211 -15.188 -12.094 1 96.31 99 PHE B O 1
ATOM 2321 N N . PHE B 1 100 ? -4.469 -15.5 -9.938 1 97.81 100 PHE B N 1
ATOM 2322 C CA . PHE B 1 100 ? -5.629 -16.375 -10.102 1 97.81 100 PHE B CA 1
ATOM 2323 C C . PHE B 1 100 ? -6.785 -15.617 -10.75 1 97.81 100 PHE B C 1
ATOM 2325 O O . PHE B 1 100 ? -7.48 -16.156 -11.609 1 97.81 100 PHE B O 1
ATOM 2332 N N . GLN B 1 101 ? -6.91 -14.406 -10.344 1 96.81 101 GLN B N 1
ATOM 2333 C CA . GLN B 1 101 ? -7.953 -13.578 -10.953 1 96.81 101 GLN B CA 1
ATOM 2334 C C . GLN B 1 101 ? -7.695 -13.367 -12.438 1 96.81 101 GLN B C 1
ATOM 2336 O O . GLN B 1 101 ? -8.617 -13.453 -13.25 1 96.81 101 GLN B O 1
ATOM 2341 N N . LEU B 1 102 ? -6.496 -13.086 -12.727 1 95.56 102 LEU B N 1
ATOM 2342 C CA . LEU B 1 102 ? -6.125 -12.852 -14.117 1 95.56 102 LEU B CA 1
ATOM 2343 C C . LEU B 1 102 ? -6.387 -14.094 -14.961 1 95.56 102 LEU B C 1
ATOM 2345 O O . LEU B 1 102 ? -6.793 -13.977 -16.125 1 95.56 102 LEU B O 1
ATOM 2349 N N . GLN B 1 103 ? -6.168 -15.234 -14.414 1 96.31 103 GLN B N 1
ATOM 2350 C CA . GLN B 1 103 ? -6.477 -16.484 -15.117 1 96.31 103 GLN B CA 1
ATOM 2351 C C . GLN 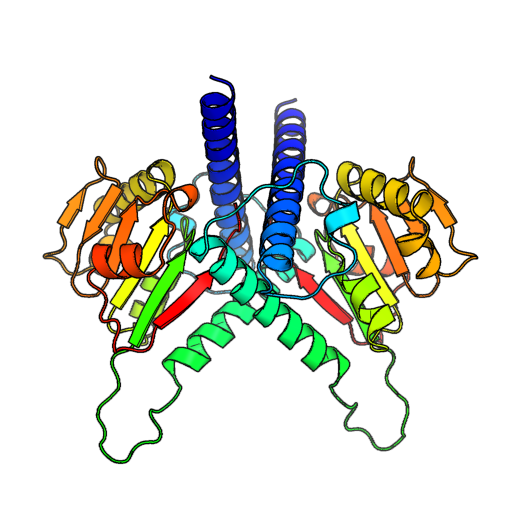B 1 103 ? -7.965 -16.562 -15.445 1 96.31 103 GLN B C 1
ATOM 2353 O O . GLN B 1 103 ? -8.336 -16.891 -16.578 1 96.31 103 GLN B O 1
ATOM 2358 N N . ASP B 1 104 ? -8.734 -16.219 -14.539 1 96.38 104 ASP B N 1
ATOM 2359 C CA . ASP B 1 104 ? -10.18 -16.25 -14.742 1 96.38 104 ASP B CA 1
ATOM 2360 C C . ASP B 1 104 ? -10.617 -15.25 -15.812 1 96.38 104 ASP B C 1
ATOM 2362 O O . ASP B 1 104 ? -11.547 -15.516 -16.578 1 96.38 104 ASP B O 1
ATOM 2366 N N . GLU B 1 105 ? -9.953 -14.164 -15.797 1 94.56 105 GLU B N 1
ATOM 2367 C CA . GLU B 1 105 ? -10.344 -13.078 -16.688 1 94.56 105 GLU B CA 1
ATOM 2368 C C . GLU B 1 105 ? -9.758 -13.266 -18.078 1 94.56 105 GLU B C 1
ATOM 2370 O O . GLU B 1 105 ? -10.086 -12.523 -19.016 1 94.56 105 GLU B O 1
ATOM 2375 N N . GLY B 1 106 ? -8.867 -14.242 -18.266 1 93.31 106 GLY B N 1
ATOM 2376 C CA . GLY B 1 106 ? -8.219 -14.484 -19.547 1 93.31 106 GLY B CA 1
ATOM 2377 C C . GLY B 1 106 ? -7.18 -13.43 -19.891 1 93.31 106 GLY B C 1
ATOM 2378 O O . GLY B 1 106 ? -6.977 -13.117 -21.062 1 93.31 106 GLY B O 1
ATOM 2379 N N . LYS B 1 107 ? -6.594 -12.812 -18.875 1 91.5 107 LYS B N 1
ATOM 2380 C CA . LYS B 1 107 ? -5.637 -11.734 -19.078 1 91.5 107 LYS B CA 1
ATOM 2381 C C . LYS B 1 107 ? -4.293 -12.055 -18.422 1 91.5 107 LYS B C 1
ATOM 2383 O O . LYS B 1 107 ? -3.541 -11.148 -18.062 1 91.5 107 LYS B O 1
ATOM 2388 N N . ALA B 1 108 ? -4.066 -13.305 -18.219 1 91.19 108 ALA B N 1
ATOM 2389 C CA . ALA B 1 108 ? -2.824 -13.695 -17.562 1 91.19 108 ALA B CA 1
ATOM 2390 C C . ALA B 1 108 ? -1.614 -13.375 -18.438 1 91.19 108 ALA B C 1
ATOM 2392 O O . ALA B 1 108 ? -1.654 -13.555 -19.656 1 91.19 108 ALA B O 1
ATOM 2393 N N . PRO B 1 109 ? -0.574 -12.914 -17.797 1 91.19 109 PRO B N 1
ATOM 2394 C CA . PRO B 1 109 ? 0.667 -12.695 -18.547 1 91.19 109 PRO B CA 1
ATOM 2395 C C . PRO B 1 109 ? 1.367 -14 -18.922 1 91.19 109 PRO B C 1
ATOM 2397 O O . PRO B 1 109 ? 0.921 -15.086 -18.516 1 91.19 109 PRO B O 1
ATOM 2400 N N . HIS B 1 110 ? 2.426 -13.789 -19.703 1 91.12 110 HIS B N 1
ATOM 2401 C CA . HIS B 1 110 ? 3.258 -14.938 -20.062 1 91.12 110 HIS B CA 1
ATOM 2402 C C . HIS B 1 110 ? 3.855 -15.578 -18.812 1 91.12 110 HIS B C 1
ATOM 2404 O O . HIS B 1 110 ? 3.877 -16.812 -18.688 1 91.12 110 HIS B O 1
ATOM 2410 N N . LEU B 1 111 ? 4.266 -14.695 -17.891 1 93.06 111 LEU B N 1
ATOM 2411 C CA . LEU B 1 111 ? 4.859 -15.172 -16.641 1 93.06 111 LEU B CA 1
ATOM 2412 C C . LEU B 1 111 ? 4.547 -14.219 -15.492 1 93.06 111 LEU B C 1
ATOM 2414 O O . LEU B 1 111 ? 4.68 -13 -15.641 1 93.06 111 LEU B O 1
ATOM 2418 N N . TYR B 1 112 ? 4.07 -14.789 -14.422 1 94.75 112 TYR B N 1
ATOM 2419 C CA . TYR B 1 112 ? 3.826 -14.078 -13.172 1 94.75 112 TYR B CA 1
ATOM 2420 C C . TYR B 1 112 ? 4.711 -14.609 -12.055 1 94.75 112 TYR B C 1
ATOM 2422 O O . TYR B 1 112 ? 4.602 -15.781 -11.672 1 94.75 112 TYR B O 1
ATOM 2430 N N . VAL B 1 113 ? 5.555 -13.75 -11.562 1 93.38 113 VAL B N 1
ATOM 2431 C CA . VAL B 1 113 ? 6.488 -14.164 -10.523 1 93.38 113 VAL B CA 1
ATOM 2432 C C . VAL B 1 113 ? 6.176 -13.414 -9.227 1 93.38 113 VAL B C 1
ATOM 2434 O O . VAL B 1 113 ? 6.094 -12.18 -9.219 1 93.38 113 VAL B O 1
ATOM 2437 N N . GLU B 1 114 ? 6.004 -14.211 -8.203 1 93.19 114 GLU B N 1
ATOM 2438 C CA . GLU B 1 114 ? 5.82 -13.648 -6.871 1 93.19 114 GLU B CA 1
ATOM 2439 C C . GLU B 1 114 ? 7.004 -13.977 -5.961 1 93.19 114 GLU B C 1
ATOM 2441 O O . GLU B 1 114 ? 7.469 -15.117 -5.934 1 93.19 114 GLU B O 1
ATOM 2446 N N . VAL B 1 115 ? 7.414 -12.93 -5.266 1 90.25 115 VAL B N 1
ATOM 2447 C CA . VAL B 1 115 ? 8.508 -13.125 -4.316 1 90.25 115 VAL B CA 1
ATOM 2448 C C . VAL B 1 115 ? 8.094 -12.609 -2.941 1 90.25 115 VAL B C 1
ATOM 2450 O O . VAL B 1 115 ? 7.477 -11.547 -2.828 1 90.25 115 VAL B O 1
ATOM 2453 N N . ASP B 1 116 ? 8.469 -13.328 -1.954 1 89 116 ASP B N 1
ATOM 2454 C CA . ASP B 1 116 ? 8.242 -12.961 -0.559 1 89 116 ASP B CA 1
ATOM 2455 C C . ASP B 1 116 ? 9.125 -13.789 0.375 1 89 116 ASP B C 1
ATOM 2457 O O . ASP B 1 116 ? 9.891 -14.648 -0.079 1 89 116 ASP B O 1
ATOM 2461 N N . PHE B 1 117 ? 9.078 -13.492 1.668 1 88.88 117 PHE B N 1
ATOM 2462 C CA . PHE B 1 117 ? 9.781 -14.297 2.654 1 88.88 117 PHE B CA 1
ATOM 2463 C C . PHE B 1 117 ? 9.281 -15.734 2.643 1 88.88 117 PHE B C 1
ATOM 2465 O O . PHE B 1 117 ? 8.094 -15.984 2.42 1 88.88 117 PHE B O 1
ATOM 2472 N N . LYS B 1 118 ? 10.164 -16.578 3.01 1 92.81 118 LYS B N 1
ATOM 2473 C CA . LYS B 1 118 ? 9.859 -18 2.967 1 92.81 118 LYS B CA 1
ATOM 2474 C C . LYS B 1 118 ? 8.656 -18.344 3.846 1 92.81 118 LYS B C 1
ATOM 2476 O O . LYS B 1 118 ? 7.828 -19.172 3.482 1 92.81 118 LYS B O 1
ATOM 2481 N N . GLU B 1 119 ? 8.531 -17.656 5 1 92.25 119 GLU B N 1
ATOM 2482 C CA . GLU B 1 119 ? 7.426 -17.922 5.918 1 92.25 119 GLU B CA 1
ATOM 2483 C C . GLU B 1 119 ? 6.082 -17.656 5.246 1 92.25 119 GLU B C 1
ATOM 2485 O O . GLU B 1 119 ? 5.098 -18.344 5.523 1 92.25 119 GLU B O 1
ATOM 2490 N N . VAL B 1 120 ? 6.078 -16.75 4.371 1 92.69 120 VAL B N 1
ATOM 2491 C CA . VAL B 1 120 ? 4.844 -16.375 3.689 1 92.69 120 VAL B CA 1
ATOM 2492 C C . VAL B 1 120 ? 4.609 -17.297 2.494 1 92.69 120 VAL B C 1
ATOM 2494 O O . VAL B 1 120 ? 3.516 -17.828 2.32 1 92.69 120 VAL B O 1
ATOM 2497 N N . THR B 1 121 ? 5.668 -17.531 1.715 1 96 121 THR B N 1
ATOM 2498 C CA . THR B 1 121 ? 5.504 -18.328 0.508 1 96 121 THR B CA 1
ATOM 2499 C C . THR B 1 121 ? 5.219 -19.781 0.86 1 96 121 THR B C 1
ATOM 2501 O O . THR B 1 121 ? 4.496 -20.469 0.139 1 96 121 THR B O 1
ATOM 2504 N N . SER B 1 122 ? 5.777 -20.234 1.939 1 97.62 122 SER B N 1
ATOM 2505 C CA . SER B 1 122 ? 5.5 -21.609 2.367 1 97.62 122 SER B CA 1
ATOM 2506 C C . SER B 1 122 ? 4.012 -21.812 2.643 1 97.62 122 SER B C 1
ATOM 2508 O O . SER B 1 122 ? 3.43 -22.812 2.227 1 97.62 122 SER B O 1
ATOM 2510 N N . LYS B 1 123 ? 3.469 -20.859 3.283 1 96.62 123 LYS B N 1
ATOM 2511 C CA . LYS B 1 123 ? 2.041 -20.938 3.58 1 96.62 123 LYS B CA 1
ATOM 2512 C C . LYS B 1 123 ? 1.209 -20.844 2.303 1 96.62 123 LYS B C 1
ATOM 2514 O O . LYS B 1 123 ? 0.241 -21.594 2.137 1 96.62 123 LYS B O 1
ATOM 2519 N N . LYS B 1 124 ? 1.592 -20 1.438 1 97.56 124 LYS B N 1
ATOM 2520 C CA . LYS B 1 124 ? 0.851 -19.859 0.187 1 97.56 124 LYS B CA 1
ATOM 2521 C C . LYS B 1 124 ? 0.987 -21.125 -0.667 1 97.56 124 LYS B C 1
ATOM 2523 O O . LYS B 1 124 ? 0.005 -21.594 -1.241 1 97.56 124 LYS B O 1
ATOM 2528 N N . ALA B 1 125 ? 2.178 -21.672 -0.738 1 98.5 125 ALA B N 1
ATOM 2529 C CA . ALA B 1 125 ? 2.404 -22.906 -1.482 1 98.5 125 ALA B CA 1
ATOM 2530 C C . ALA B 1 125 ? 1.549 -24.047 -0.929 1 98.5 125 ALA B C 1
ATOM 2532 O O . ALA B 1 125 ? 0.981 -24.828 -1.691 1 98.5 125 ALA B O 1
ATOM 2533 N N . ALA B 1 126 ? 1.51 -24.109 0.344 1 98.31 126 ALA B N 1
ATOM 2534 C CA . ALA B 1 126 ? 0.701 -25.141 0.986 1 98.31 126 ALA B CA 1
ATOM 2535 C C . ALA B 1 126 ? -0.767 -25.016 0.587 1 98.31 126 ALA B C 1
ATOM 2537 O O . ALA B 1 126 ? -1.419 -26.016 0.274 1 98.31 126 ALA B O 1
ATOM 2538 N N . LEU B 1 127 ? -1.254 -23.828 0.582 1 97.81 127 LEU B N 1
ATOM 2539 C CA . LEU B 1 127 ? -2.645 -23.594 0.214 1 97.81 127 LEU B CA 1
ATOM 2540 C C . LEU B 1 127 ? -2.885 -23.922 -1.254 1 97.81 127 LEU B C 1
ATOM 2542 O O . LEU B 1 127 ? -3.906 -24.531 -1.6 1 97.81 127 LEU B O 1
ATOM 2546 N N . ILE B 1 128 ? -1.98 -23.562 -2.064 1 98.19 128 ILE B N 1
ATOM 2547 C CA . ILE B 1 128 ? -2.1 -23.859 -3.49 1 98.19 128 ILE B CA 1
ATOM 2548 C C . ILE B 1 128 ? -2.148 -25.359 -3.705 1 98.19 128 ILE B C 1
ATOM 2550 O O . ILE B 1 128 ? -2.945 -25.859 -4.508 1 98.19 128 ILE B O 1
ATOM 2554 N N . GLU B 1 129 ? -1.347 -26.031 -2.979 1 97.69 129 GLU B N 1
ATOM 2555 C CA . GLU B 1 129 ? -1.268 -27.469 -3.127 1 97.69 129 GLU B CA 1
ATOM 2556 C C . GLU B 1 129 ? -2.537 -28.156 -2.619 1 97.69 129 GLU B C 1
ATOM 2558 O O . GLU B 1 129 ? -3.029 -29.094 -3.232 1 97.69 129 GLU B O 1
ATOM 2563 N N . SER B 1 130 ? -3.096 -27.656 -1.58 1 97.25 130 SER B N 1
ATOM 2564 C CA . SER B 1 130 ? -4.164 -28.375 -0.887 1 97.25 130 SER B CA 1
ATOM 2565 C C . SER B 1 130 ? -5.535 -27.922 -1.378 1 97.25 130 SER B C 1
ATOM 2567 O O . SER B 1 130 ? -6.531 -28.625 -1.183 1 97.25 130 SER B O 1
ATOM 2569 N N . CYS B 1 131 ? -5.609 -26.797 -1.971 1 97.56 131 CYS B N 1
ATOM 2570 C CA . CYS B 1 131 ? -6.895 -26.281 -2.424 1 97.56 131 CYS B CA 1
ATOM 2571 C C . CYS B 1 131 ? -7.047 -26.438 -3.932 1 97.56 131 CYS B C 1
ATOM 2573 O O . CYS B 1 131 ? -6.355 -25.781 -4.703 1 97.56 131 CYS B O 1
ATOM 2575 N N . SER B 1 132 ? -8.016 -27.156 -4.348 1 97.19 132 SER B N 1
ATOM 2576 C CA . SER B 1 132 ? -8.203 -27.484 -5.758 1 97.19 132 SER B CA 1
ATOM 2577 C C . SER B 1 132 ? -8.508 -26.234 -6.578 1 97.19 132 SER B C 1
ATOM 2579 O O . SER B 1 132 ? -8.078 -26.109 -7.727 1 97.19 132 SER B O 1
ATOM 2581 N N . GLN B 1 133 ? -9.25 -25.328 -5.996 1 97.44 133 GLN B N 1
ATOM 2582 C CA . GLN B 1 133 ? -9.602 -24.094 -6.703 1 97.44 133 GLN B CA 1
ATOM 2583 C C . GLN B 1 133 ? -8.359 -23.328 -7.145 1 97.44 133 GLN B C 1
ATOM 2585 O O . GLN B 1 133 ? -8.352 -22.719 -8.211 1 97.44 133 GLN B O 1
ATOM 2590 N N . LEU B 1 134 ? -7.379 -23.328 -6.328 1 98.19 134 LEU B N 1
ATOM 2591 C CA . LEU B 1 134 ? -6.113 -22.672 -6.652 1 98.19 134 LEU B CA 1
ATOM 2592 C C . LEU B 1 134 ? -5.266 -23.547 -7.562 1 98.19 134 LEU B C 1
ATOM 2594 O O . LEU B 1 134 ? -4.742 -23.078 -8.578 1 98.19 134 LEU B O 1
ATOM 2598 N N . ARG B 1 135 ? -5.152 -24.781 -7.184 1 97.69 135 ARG B N 1
ATOM 2599 C CA . ARG B 1 135 ? -4.293 -25.734 -7.879 1 97.69 135 ARG B CA 1
ATOM 2600 C C . ARG B 1 135 ? -4.691 -25.859 -9.344 1 97.69 135 ARG B C 1
ATOM 2602 O O . ARG B 1 135 ? -3.834 -26.016 -10.211 1 97.69 135 ARG B O 1
ATOM 2609 N N . ASN B 1 136 ? -5.922 -25.75 -9.609 1 97.12 136 ASN B N 1
ATOM 2610 C CA . ASN B 1 136 ? -6.449 -25.922 -10.953 1 97.12 136 ASN B CA 1
ATOM 2611 C C . ASN B 1 136 ? -6.031 -24.781 -11.875 1 97.12 136 ASN B C 1
ATOM 2613 O O . ASN B 1 136 ? -6.113 -24.906 -13.102 1 97.12 136 ASN B O 1
ATOM 2617 N N . LYS B 1 137 ? -5.641 -23.688 -11.312 1 97.06 137 LYS B N 1
ATOM 2618 C CA . LYS B 1 137 ? -5.242 -22.547 -12.117 1 97.06 137 LYS B CA 1
ATOM 2619 C C . LYS B 1 137 ? -3.762 -22.625 -12.492 1 97.06 137 LYS B C 1
ATOM 2621 O O . LYS B 1 137 ? -3.277 -21.828 -13.305 1 97.06 137 LYS B O 1
ATOM 2626 N N . ILE B 1 138 ? -3.109 -23.547 -11.867 1 96.31 138 ILE B N 1
ATOM 2627 C CA . ILE B 1 138 ? -1.682 -23.734 -12.102 1 96.31 138 ILE B CA 1
ATOM 2628 C C . ILE B 1 138 ? -1.459 -24.953 -12.977 1 96.31 138 ILE B C 1
ATOM 2630 O O . ILE B 1 138 ? -2.17 -25.953 -12.852 1 96.31 138 ILE B O 1
ATOM 2634 N N . ASN B 1 139 ? -0.449 -24.828 -13.82 1 94.25 139 ASN B N 1
ATOM 2635 C CA . ASN B 1 139 ? -0.124 -25.969 -14.68 1 94.25 139 ASN B CA 1
ATOM 2636 C C . ASN B 1 139 ? 0.012 -27.25 -13.875 1 94.25 139 ASN B C 1
ATOM 2638 O O . ASN B 1 139 ? 0.682 -27.281 -12.836 1 94.25 139 ASN B O 1
ATOM 2642 N N . PRO B 1 140 ? -0.588 -28.297 -14.336 1 93.62 140 PRO B N 1
ATOM 2643 C CA . PRO B 1 140 ? -0.541 -29.578 -13.617 1 93.62 140 PRO B CA 1
ATOM 2644 C C . PRO B 1 140 ? 0.883 -30.094 -13.422 1 93.62 140 PRO B C 1
ATOM 2646 O O . PRO B 1 140 ? 1.157 -30.812 -12.469 1 93.62 140 PRO B O 1
ATOM 2649 N N . SER B 1 141 ? 1.726 -29.734 -14.273 1 95.31 141 SER B N 1
ATOM 2650 C CA . SER B 1 141 ? 3.1 -30.219 -14.211 1 95.31 141 SER B CA 1
ATOM 2651 C C . SER B 1 141 ? 3.949 -29.359 -13.281 1 95.31 141 SER B C 1
ATOM 2653 O O . SER B 1 141 ? 5.156 -29.594 -13.148 1 95.31 141 SER B O 1
ATOM 2655 N N . ALA B 1 142 ? 3.312 -28.438 -12.633 1 97 142 ALA B N 1
ATOM 2656 C CA . ALA B 1 142 ? 4.047 -27.516 -11.766 1 97 142 ALA B CA 1
ATOM 2657 C C . ALA B 1 142 ? 4.656 -28.266 -10.578 1 97 142 ALA B C 1
ATOM 2659 O O . ALA B 1 142 ? 4.082 -29.234 -10.086 1 97 142 ALA B O 1
ATOM 2660 N N . SER B 1 143 ? 5.809 -27.844 -10.156 1 97.75 143 SER B N 1
ATOM 2661 C CA . SER B 1 143 ? 6.426 -28.328 -8.93 1 97.75 143 SER B CA 1
ATOM 2662 C C . SER B 1 143 ? 6.043 -27.453 -7.738 1 97.75 143 SER B C 1
ATOM 2664 O O . SER B 1 143 ? 6.285 -26.25 -7.746 1 97.75 143 SER B O 1
ATOM 2666 N N . ILE B 1 144 ? 5.484 -28.062 -6.738 1 98.06 144 ILE B N 1
ATOM 2667 C CA . ILE B 1 144 ? 5.07 -27.328 -5.543 1 98.06 144 ILE B CA 1
ATOM 2668 C C . ILE B 1 144 ? 5.754 -27.922 -4.312 1 98.06 144 ILE B C 1
ATOM 2670 O O . ILE B 1 144 ? 5.695 -29.141 -4.086 1 98.06 144 ILE B O 1
ATOM 2674 N N . SER B 1 145 ? 6.426 -27.094 -3.559 1 98.12 145 SER B N 1
ATOM 2675 C CA . SER B 1 145 ? 7.098 -27.531 -2.338 1 98.12 145 SER B CA 1
ATOM 2676 C C . SER B 1 145 ? 6.793 -26.594 -1.176 1 98.12 145 SER B C 1
ATOM 2678 O O . SER B 1 145 ? 7.285 -25.453 -1.137 1 98.12 145 SER B O 1
ATOM 2680 N N . GLN B 1 146 ? 6.07 -27.016 -0.253 1 97.06 146 GLN B N 1
ATOM 2681 C CA . GLN B 1 146 ? 5.801 -26.234 0.948 1 97.06 146 GLN B CA 1
ATOM 2682 C C . GLN B 1 146 ? 7.078 -26 1.744 1 97.06 146 GLN B C 1
ATOM 2684 O O . GLN B 1 146 ? 7.297 -24.891 2.256 1 97.06 146 GLN B O 1
ATOM 2689 N N . ASP B 1 147 ? 7.93 -27.016 1.812 1 97.19 147 ASP B N 1
ATOM 2690 C CA . ASP B 1 147 ? 9.164 -26.938 2.59 1 97.19 147 ASP B CA 1
ATOM 2691 C C . ASP B 1 147 ? 10.102 -25.859 2.043 1 97.19 147 ASP B C 1
ATOM 2693 O O . ASP B 1 147 ? 10.727 -25.125 2.811 1 97.19 147 ASP B O 1
ATOM 2697 N N . LYS B 1 148 ? 10.094 -25.766 0.797 1 97.06 148 LYS B N 1
ATOM 2698 C CA . LYS B 1 148 ? 10.961 -24.766 0.165 1 97.06 148 LYS B CA 1
ATOM 2699 C C . LYS B 1 148 ? 10.242 -23.438 -0.021 1 97.06 148 LYS B C 1
ATOM 2701 O O . LYS B 1 148 ? 10.867 -22.422 -0.3 1 97.06 148 LYS B O 1
ATOM 2706 N N . GLY B 1 149 ? 8.938 -23.484 0.047 1 97.56 149 GLY B N 1
ATOM 2707 C CA . GLY B 1 149 ? 8.141 -22.297 -0.2 1 97.56 149 GLY B CA 1
ATOM 2708 C C . GLY B 1 149 ? 8.094 -21.906 -1.665 1 97.56 149 GLY B C 1
ATOM 2709 O O . GLY B 1 149 ? 8.078 -20.719 -1.994 1 97.56 149 GLY B O 1
ATOM 2710 N N . GLU B 1 150 ? 8.047 -22.938 -2.549 1 97.5 150 GLU B N 1
ATOM 2711 C CA . GLU B 1 150 ? 8.172 -22.656 -3.975 1 97.5 150 GLU B CA 1
ATOM 2712 C C . GLU B 1 150 ? 7.027 -23.266 -4.766 1 97.5 150 GLU B C 1
ATOM 2714 O O . GLU B 1 150 ? 6.523 -24.344 -4.41 1 97.5 150 GLU B O 1
ATOM 2719 N N . VAL B 1 151 ? 6.594 -22.562 -5.742 1 98.12 151 VAL B N 1
ATOM 2720 C CA . VAL B 1 151 ? 5.781 -23.078 -6.844 1 98.12 151 VAL B CA 1
ATOM 2721 C C . VAL B 1 151 ? 6.441 -22.734 -8.172 1 98.12 151 VAL B C 1
ATOM 2723 O O . VAL B 1 151 ? 6.691 -21.562 -8.461 1 98.12 151 VAL B O 1
ATOM 2726 N N . LEU B 1 152 ? 6.789 -23.781 -8.961 1 97.12 152 LEU B N 1
ATOM 2727 C CA . LEU B 1 152 ? 7.461 -23.578 -10.234 1 97.12 152 LEU B CA 1
ATOM 2728 C C . LEU B 1 152 ? 6.617 -24.125 -11.391 1 97.12 152 LEU B C 1
ATOM 2730 O O . LEU B 1 152 ? 6.383 -25.328 -11.477 1 97.12 152 LEU B O 1
ATOM 2734 N N . SER B 1 153 ? 6.152 -23.25 -12.133 1 96.25 153 SER B N 1
ATOM 2735 C CA . SER B 1 153 ? 5.422 -23.578 -13.359 1 96.25 153 SER B CA 1
ATOM 2736 C C . SER B 1 153 ? 5.844 -22.672 -14.508 1 96.25 153 SER B C 1
ATOM 2738 O O . SER B 1 153 ? 6.609 -21.719 -14.312 1 96.25 153 SER B O 1
ATOM 2740 N N . ASP B 1 154 ? 5.355 -22.906 -15.703 1 92.56 154 ASP B N 1
ATOM 2741 C CA . ASP B 1 154 ? 5.738 -22.141 -16.891 1 92.56 154 ASP B CA 1
ATOM 2742 C C . ASP B 1 154 ? 5.184 -20.734 -16.844 1 92.56 154 ASP B C 1
ATOM 2744 O O . ASP B 1 154 ? 5.809 -19.797 -17.344 1 92.56 154 ASP B O 1
ATOM 2748 N N . ASN B 1 155 ? 4.078 -20.594 -16.172 1 94.25 155 ASN B N 1
ATOM 2749 C CA . ASN B 1 155 ? 3.443 -19.281 -16.234 1 94.25 155 ASN B CA 1
ATOM 2750 C C . ASN B 1 155 ? 3.307 -18.641 -14.852 1 94.25 155 ASN B C 1
ATOM 2752 O O . ASN B 1 155 ? 2.82 -17.531 -14.719 1 94.25 155 ASN B O 1
ATOM 2756 N N . TYR B 1 156 ? 3.73 -19.406 -13.836 1 96.81 156 TYR B N 1
ATOM 2757 C CA . TYR B 1 156 ? 3.643 -18.906 -12.469 1 96.81 156 TYR B CA 1
ATOM 2758 C C . TYR B 1 156 ? 4.812 -19.391 -11.633 1 96.81 156 TYR B C 1
ATOM 2760 O O . TYR B 1 156 ? 5.133 -20.594 -11.641 1 96.81 156 TYR B O 1
ATOM 2768 N N . LYS B 1 157 ? 5.398 -18.484 -10.898 1 96.75 157 LYS B N 1
ATOM 2769 C CA . LYS B 1 157 ? 6.457 -18.859 -9.961 1 96.75 157 LYS B CA 1
ATOM 2770 C C . LYS B 1 157 ? 6.273 -18.156 -8.617 1 96.75 157 LYS B C 1
ATOM 2772 O O . LYS B 1 157 ? 6.035 -16.938 -8.57 1 96.75 157 LYS B O 1
ATOM 2777 N N . LEU B 1 158 ? 6.309 -18.875 -7.633 1 97.12 158 LEU B N 1
ATOM 2778 C CA . LEU B 1 158 ? 6.387 -18.406 -6.254 1 97.12 158 LEU B CA 1
ATOM 2779 C C . LEU B 1 158 ? 7.742 -18.734 -5.641 1 97.12 158 LEU B C 1
ATOM 2781 O O . LEU B 1 158 ? 8.109 -19.922 -5.539 1 97.12 158 LEU B O 1
ATOM 2785 N N . LEU B 1 159 ? 8.453 -17.703 -5.25 1 95.12 159 LEU B N 1
ATOM 2786 C CA . LEU B 1 159 ? 9.836 -17.922 -4.844 1 95.12 159 LEU B CA 1
ATOM 2787 C C . LEU B 1 159 ? 10.102 -17.297 -3.477 1 95.12 159 LEU B C 1
ATOM 2789 O O . LEU B 1 159 ? 9.75 -16.141 -3.238 1 95.12 159 LEU B O 1
ATOM 2793 N N . PRO B 1 160 ? 10.695 -18.094 -2.592 1 94 160 PRO B N 1
ATOM 2794 C CA . PRO B 1 160 ? 11.148 -17.531 -1.32 1 94 160 PRO B CA 1
ATOM 2795 C C . PRO B 1 160 ? 12.445 -16.734 -1.459 1 94 160 PRO B C 1
ATOM 2797 O O . PRO B 1 160 ? 13.492 -17.297 -1.765 1 94 160 PRO B O 1
ATOM 2800 N N . VAL B 1 161 ? 12.336 -15.43 -1.276 1 87.38 161 VAL B N 1
ATOM 2801 C CA . VAL B 1 161 ? 13.508 -14.57 -1.373 1 87.38 161 VAL B CA 1
ATOM 2802 C C . VAL B 1 161 ? 13.508 -13.562 -0.226 1 87.38 161 VAL B C 1
ATOM 2804 O O . VAL B 1 161 ? 12.484 -12.938 0.054 1 87.38 161 VAL B O 1
ATOM 2807 N N . ASP B 1 162 ? 14.617 -13.531 0.418 1 82.69 162 ASP B N 1
ATOM 2808 C CA . ASP B 1 162 ? 14.805 -12.398 1.316 1 82.69 162 ASP B CA 1
ATOM 2809 C C . ASP B 1 162 ? 15.266 -11.156 0.548 1 82.69 162 ASP B C 1
ATOM 2811 O O . ASP B 1 162 ? 16.438 -11.031 0.204 1 82.69 162 ASP B O 1
ATOM 2815 N N . LEU B 1 163 ? 14.375 -10.328 0.338 1 76.25 163 LEU B N 1
ATOM 2816 C CA . LEU B 1 163 ? 14.602 -9.18 -0.53 1 76.25 163 LEU B CA 1
ATOM 2817 C C . LEU B 1 163 ? 15.648 -8.242 0.061 1 76.25 163 LEU B C 1
ATOM 2819 O O . LEU B 1 163 ? 16.219 -7.418 -0.651 1 76.25 163 LEU B O 1
ATOM 2823 N N . ARG B 1 164 ? 15.938 -8.352 1.334 1 74.5 164 ARG B N 1
ATOM 2824 C CA . ARG B 1 164 ? 16.953 -7.531 1.975 1 74.5 164 ARG B CA 1
ATOM 2825 C C . ARG B 1 164 ? 18.359 -7.953 1.531 1 74.5 164 ARG B C 1
ATOM 2827 O O . ARG B 1 164 ? 19.312 -7.176 1.642 1 74.5 164 ARG B O 1
ATOM 2834 N N . ASP B 1 165 ? 18.344 -9.188 1.021 1 75.44 165 ASP B N 1
ATOM 2835 C CA . ASP B 1 165 ? 19.625 -9.758 0.627 1 75.44 165 ASP B CA 1
ATOM 2836 C C . ASP B 1 165 ? 19.844 -9.625 -0.878 1 75.44 165 ASP B C 1
ATOM 2838 O O . ASP B 1 165 ? 20.906 -10.016 -1.392 1 75.44 165 ASP B O 1
ATOM 2842 N N . VAL B 1 166 ? 18.844 -9.133 -1.472 1 72.31 166 VAL B N 1
ATOM 2843 C CA . VAL B 1 166 ? 18.969 -9.07 -2.924 1 72.31 166 VAL B CA 1
ATOM 2844 C C . VAL B 1 166 ? 19.359 -7.656 -3.346 1 72.31 166 VAL B C 1
ATOM 2846 O O . VAL B 1 166 ? 18.625 -6.699 -3.113 1 72.31 166 VAL B O 1
ATOM 2849 N N . ASN B 1 167 ? 20.5 -7.617 -3.842 1 69.75 167 ASN B N 1
ATOM 2850 C CA . ASN B 1 167 ? 21.016 -6.293 -4.172 1 69.75 167 ASN B CA 1
ATOM 2851 C C . ASN B 1 167 ? 20.719 -5.926 -5.625 1 69.75 167 ASN B C 1
ATOM 2853 O O . ASN B 1 167 ? 20.766 -4.75 -5.992 1 69.75 167 ASN B O 1
ATOM 2857 N N . LYS B 1 168 ? 20.484 -7.047 -6.367 1 71 168 LYS B N 1
ATOM 2858 C CA . LYS B 1 168 ? 20.297 -6.742 -7.785 1 71 168 LYS B CA 1
ATOM 2859 C C . LYS B 1 168 ? 19.031 -7.383 -8.32 1 71 168 LYS B C 1
ATOM 2861 O O . LYS B 1 168 ? 18.75 -8.555 -8.055 1 71 168 LYS B O 1
ATOM 2866 N N . LEU B 1 169 ? 18.312 -6.559 -8.945 1 72 169 LEU B N 1
ATOM 2867 C CA . LEU B 1 169 ? 17.109 -7.039 -9.633 1 72 169 LEU B CA 1
ATOM 2868 C C . LEU B 1 169 ? 17.453 -8.219 -10.539 1 72 169 LEU B C 1
ATOM 2870 O O . LEU B 1 169 ? 16.672 -9.164 -10.648 1 72 169 LEU B O 1
ATOM 2874 N N . ASP B 1 170 ? 18.609 -8.164 -11.039 1 76.38 170 ASP B N 1
ATOM 2875 C CA . ASP B 1 170 ? 19.047 -9.195 -11.969 1 76.38 170 ASP B CA 1
ATOM 2876 C C . ASP B 1 170 ? 19.094 -10.562 -11.297 1 76.38 170 ASP B C 1
ATOM 2878 O O . ASP B 1 170 ? 18.812 -11.586 -11.93 1 76.38 170 ASP B O 1
ATOM 2882 N N . ASP B 1 171 ? 19.312 -10.547 -10.039 1 79.56 171 ASP B N 1
ATOM 2883 C CA . ASP B 1 171 ? 19.375 -11.812 -9.32 1 79.56 171 ASP B CA 1
ATOM 2884 C C . ASP B 1 171 ? 18 -12.469 -9.266 1 79.56 171 ASP B C 1
ATOM 2886 O O . ASP B 1 171 ? 17.875 -13.688 -9.43 1 79.56 171 ASP B O 1
ATOM 2890 N N . ILE B 1 172 ? 17.062 -11.641 -9.141 1 78.31 172 ILE B N 1
ATOM 2891 C CA . ILE B 1 172 ? 15.711 -12.188 -9.062 1 78.31 172 ILE B CA 1
ATOM 2892 C C . ILE B 1 172 ? 15.258 -12.633 -10.445 1 78.31 172 ILE B C 1
ATOM 2894 O O . ILE B 1 172 ? 14.586 -13.656 -10.586 1 78.31 172 ILE B O 1
ATOM 2898 N N . ILE B 1 173 ? 15.641 -11.875 -11.367 1 80.56 173 ILE B N 1
ATOM 2899 C CA . ILE B 1 173 ? 15.281 -12.188 -12.75 1 80.56 173 ILE B CA 1
ATOM 2900 C C . ILE B 1 173 ? 15.883 -13.531 -13.141 1 80.56 173 ILE B C 1
ATOM 2902 O O . ILE B 1 173 ? 15.203 -14.367 -13.758 1 80.56 173 ILE B O 1
ATOM 2906 N N . VAL B 1 174 ? 17.047 -13.672 -12.695 1 80.44 174 VAL B N 1
ATOM 2907 C CA . VAL B 1 174 ? 17.75 -14.914 -13.008 1 80.44 174 VAL B CA 1
ATOM 2908 C C . VAL B 1 174 ? 17.125 -16.062 -12.219 1 80.44 174 VAL B C 1
ATOM 2910 O O . VAL B 1 174 ? 16.812 -17.125 -12.789 1 80.44 174 VAL B O 1
ATOM 2913 N N . LEU B 1 175 ? 16.922 -15.789 -10.992 1 80.25 175 LEU B N 1
ATOM 2914 C CA . LEU B 1 175 ? 16.344 -16.797 -10.133 1 80.25 175 LEU B CA 1
ATOM 2915 C C . LEU B 1 175 ? 14.977 -17.234 -10.656 1 80.25 175 LEU B C 1
ATOM 2917 O O . LEU B 1 175 ? 14.633 -18.422 -10.602 1 80.25 175 LEU B O 1
ATOM 2921 N N . ALA B 1 176 ? 14.32 -16.297 -11.172 1 81.94 176 ALA B N 1
ATOM 2922 C CA . ALA B 1 176 ? 12.953 -16.562 -11.617 1 81.94 176 ALA B CA 1
ATOM 2923 C C . ALA B 1 176 ? 12.938 -17 -13.078 1 81.94 176 ALA B C 1
ATOM 2925 O O . ALA B 1 176 ? 11.883 -17.344 -13.617 1 81.94 176 ALA B O 1
ATOM 2926 N N . ASP B 1 177 ? 14.117 -17.016 -13.711 1 83.44 177 ASP B N 1
ATOM 2927 C CA . ASP B 1 177 ? 14.227 -17.359 -15.117 1 83.44 177 ASP B CA 1
ATOM 2928 C C . ASP B 1 177 ? 13.305 -16.5 -15.977 1 83.44 177 ASP B C 1
ATOM 2930 O O . ASP B 1 177 ? 12.555 -17.016 -16.812 1 83.44 177 ASP B O 1
ATOM 2934 N N . MET B 1 178 ? 13.328 -15.266 -15.57 1 82.38 178 MET B N 1
ATOM 2935 C CA . MET B 1 178 ? 12.602 -14.297 -16.391 1 82.38 178 MET B CA 1
ATOM 2936 C C . MET B 1 178 ? 13.43 -13.852 -17.578 1 82.38 178 MET B C 1
ATOM 2938 O O . MET B 1 178 ? 14.664 -13.914 -17.547 1 82.38 178 MET B O 1
ATOM 2942 N N . ASP B 1 179 ? 12.727 -13.492 -18.609 1 75.62 179 ASP B N 1
ATOM 2943 C CA . ASP B 1 179 ? 13.406 -12.953 -19.781 1 75.62 179 ASP B CA 1
ATOM 2944 C C . ASP B 1 179 ? 13.641 -11.453 -19.641 1 75.62 179 ASP B C 1
ATOM 2946 O O . ASP B 1 179 ? 12.695 -10.664 -19.656 1 75.62 179 ASP B O 1
ATOM 2950 N N . PRO B 1 180 ? 14.867 -11.141 -19.453 1 67.69 180 PRO B N 1
ATOM 2951 C CA . PRO B 1 180 ? 15.141 -9.719 -19.234 1 67.69 180 PRO B CA 1
ATOM 2952 C C . PRO B 1 180 ? 14.773 -8.859 -20.438 1 67.69 180 PRO B C 1
ATOM 2954 O O . PRO B 1 180 ? 14.648 -7.637 -20.328 1 67.69 180 PRO B O 1
ATOM 2957 N N . ARG B 1 181 ? 14.586 -9.5 -21.656 1 64.25 181 ARG B N 1
ATOM 2958 C CA . ARG B 1 181 ? 14.266 -8.758 -22.875 1 64.25 181 ARG B CA 1
ATOM 2959 C C . ARG B 1 181 ? 12.781 -8.406 -22.922 1 64.25 181 ARG B C 1
ATOM 2961 O O . ARG B 1 181 ? 12.383 -7.508 -23.672 1 64.25 181 ARG B O 1
ATOM 2968 N N . MET B 1 182 ? 12.156 -9.07 -22.062 1 50.75 182 MET B N 1
ATOM 2969 C CA . MET B 1 182 ? 10.711 -8.852 -22.047 1 50.75 182 MET B CA 1
ATOM 2970 C C . MET B 1 182 ? 10.328 -7.77 -21.031 1 50.75 182 MET B C 1
ATOM 2972 O O . MET B 1 182 ? 10.977 -7.629 -20 1 50.75 182 MET B O 1
ATOM 2976 N N . ARG B 1 183 ? 9.305 -7.039 -21.359 1 52.41 183 ARG B N 1
ATOM 2977 C CA . ARG B 1 183 ? 8.773 -6.016 -20.469 1 52.41 183 ARG B CA 1
ATOM 2978 C C . ARG B 1 183 ? 8.203 -6.637 -19.188 1 52.41 183 ARG B C 1
ATOM 2980 O O . ARG B 1 183 ? 7.574 -7.699 -19.25 1 52.41 183 ARG B O 1
ATOM 2987 N N . PHE B 1 184 ? 8.781 -6.203 -18.141 1 59.34 184 PHE B N 1
ATOM 2988 C CA . PHE B 1 184 ? 8.188 -6.656 -16.891 1 59.34 184 PHE B CA 1
ATOM 2989 C C . PHE B 1 184 ? 7.809 -5.473 -16.016 1 59.34 184 PHE B C 1
ATOM 2991 O O . PHE B 1 184 ? 8.398 -4.395 -16.125 1 59.34 184 PHE B O 1
ATOM 2998 N N . ASP B 1 185 ? 6.594 -5.641 -15.344 1 66.5 185 ASP B N 1
ATOM 2999 C CA . ASP B 1 185 ? 6.164 -4.668 -14.344 1 66.5 185 ASP B CA 1
ATOM 3000 C C . ASP B 1 185 ? 6.434 -5.172 -12.93 1 66.5 185 ASP B C 1
ATOM 3002 O O . ASP B 1 185 ? 6.492 -6.383 -12.703 1 66.5 185 ASP B O 1
ATOM 3006 N N . ILE B 1 186 ? 6.824 -4.223 -12.133 1 66.12 186 ILE B N 1
ATOM 3007 C CA . ILE B 1 186 ? 7.059 -4.535 -10.727 1 66.12 186 ILE B CA 1
ATOM 3008 C C . ILE B 1 186 ? 5.906 -3.996 -9.883 1 66.12 186 ILE B C 1
ATOM 3010 O O . ILE B 1 186 ? 5.586 -2.807 -9.945 1 66.12 186 ILE B O 1
ATOM 3014 N N . LEU B 1 187 ? 5.191 -4.867 -9.359 1 70.06 187 LEU B N 1
ATOM 3015 C CA . LEU B 1 187 ? 4.152 -4.488 -8.406 1 70.06 187 LEU B CA 1
ATOM 3016 C C . LEU B 1 187 ? 4.656 -4.613 -6.973 1 70.06 187 LEU B C 1
ATOM 3018 O O . LEU B 1 187 ? 5.273 -5.621 -6.613 1 70.06 187 LEU B O 1
ATOM 3022 N N . GLY B 1 188 ? 4.801 -3.393 -6.344 1 58.41 188 GLY B N 1
ATOM 3023 C CA . GLY B 1 188 ? 5.156 -3.426 -4.934 1 58.41 188 GLY B CA 1
ATOM 3024 C C . GLY B 1 188 ? 3.951 -3.422 -4.012 1 58.41 188 GLY B C 1
ATOM 3025 O O . GLY B 1 188 ? 3.09 -2.547 -4.113 1 58.41 188 GLY B O 1
ATOM 3026 N N . SER B 1 189 ? 3.484 -4.441 -3.541 1 49.5 189 SER B N 1
ATOM 3027 C CA . SER B 1 189 ? 2.297 -4.457 -2.691 1 49.5 189 SER B CA 1
ATOM 3028 C C . SER B 1 189 ? 2.582 -3.83 -1.331 1 49.5 189 SER B C 1
ATOM 3030 O O . SER B 1 189 ? 2.381 -2.627 -1.143 1 49.5 189 SER B O 1
ATOM 3032 N N . ARG B 1 190 ? 2.947 -4.496 -0.166 1 48.72 190 ARG B N 1
ATOM 3033 C CA . ARG B 1 190 ? 2.936 -4.121 1.244 1 48.72 190 ARG B CA 1
ATOM 3034 C C . ARG B 1 190 ? 4.336 -3.748 1.725 1 48.72 190 ARG B C 1
ATOM 3036 O O . ARG B 1 190 ? 5.305 -4.445 1.421 1 48.72 190 ARG B O 1
ATOM 3043 N N . PHE B 1 191 ? 4.883 -2.486 1.518 1 41.06 191 PHE B N 1
ATOM 3044 C CA . PHE B 1 191 ? 6.289 -2.447 1.894 1 41.06 191 PHE B CA 1
ATOM 3045 C C . PHE B 1 191 ? 6.473 -2.838 3.355 1 41.06 191 PHE B C 1
ATOM 3047 O O . PHE B 1 191 ? 5.672 -2.453 4.211 1 41.06 191 PHE B O 1
ATOM 3054 N N . LYS B 1 192 ? 6.82 -3.941 3.561 1 37 192 LYS B N 1
ATOM 3055 C CA . LYS B 1 192 ? 7.316 -4.469 4.828 1 37 192 LYS B CA 1
ATOM 3056 C C . LYS B 1 192 ? 8.664 -3.861 5.191 1 37 192 LYS B C 1
ATOM 3058 O O . LYS B 1 192 ? 9.469 -3.549 4.309 1 37 192 LYS B O 1
#

Secondary structure (DSSP, 8-state):
-HHHHHHHHHHHHHHHHHHHHHHHHHHHHHTTSS--SSGGGG-SS--PPPHHHHHHHHHHHHHHHHHHHHHHH----SSS------EEEEET-TT--HHHHHHHHT---SEEEEEE-HHHHHHHHHHHHH-HHHHTTS-TT-EEETTTTEEE-SSEEEEE--GGG---HHHHHHHTT--TTS-EEEEE-S--/-HHHHHHHHHHHHHHHHHHHHHHHHHHHHHTTSS--SSGGGG-SS--PPPHHHHHHHHHHHHHHHHHHHHHHH----SSS------EEEEET-TT--HHHHHHHHT---SEEEEEE-HHHHHHHHHHHHH-HHHHTTS-TT-EEETTTTEEE-SSEEEEE--GGG---HHHHHHHTT--TTS-EEEEE-S--

Radius of gyration: 21.36 Å; Cα contacts (8 Å, |Δi|>4): 647; chains: 2; bounding box: 42×60×65 Å

Solvent-accessible surface area (backbone atoms only — not comparable to full-atom values): 20952 Å² total; per-residue (Å²): 104,70,66,55,50,51,47,49,53,49,48,53,50,39,50,51,46,40,53,39,44,42,22,50,50,39,31,24,36,74,71,61,77,45,88,65,96,56,48,68,82,73,39,89,68,82,47,86,62,18,54,48,54,36,48,19,50,47,44,41,52,50,53,53,48,50,53,50,47,51,59,73,60,58,68,73,81,62,89,72,84,67,74,76,60,36,33,36,40,28,41,46,38,67,82,64,54,62,68,62,51,25,53,74,70,72,64,57,57,53,26,40,35,34,31,24,45,42,79,53,27,18,53,50,30,42,47,34,73,72,32,62,82,52,37,70,76,42,62,85,84,38,48,75,34,45,91,67,4,26,32,49,40,88,45,38,35,37,40,47,39,62,56,80,75,34,69,45,59,63,56,50,35,54,73,64,67,52,62,84,90,39,59,64,49,63,45,31,64,61,75,98,105,69,65,55,50,51,49,49,54,48,48,54,49,41,52,53,45,41,52,36,42,41,22,50,49,39,30,24,35,75,70,63,76,46,88,65,97,55,48,68,82,74,38,90,68,82,45,87,64,17,55,48,54,35,49,18,51,47,43,41,51,51,52,54,49,50,54,50,47,50,61,73,59,58,68,72,81,64,90,72,84,67,75,74,62,35,33,38,39,28,40,45,37,67,81,64,55,61,68,62,50,25,54,74,69,71,63,55,56,54,28,39,35,35,31,24,45,43,79,53,28,18,53,50,31,42,48,35,72,72,32,63,81,51,38,70,75,42,62,86,85,38,47,76,34,43,92,66,4,26,33,48,40,87,45,38,34,35,41,48,39,62,56,79,74,33,68,44,61,64,56,53,35,57,73,65,67,52,61,85,89,38,61,64,49,64,45,30,65,60,76,104

InterPro domains:
  IPR007213 Methyltransferase Ppm1/Ppm2/Tcmp [PF04072] (42-172)
  IPR016651 Leucine carboxyl methyltransferase 1 [PTHR13600] (6-181)
  IPR029063 S-adenosyl-L-methionine-dependent methyltransferase superfamily [G3DSA:3.40.50.150] (6-187)
  IPR029063 S-adenosyl-L-methionine-dependent methyltransferase superfamily [SSF53335] (13-171)

pLDDT: mean 83.7, std 15.51, range [36.62, 98.5]

Organism: Cannabis sativa (NCBI:txid3483)

Sequence (384 aa):
MAEMADSRSNRAAVQATNDDASASKLSCVKKGYMKDDYIHLFVRRPVRRSPIINRGYFARWAALRQLLFQFLDTESNGDEKVQTKKQILSLGAGFDTTFFQLQDEGKAPHLYVEVDFKEVTSKKAALIESCSQLRNKINPSASISQDKGEVLSDNYKLLPVDLRDVNKLDDIIVLADMDPRMRFDILGSRFKMAEMADSRSNRAAVQATNDDASASKLSCVKKGYMKDDYIHLFVRRPVRRSPIINRGYFARWAALRQLLFQFLDTESNGDEKVQTKKQILSLGAGFDTTFFQLQDEGKAPHLYVEVDFKEVTSKKAALIESCSQLRNKINPSASISQDKGEVLSDNYKLLPVDLRDVNKLDDIIVLADMDPRMRFDILGSRFK

Foldseek 3Di:
DVVVVVVVVVVVVLVVLLQVLLLLVVLLCVVPLDDDPCSVLVHDDHDHDDPVSSVVSSVVVVVLVVVVVCVLVDDPPDDDPPNFAEEEEEESCQLPCVQLVCLVVVSAGQAYEYEDALVRLLVNLVSCVPPCSNVVSFDPVWDGDSVQSWIDGRHYIYHHDDVVPDPDPVVVCVVNVHDPVGDYYYHYDRPD/DVVVVVVVVVVVVLVVVLQVLLLLVVLLCVVPLDDDPCSVLVHDDHDHDDPVSSVVSSVVVVVLVVVVVCVLVDDPPDDDPPNFAEEEEEESCQLPCVQVVCLVVVSAGQAYEYEDALVRLLVNLVSCVPPCSNVVSFDPVWDGDSVQSWIDGRHYIYHHDDVVPDPDPVVVCVVNVHDPPGDYYYHYDPPD